Protein AF-A0A562GQD3-F1 (afdb_monomer_lite)

Structure (mmCIF, N/CA/C/O backbone):
data_AF-A0A562GQD3-F1
#
_entry.id   AF-A0A562GQD3-F1
#
loop_
_atom_site.group_PDB
_atom_site.id
_atom_site.type_symbol
_atom_site.label_atom_id
_atom_site.label_alt_id
_atom_site.label_comp_id
_atom_site.label_asym_id
_atom_site.label_entity_id
_atom_site.label_seq_id
_atom_site.pdbx_PDB_ins_code
_atom_site.Cartn_x
_atom_site.Cartn_y
_atom_site.Cartn_z
_atom_site.occupancy
_atom_site.B_iso_or_equiv
_atom_site.auth_seq_id
_atom_site.auth_comp_id
_atom_site.auth_asym_id
_atom_site.auth_atom_id
_atom_site.pdbx_PDB_model_num
ATOM 1 N N . MET A 1 1 ? -21.417 -1.463 17.962 1.00 57.06 1 MET A N 1
ATOM 2 C CA . MET A 1 1 ? -21.378 -1.878 16.542 1.00 57.06 1 MET A CA 1
ATOM 3 C C . MET A 1 1 ? -20.801 -3.279 16.456 1.00 57.06 1 MET A C 1
ATOM 5 O O . MET A 1 1 ? -19.855 -3.533 17.198 1.00 57.06 1 MET A O 1
ATOM 9 N N . PRO A 1 2 ? -21.352 -4.179 15.627 1.00 81.06 2 PRO A N 1
ATOM 10 C CA . PRO A 1 2 ? -20.741 -5.482 15.417 1.00 81.06 2 PRO A CA 1
ATOM 11 C C . PRO A 1 2 ? -19.411 -5.300 14.679 1.00 81.06 2 PRO A C 1
ATOM 13 O O . PRO A 1 2 ? -19.316 -4.509 13.743 1.00 81.06 2 PRO A O 1
ATOM 16 N N . TYR A 1 3 ? -18.388 -6.016 15.125 1.00 93.56 3 TYR A N 1
ATOM 17 C CA . TYR A 1 3 ? -17.228 -6.338 14.306 1.00 93.56 3 TYR A CA 1
ATOM 18 C C . TYR A 1 3 ? -17.426 -7.763 13.777 1.00 93.56 3 TYR A C 1
ATOM 20 O O . TYR A 1 3 ? -18.099 -8.567 14.428 1.00 93.56 3 TYR A O 1
ATOM 28 N N . LEU A 1 4 ? -16.862 -8.088 12.616 1.00 95.75 4 LEU A N 1
ATOM 29 C CA . LEU A 1 4 ? -16.821 -9.464 12.122 1.00 95.75 4 LEU A CA 1
ATOM 30 C C . LEU A 1 4 ? -15.465 -10.075 12.456 1.00 95.75 4 LEU A C 1
ATOM 32 O O . LEU A 1 4 ? -14.435 -9.449 12.226 1.00 95.75 4 LEU A O 1
ATOM 36 N N . LYS A 1 5 ? -15.472 -11.306 12.962 1.00 96.69 5 LYS A N 1
ATOM 37 C CA . LYS A 1 5 ? -14.298 -12.175 13.015 1.00 96.69 5 LYS A CA 1
ATOM 38 C C . LYS A 1 5 ? -14.575 -13.407 12.169 1.00 96.69 5 LYS A C 1
ATOM 40 O O . LYS A 1 5 ? -15.636 -14.011 12.322 1.00 96.69 5 LYS A O 1
ATOM 45 N N . GLY A 1 6 ? -13.617 -13.801 11.343 1.00 97.06 6 GLY A N 1
ATOM 46 C CA . GLY A 1 6 ? -13.734 -14.989 10.509 1.00 97.06 6 GLY A CA 1
ATOM 47 C C . GLY A 1 6 ? -12.384 -15.552 10.095 1.00 97.06 6 GLY A C 1
ATOM 48 O O . GLY A 1 6 ? -11.340 -15.149 10.605 1.00 97.06 6 GLY A O 1
ATOM 49 N N . THR A 1 7 ? -12.437 -16.493 9.160 1.00 97.94 7 THR A N 1
ATOM 50 C CA . THR A 1 7 ? -11.274 -17.092 8.501 1.00 97.94 7 THR A CA 1
ATOM 51 C C . THR A 1 7 ? -11.455 -16.984 6.996 1.00 97.94 7 THR A C 1
ATOM 53 O O . THR A 1 7 ? -12.563 -17.218 6.512 1.00 97.94 7 THR A O 1
ATOM 56 N N . ALA A 1 8 ? -10.390 -16.675 6.267 1.00 97.81 8 ALA A N 1
ATOM 57 C CA . ALA A 1 8 ? -10.385 -16.646 4.809 1.00 97.81 8 ALA A CA 1
ATOM 58 C C . ALA A 1 8 ? -9.349 -17.626 4.255 1.00 97.81 8 ALA A C 1
ATOM 60 O O . ALA A 1 8 ? -8.250 -17.707 4.799 1.00 97.81 8 ALA A O 1
ATOM 61 N N . THR A 1 9 ? -9.677 -18.362 3.193 1.00 96.56 9 THR A N 1
ATOM 62 C CA . THR A 1 9 ? -8.744 -19.338 2.586 1.00 96.56 9 THR A CA 1
ATOM 63 C C . THR A 1 9 ? -7.714 -18.698 1.659 1.00 96.56 9 THR A C 1
ATOM 65 O O . THR A 1 9 ? -6.607 -19.206 1.503 1.00 96.56 9 THR A O 1
ATOM 68 N N . ASP A 1 10 ? -8.061 -17.561 1.066 1.00 94.69 10 ASP A N 1
ATOM 69 C CA . ASP A 1 10 ? -7.216 -16.768 0.176 1.00 94.69 10 ASP A CA 1
ATOM 70 C C . ASP A 1 10 ? -7.732 -15.314 0.106 1.00 94.69 10 ASP A C 1
ATOM 72 O O . ASP A 1 10 ? -8.655 -14.918 0.828 1.00 94.69 10 ASP A O 1
ATOM 76 N N . HIS A 1 11 ? -7.112 -14.493 -0.744 1.00 94.50 11 HIS A N 1
ATOM 77 C CA . HIS A 1 11 ? -7.518 -13.102 -0.943 1.00 94.50 11 HIS A CA 1
ATOM 78 C C . HIS A 1 11 ? -8.873 -12.936 -1.644 1.00 94.50 11 HIS A C 1
ATOM 80 O O . HIS A 1 11 ? -9.548 -11.947 -1.360 1.00 94.50 11 HIS A O 1
ATOM 86 N N . ASP A 1 12 ? -9.291 -13.875 -2.496 1.00 95.06 12 ASP A N 1
ATOM 87 C CA . ASP A 1 12 ? -10.611 -13.835 -3.135 1.00 95.06 12 ASP A CA 1
ATOM 88 C C . ASP A 1 12 ? -11.713 -14.078 -2.094 1.00 95.06 12 ASP A C 1
ATOM 90 O O . ASP A 1 12 ? -12.691 -13.332 -2.023 1.00 95.06 12 ASP A O 1
ATOM 94 N N . ASP A 1 13 ? -11.533 -15.082 -1.234 1.00 97.31 13 ASP A N 1
ATOM 95 C CA . ASP A 1 13 ? -12.454 -15.393 -0.144 1.00 97.31 13 ASP A CA 1
ATOM 96 C C . ASP A 1 13 ? -12.491 -14.273 0.904 1.00 97.31 13 ASP A C 1
ATOM 98 O O . ASP A 1 13 ? -13.573 -13.866 1.332 1.00 97.31 13 ASP A O 1
ATOM 102 N N . LEU A 1 14 ? -11.335 -13.699 1.263 1.00 97.56 14 LEU A N 1
ATOM 103 C CA . LEU A 1 14 ? -11.278 -12.531 2.147 1.00 97.56 14 LEU A CA 1
ATOM 104 C C . LEU A 1 14 ? -12.050 -11.348 1.550 1.00 97.56 14 LEU A C 1
ATOM 106 O O . LEU A 1 14 ? -12.860 -10.726 2.237 1.00 97.56 14 LEU A O 1
ATOM 110 N N . LEU A 1 15 ? -11.827 -11.045 0.268 1.00 97.75 15 LEU A N 1
ATOM 111 C CA . LEU A 1 15 ? -12.498 -9.945 -0.418 1.00 97.75 15 LEU A CA 1
ATOM 112 C C . LEU A 1 15 ? -14.008 -10.172 -0.515 1.00 97.75 15 LEU A C 1
ATOM 114 O O . LEU A 1 15 ? -14.783 -9.253 -0.253 1.00 97.75 15 LEU A O 1
ATOM 118 N N . ARG A 1 16 ? -14.440 -11.395 -0.828 1.00 98.00 16 ARG A N 1
ATOM 119 C CA . ARG A 1 16 ? -15.857 -11.762 -0.823 1.00 98.00 16 ARG A CA 1
ATOM 120 C C . ARG A 1 16 ? -16.478 -11.532 0.554 1.00 98.00 16 ARG A C 1
ATOM 122 O O . ARG A 1 16 ? -17.512 -10.882 0.638 1.00 98.00 16 ARG A O 1
ATOM 129 N N . GLN A 1 17 ? -15.828 -11.979 1.629 1.00 98.31 17 GLN A N 1
ATOM 130 C CA . GLN A 1 17 ? -16.320 -11.772 2.997 1.00 98.31 17 GLN A CA 1
ATOM 131 C C . GLN A 1 17 ? -16.360 -10.286 3.397 1.00 98.31 17 GLN A C 1
ATOM 133 O O . GLN A 1 17 ? -17.289 -9.865 4.086 1.00 98.31 17 GLN A O 1
ATOM 138 N N . ILE A 1 18 ? -15.404 -9.473 2.929 1.00 98.06 18 ILE A N 1
ATOM 139 C CA . ILE A 1 18 ? -15.437 -8.010 3.089 1.00 98.06 18 ILE A CA 1
ATOM 140 C C . ILE A 1 18 ? -16.667 -7.422 2.394 1.00 98.06 18 ILE A C 1
ATOM 142 O O . ILE A 1 18 ? -17.402 -6.651 3.010 1.00 98.06 18 ILE A O 1
ATOM 146 N N . ILE A 1 19 ? -16.903 -7.768 1.127 1.00 98.38 19 ILE A N 1
ATOM 147 C CA . ILE A 1 19 ? -18.043 -7.260 0.352 1.00 98.38 19 ILE A CA 1
ATOM 148 C C . ILE A 1 19 ? -19.357 -7.683 1.015 1.00 98.38 19 ILE A C 1
ATOM 150 O O . ILE A 1 19 ? -20.178 -6.820 1.327 1.00 98.38 19 ILE A O 1
ATOM 154 N N . ASP A 1 20 ? -19.524 -8.981 1.278 1.00 98.00 20 ASP A N 1
ATOM 155 C CA . ASP A 1 20 ? -20.745 -9.556 1.847 1.00 98.00 20 ASP A CA 1
ATOM 156 C C . ASP A 1 20 ? -21.106 -8.859 3.165 1.00 98.00 20 ASP A C 1
ATOM 158 O O . ASP A 1 20 ? -22.240 -8.434 3.352 1.00 98.00 20 ASP A O 1
ATOM 162 N N . TRP A 1 21 ? -20.130 -8.664 4.057 1.00 97.69 21 TRP A N 1
ATOM 163 C CA . TRP A 1 21 ? -20.378 -8.030 5.348 1.00 97.69 21 TRP A CA 1
ATOM 164 C C . TRP A 1 21 ? -20.604 -6.518 5.241 1.00 97.69 21 TRP 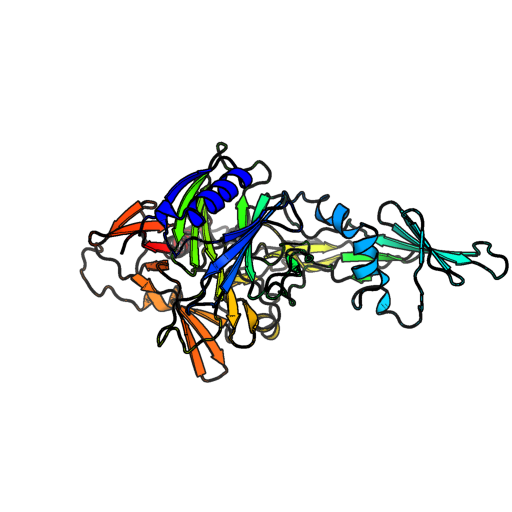A C 1
ATOM 166 O O . TRP A 1 21 ? -21.562 -5.997 5.801 1.00 97.69 21 TRP A O 1
ATOM 176 N N . THR A 1 22 ? -19.751 -5.791 4.509 1.00 97.19 22 THR A N 1
ATOM 177 C CA . THR A 1 22 ? -19.814 -4.315 4.457 1.00 97.19 22 THR A CA 1
ATOM 178 C C . THR A 1 22 ? -21.062 -3.777 3.755 1.00 97.19 22 THR A C 1
ATOM 180 O O . THR A 1 22 ? -21.457 -2.635 4.017 1.00 97.19 22 THR A O 1
ATOM 183 N N . THR A 1 23 ? -21.673 -4.586 2.887 1.00 97.62 23 THR A N 1
ATOM 184 C CA . THR A 1 23 ? -22.878 -4.247 2.117 1.00 97.62 23 THR A CA 1
ATOM 185 C C . THR A 1 23 ? -24.171 -4.787 2.742 1.00 97.62 23 THR A C 1
ATOM 187 O O . THR A 1 23 ? -25.255 -4.493 2.246 1.00 97.62 23 THR A O 1
ATOM 190 N N . ASP A 1 24 ? -24.090 -5.529 3.854 1.00 97.25 24 ASP A N 1
ATOM 191 C CA . ASP A 1 24 ? -25.260 -6.117 4.509 1.00 97.25 24 ASP A CA 1
ATOM 192 C C . ASP A 1 24 ? -26.105 -5.054 5.240 1.00 97.25 24 ASP A C 1
ATOM 194 O O . ASP A 1 24 ? -25.791 -4.607 6.351 1.00 97.25 24 ASP A O 1
ATOM 198 N N . GLU A 1 25 ? -27.224 -4.669 4.625 1.00 96.62 25 GLU A N 1
ATOM 199 C CA . GLU A 1 25 ? -28.207 -3.736 5.189 1.00 96.62 25 GLU A CA 1
ATOM 200 C C . GLU A 1 25 ? -28.884 -4.265 6.465 1.00 96.62 25 GLU A C 1
ATOM 202 O O . GLU A 1 25 ? -29.353 -3.474 7.283 1.00 96.62 25 GLU A O 1
ATOM 207 N N . THR A 1 26 ? -28.919 -5.580 6.695 1.00 95.88 26 THR A N 1
ATOM 208 C CA . THR A 1 26 ? -29.484 -6.155 7.928 1.00 95.88 26 THR A CA 1
ATOM 209 C C . THR A 1 26 ? -28.566 -5.943 9.132 1.00 95.88 26 THR A C 1
ATOM 211 O O . THR A 1 26 ? -29.045 -5.828 10.262 1.00 95.88 26 THR A O 1
ATOM 214 N N . ILE A 1 27 ? -27.254 -5.838 8.891 1.00 93.94 27 ILE A N 1
ATOM 215 C CA . ILE A 1 27 ? -26.234 -5.579 9.914 1.00 93.94 27 ILE A CA 1
ATOM 216 C C . ILE A 1 27 ? -26.014 -4.074 10.087 1.00 93.94 27 ILE A C 1
ATOM 218 O O . ILE A 1 27 ? -25.903 -3.586 11.215 1.00 93.94 27 ILE A O 1
ATOM 222 N N . HIS A 1 28 ? -25.921 -3.339 8.977 1.00 94.25 28 HIS A N 1
ATOM 223 C CA . HIS A 1 28 ? -25.474 -1.945 8.970 1.00 94.25 28 HIS A CA 1
ATOM 224 C C . HIS A 1 28 ? -26.589 -0.922 8.735 1.00 94.25 28 HIS A C 1
ATOM 226 O O . HIS A 1 28 ? -26.355 0.274 8.918 1.00 94.25 28 HIS A O 1
ATOM 232 N N . GLY A 1 29 ? -27.797 -1.350 8.362 1.00 94.19 29 GLY A N 1
ATOM 233 C CA . GLY A 1 29 ? -28.896 -0.445 8.038 1.00 94.19 29 GLY A CA 1
ATOM 234 C C . GLY A 1 29 ? -28.483 0.573 6.976 1.00 94.19 29 GLY A C 1
ATOM 235 O O . GLY A 1 29 ? -27.892 0.227 5.957 1.00 94.19 29 GLY A O 1
ATOM 236 N N . THR A 1 30 ? -28.729 1.854 7.251 1.00 92.75 30 THR A N 1
ATOM 237 C CA . THR A 1 30 ? -28.373 2.966 6.354 1.00 92.75 30 THR A CA 1
ATOM 238 C C . THR A 1 30 ? -26.868 3.185 6.192 1.00 92.75 30 THR A C 1
ATOM 240 O O . THR A 1 30 ? -26.459 3.885 5.270 1.00 92.75 30 THR A O 1
ATOM 243 N N . ASP A 1 31 ? -26.043 2.603 7.065 1.00 93.06 31 ASP A N 1
ATOM 244 C CA . ASP A 1 31 ? -24.584 2.715 7.006 1.00 93.06 31 ASP A CA 1
ATOM 245 C C . ASP A 1 31 ? -23.945 1.607 6.147 1.00 93.06 31 ASP A C 1
ATOM 247 O O . ASP A 1 31 ? -22.712 1.537 6.051 1.00 93.06 31 ASP A O 1
ATOM 251 N N . ALA A 1 32 ? -24.744 0.722 5.537 1.00 96.31 32 ALA A N 1
ATOM 252 C CA . ALA A 1 32 ? -24.261 -0.250 4.559 1.00 96.31 32 ALA A CA 1
ATOM 253 C C . ALA A 1 32 ? -23.598 0.465 3.371 1.00 96.31 32 ALA A C 1
ATOM 255 O O . ALA A 1 32 ? -24.004 1.560 2.967 1.00 96.31 32 ALA A O 1
ATOM 256 N N . TRP A 1 33 ? -22.526 -0.128 2.852 1.00 97.12 33 TRP A N 1
ATOM 257 C CA . TRP A 1 33 ? -21.837 0.370 1.662 1.00 97.12 33 TRP A CA 1
ATOM 258 C C . TRP A 1 33 ? -22.451 -0.222 0.393 1.00 97.12 33 TRP A C 1
ATOM 260 O O . TRP A 1 33 ? -23.154 -1.225 0.439 1.00 97.12 33 TRP A O 1
ATOM 270 N N . GLU A 1 34 ? -22.165 0.392 -0.753 1.00 97.81 34 GLU A N 1
ATOM 271 C CA . GLU A 1 34 ? -22.678 -0.040 -2.058 1.00 97.81 34 GLU A CA 1
ATOM 272 C C . GLU A 1 34 ? -21.545 -0.653 -2.896 1.00 97.81 34 GLU A C 1
ATOM 274 O O . GLU A 1 34 ? -20.492 -0.036 -3.073 1.00 97.81 34 GLU A O 1
ATOM 279 N N . LEU A 1 35 ? -21.738 -1.857 -3.443 1.00 97.88 35 LEU A N 1
ATOM 280 C CA . LEU A 1 35 ? -20.790 -2.444 -4.394 1.00 97.88 35 LEU A CA 1
ATOM 281 C C . LEU A 1 35 ? -20.942 -1.802 -5.774 1.00 97.88 35 LEU A C 1
ATOM 283 O O . LEU A 1 35 ? -21.923 -2.037 -6.473 1.00 97.88 35 LEU A O 1
ATOM 287 N N . MET A 1 36 ? -19.932 -1.039 -6.194 1.00 97.00 36 MET A N 1
ATOM 288 C CA . MET A 1 36 ? -19.923 -0.362 -7.497 1.00 97.00 36 MET A CA 1
ATOM 289 C C . MET A 1 36 ? -19.340 -1.243 -8.602 1.00 97.00 36 MET A C 1
ATOM 291 O O . MET A 1 36 ? -19.772 -1.184 -9.752 1.00 97.00 36 MET A O 1
ATOM 295 N N . ARG A 1 37 ? -18.299 -2.017 -8.273 1.00 95.31 37 ARG A N 1
ATOM 296 C CA . ARG A 1 37 ? -17.570 -2.879 -9.213 1.00 95.31 37 ARG A CA 1
ATOM 297 C C . ARG A 1 37 ? -16.871 -3.999 -8.456 1.00 95.31 37 ARG A C 1
ATOM 299 O O . ARG A 1 37 ? -16.281 -3.735 -7.417 1.00 95.31 37 ARG A O 1
ATOM 306 N N . ASN A 1 38 ? -16.863 -5.200 -9.022 1.00 96.25 38 ASN A N 1
ATOM 307 C CA . ASN A 1 38 ? -15.975 -6.292 -8.630 1.00 96.25 38 ASN A CA 1
ATOM 308 C C . ASN A 1 38 ? -15.454 -6.951 -9.908 1.00 96.25 38 ASN A C 1
ATOM 310 O O . ASN A 1 38 ? -16.199 -7.626 -10.616 1.00 96.25 38 ASN A O 1
ATOM 314 N N . GLU A 1 39 ? -14.205 -6.667 -10.253 1.00 95.38 39 GLU A N 1
ATOM 315 C CA . GLU A 1 39 ? -13.578 -7.122 -11.488 1.00 95.38 39 GLU A CA 1
ATOM 316 C C . GLU A 1 39 ? -12.112 -7.488 -11.238 1.00 95.38 39 GLU A C 1
ATOM 318 O O . GLU A 1 39 ? -11.495 -6.936 -10.321 1.00 95.38 39 GLU A O 1
ATOM 323 N N . PRO A 1 40 ? -11.519 -8.367 -12.066 1.00 93.56 40 PRO A N 1
ATOM 324 C CA . PRO A 1 40 ? -10.115 -8.720 -11.930 1.00 93.56 40 PRO A CA 1
ATOM 325 C C . PRO A 1 40 ? -9.188 -7.521 -12.181 1.00 93.56 40 PRO A C 1
ATOM 327 O O . PRO A 1 40 ? -9.584 -6.440 -12.641 1.00 93.56 40 PRO A O 1
ATOM 330 N N . TRP A 1 41 ? -7.906 -7.727 -11.893 1.00 93.25 41 TRP A N 1
ATOM 331 C CA . TRP A 1 41 ? -6.847 -6.801 -12.278 1.00 93.25 41 TRP A CA 1
ATOM 332 C C . TRP A 1 41 ? -6.933 -6.447 -13.782 1.00 93.25 41 TRP A C 1
ATOM 334 O O . TRP A 1 41 ? -7.213 -7.331 -14.596 1.00 93.25 41 TRP A O 1
ATOM 344 N N . PRO A 1 42 ? -6.700 -5.179 -14.183 1.00 92.12 42 PRO A N 1
ATOM 345 C CA . PRO A 1 42 ? -6.243 -4.036 -13.380 1.00 92.12 42 PRO A CA 1
ATOM 346 C C . PRO A 1 42 ? -7.376 -3.158 -12.820 1.00 92.12 42 PRO A C 1
ATOM 348 O O . PRO A 1 42 ? -7.111 -2.042 -12.366 1.00 92.12 42 PRO A O 1
ATOM 351 N N . ARG A 1 43 ? -8.639 -3.599 -12.887 1.00 92.81 43 ARG A N 1
ATOM 352 C CA . ARG A 1 43 ? -9.799 -2.770 -12.515 1.00 92.81 43 ARG A CA 1
ATOM 353 C C . ARG A 1 43 ? -10.160 -2.924 -11.037 1.00 92.81 43 ARG A C 1
ATOM 355 O O . ARG A 1 43 ? -10.400 -1.909 -10.383 1.00 92.81 43 ARG A O 1
ATOM 362 N N . GLY A 1 44 ? -10.109 -4.137 -10.491 1.00 94.94 44 GLY A N 1
ATOM 363 C CA . GLY A 1 44 ? -10.303 -4.386 -9.059 1.00 94.94 44 GLY A CA 1
ATOM 364 C C . GLY A 1 44 ? -11.721 -4.092 -8.553 1.00 94.94 44 GLY A C 1
ATOM 365 O O . GLY A 1 44 ? -12.612 -3.656 -9.294 1.00 94.94 44 GLY A O 1
ATOM 366 N N . THR A 1 45 ? -11.911 -4.299 -7.252 1.00 96.81 45 THR A N 1
ATOM 367 C CA . THR A 1 45 ? -13.172 -4.053 -6.545 1.00 96.81 45 THR A CA 1
ATOM 368 C C . THR A 1 45 ? -13.265 -2.623 -6.047 1.00 96.81 45 THR A C 1
ATOM 370 O O . THR A 1 45 ? -12.310 -2.111 -5.473 1.00 96.81 45 THR A O 1
ATOM 373 N N . ILE A 1 46 ? -14.429 -1.995 -6.219 1.00 97.44 46 ILE A N 1
ATOM 374 C CA . ILE A 1 46 ? -14.744 -0.660 -5.714 1.00 97.44 46 ILE A CA 1
ATOM 375 C C . ILE A 1 46 ? -16.071 -0.704 -4.951 1.00 97.44 46 ILE A C 1
ATOM 377 O O . ILE A 1 46 ? -17.111 -1.055 -5.513 1.00 97.44 46 ILE A O 1
ATOM 381 N N . LEU A 1 47 ? -16.029 -0.291 -3.689 1.00 97.62 47 LEU A N 1
ATOM 382 C CA . LEU A 1 47 ? -17.178 -0.045 -2.824 1.00 97.62 47 LEU A CA 1
ATOM 383 C C . LEU A 1 47 ? -17.375 1.466 -2.692 1.00 97.62 47 LEU A C 1
ATOM 385 O O . LEU A 1 47 ? -16.406 2.212 -2.574 1.00 97.62 47 LEU A O 1
ATOM 389 N N . LYS A 1 48 ? -18.614 1.937 -2.675 1.00 96.94 48 LYS A N 1
ATOM 390 C CA . LYS A 1 48 ? -18.965 3.318 -2.355 1.00 96.94 48 LYS A CA 1
ATOM 391 C C . LYS A 1 48 ? -19.376 3.388 -0.890 1.00 96.94 48 LYS A C 1
ATOM 393 O O . LYS A 1 48 ? -20.355 2.773 -0.473 1.00 96.94 48 LYS A O 1
ATOM 398 N N . ALA A 1 49 ? -18.595 4.137 -0.125 1.00 95.00 49 ALA A N 1
ATOM 399 C CA . ALA A 1 49 ? -18.809 4.393 1.289 1.00 95.00 49 ALA A CA 1
ATOM 400 C C . ALA A 1 49 ? -19.384 5.798 1.498 1.00 95.00 49 ALA A C 1
ATOM 402 O O . ALA A 1 49 ? -19.242 6.690 0.650 1.00 95.00 49 ALA A O 1
ATOM 403 N N . HIS A 1 50 ? -20.012 6.012 2.650 1.00 92.38 50 HIS A N 1
ATOM 404 C CA . HIS A 1 50 ? -20.539 7.321 3.021 1.00 92.38 50 HIS A CA 1
ATOM 405 C C . HIS A 1 50 ? -19.408 8.269 3.428 1.00 92.38 50 HIS A C 1
ATOM 407 O O . HIS A 1 50 ? -18.345 7.853 3.892 1.00 92.38 50 HIS A O 1
ATOM 413 N N . GLY A 1 51 ? -19.630 9.563 3.222 1.00 88.19 51 GLY A N 1
ATOM 414 C CA . GLY A 1 51 ? -18.806 10.635 3.763 1.00 88.19 51 GLY A CA 1
ATOM 415 C C . GLY A 1 51 ? -19.257 11.059 5.155 1.00 88.19 51 GLY A C 1
ATOM 416 O O . GLY A 1 51 ? -20.117 10.423 5.775 1.00 88.19 51 GLY A O 1
ATOM 417 N N . TRP A 1 52 ? -18.674 12.143 5.665 1.00 83.69 52 TRP A N 1
ATOM 418 C CA . TRP A 1 52 ? -19.064 12.699 6.961 1.00 83.69 52 TRP A CA 1
ATOM 419 C C . TRP A 1 52 ? -20.465 13.294 6.925 1.00 83.69 52 TRP A C 1
ATOM 421 O O . TRP A 1 52 ? -21.235 13.101 7.866 1.00 83.69 52 TRP A O 1
ATOM 431 N N . ARG A 1 53 ? -20.808 13.979 5.832 1.00 82.69 53 ARG A N 1
ATOM 432 C CA . ARG A 1 53 ? -22.132 14.572 5.641 1.00 82.69 53 ARG A CA 1
ATOM 433 C C . ARG A 1 53 ? -23.018 13.683 4.780 1.00 82.69 53 ARG A C 1
ATOM 435 O O . ARG A 1 53 ? -22.554 12.833 4.023 1.00 82.69 53 ARG A O 1
ATOM 442 N N . GLU A 1 54 ? -24.323 13.867 4.919 1.00 82.56 54 GLU A N 1
ATOM 443 C CA . GLU A 1 54 ? -25.297 13.238 4.031 1.00 82.56 54 GLU A CA 1
ATOM 444 C C . GLU A 1 54 ? -25.052 13.674 2.576 1.00 82.56 54 GLU A C 1
ATOM 446 O O . GLU A 1 54 ? -24.792 14.847 2.307 1.00 82.56 54 GLU A O 1
ATOM 451 N N . GLY A 1 55 ? -25.080 12.718 1.645 1.00 84.75 55 GLY A N 1
ATOM 452 C CA . GLY A 1 55 ? -24.777 12.941 0.227 1.00 84.75 55 GLY A CA 1
ATOM 453 C C . GLY A 1 55 ? -23.285 13.029 -0.122 1.00 84.75 55 GLY A C 1
ATOM 454 O O . GLY A 1 55 ? -22.942 13.016 -1.305 1.00 84.75 55 GLY A O 1
ATOM 455 N N . GLU A 1 56 ? -22.384 13.084 0.864 1.00 87.12 56 GLU A N 1
ATOM 456 C CA . GLU A 1 56 ? -20.954 12.905 0.615 1.00 87.12 56 GLU A CA 1
ATOM 457 C C . GLU A 1 56 ? -20.627 11.422 0.475 1.00 87.12 56 GLU A C 1
ATOM 459 O O . GLU A 1 56 ? -21.170 10.574 1.186 1.00 87.12 56 GLU A O 1
ATOM 464 N N . HIS A 1 57 ? -19.693 11.116 -0.421 1.00 90.50 57 HIS A N 1
ATOM 465 C CA . HIS A 1 57 ? -19.239 9.757 -0.664 1.00 90.50 57 HIS A CA 1
ATOM 466 C C . HIS A 1 57 ? -17.735 9.721 -0.895 1.00 90.50 57 HIS A C 1
ATOM 468 O O . HIS A 1 57 ? -17.114 10.698 -1.318 1.00 90.50 57 HIS A O 1
ATOM 474 N N . GLN A 1 58 ? -17.179 8.546 -0.662 1.00 92.06 58 GLN A N 1
ATOM 475 C CA . GLN A 1 58 ? -15.844 8.158 -1.087 1.00 92.06 58 GLN A CA 1
ATOM 476 C C . GLN A 1 58 ? -15.913 6.737 -1.631 1.00 92.06 58 GLN A C 1
ATOM 478 O O . GLN A 1 58 ? -16.902 6.027 -1.435 1.00 92.06 58 GLN A O 1
ATOM 483 N N . TYR A 1 59 ? -14.838 6.302 -2.264 1.00 94.56 59 TYR A N 1
ATOM 484 C CA . TYR A 1 59 ? -14.763 4.972 -2.835 1.00 94.56 59 TYR A CA 1
ATOM 485 C C . TYR A 1 59 ? -13.610 4.213 -2.203 1.00 94.56 59 TYR A C 1
ATOM 487 O O . TYR A 1 59 ? -12.489 4.710 -2.164 1.00 94.56 59 TYR A O 1
ATOM 495 N N . ILE A 1 60 ? -13.894 3.022 -1.697 1.00 96.00 60 ILE A N 1
ATOM 496 C CA . ILE A 1 60 ? -12.923 2.119 -1.094 1.00 96.00 60 ILE A CA 1
ATOM 497 C C . ILE A 1 60 ? -12.593 1.045 -2.118 1.00 96.00 60 ILE A C 1
ATOM 499 O O . ILE A 1 60 ? -13.492 0.432 -2.691 1.00 96.00 60 ILE A O 1
ATOM 503 N N . GLY A 1 61 ? -11.309 0.836 -2.373 1.00 95.44 61 GLY A N 1
ATOM 504 C CA . GLY A 1 61 ? -10.843 -0.144 -3.335 1.00 95.44 61 GLY A CA 1
ATOM 505 C C . GLY A 1 61 ? -10.168 -1.340 -2.685 1.00 95.44 61 GLY A C 1
ATOM 506 O O . GLY A 1 61 ? -9.334 -1.150 -1.795 1.00 95.44 61 GLY A O 1
ATOM 507 N N . PHE A 1 62 ? -10.372 -2.526 -3.284 1.00 96.56 62 PHE A N 1
ATOM 508 C CA . PHE A 1 62 ? -9.479 -3.697 -3.146 1.00 96.56 62 PHE A CA 1
ATOM 509 C C . PHE A 1 62 ? -8.986 -4.236 -4.502 1.00 96.56 62 PHE A C 1
ATOM 511 O O . PHE A 1 62 ? -9.788 -4.519 -5.394 1.00 96.56 62 PHE A O 1
ATOM 518 N N . LEU A 1 63 ? -7.670 -4.387 -4.672 1.00 95.44 63 LEU A N 1
ATOM 519 C CA . LEU A 1 63 ? -7.061 -4.990 -5.862 1.00 95.44 63 LEU A CA 1
ATOM 520 C C . LEU A 1 63 ? -6.019 -6.000 -5.406 1.00 95.44 63 LEU A C 1
ATOM 522 O O . LEU A 1 63 ? -4.968 -5.607 -4.917 1.00 95.44 63 LEU A O 1
ATOM 526 N N . HIS A 1 64 ? -6.279 -7.286 -5.592 1.00 94.00 64 HIS A N 1
ATOM 527 C CA . HIS A 1 64 ? -5.268 -8.314 -5.373 1.00 94.00 64 HIS A CA 1
ATOM 528 C C . HIS A 1 64 ? -4.838 -8.923 -6.703 1.00 94.00 64 HIS A C 1
ATOM 530 O O . HIS A 1 64 ? -5.590 -8.953 -7.679 1.00 94.00 64 HIS A O 1
ATOM 536 N N . THR A 1 65 ? -3.580 -9.342 -6.766 1.00 93.81 65 THR A N 1
ATOM 537 C CA . THR A 1 65 ? -3.014 -9.980 -7.954 1.00 93.81 65 THR A CA 1
ATOM 538 C C . THR A 1 65 ? -1.771 -10.768 -7.561 1.00 93.81 65 THR A C 1
ATOM 540 O O . THR A 1 65 ? -0.964 -10.266 -6.778 1.00 93.81 65 THR A O 1
ATOM 543 N N . PRO A 1 66 ? -1.549 -11.965 -8.125 1.00 95.25 66 PRO A N 1
ATOM 544 C CA . PRO A 1 66 ? -0.270 -12.639 -7.986 1.00 95.25 66 PRO A CA 1
ATOM 545 C C . PRO A 1 66 ? 0.816 -11.848 -8.728 1.00 95.25 66 PRO A C 1
ATOM 547 O O . PRO A 1 66 ? 0.668 -11.485 -9.900 1.00 95.25 66 PRO A O 1
ATOM 550 N N . LEU A 1 67 ? 1.923 -11.591 -8.041 1.00 95.69 67 LEU A N 1
ATOM 551 C CA . LEU A 1 67 ? 3.117 -10.950 -8.575 1.00 95.69 67 LEU A CA 1
ATOM 552 C C . LEU A 1 67 ? 4.231 -11.991 -8.636 1.00 95.69 67 LEU A C 1
ATOM 554 O O . LEU A 1 67 ? 4.701 -12.478 -7.613 1.00 95.69 67 LEU A O 1
ATOM 558 N N . VAL A 1 68 ? 4.658 -12.343 -9.845 1.00 96.38 68 VAL A N 1
ATOM 559 C CA . VAL A 1 68 ? 5.711 -13.331 -10.086 1.00 96.38 68 VAL A CA 1
ATOM 560 C C . VAL A 1 68 ? 6.956 -12.609 -10.589 1.00 96.38 68 VAL A C 1
ATOM 562 O O . VAL A 1 68 ? 6.952 -12.062 -11.699 1.00 96.38 68 VAL A O 1
ATOM 565 N N . LYS A 1 69 ? 8.030 -12.633 -9.789 1.00 94.50 69 LYS A N 1
ATOM 566 C CA . LYS A 1 69 ? 9.343 -12.096 -10.174 1.00 94.50 69 LYS A CA 1
ATOM 567 C C . LYS A 1 69 ? 9.832 -12.762 -11.464 1.00 94.50 69 LYS A C 1
ATOM 569 O O . LYS A 1 69 ? 9.711 -13.969 -11.658 1.00 94.50 69 LYS A O 1
ATOM 574 N N . GLY A 1 70 ? 10.389 -11.961 -12.355 1.00 90.69 70 GLY A N 1
ATOM 575 C CA . GLY A 1 70 ? 10.868 -12.289 -13.692 1.00 90.69 70 GLY A CA 1
ATOM 576 C C . GLY A 1 70 ? 9.771 -12.363 -14.753 1.00 90.69 70 GLY A C 1
ATOM 577 O O . GLY A 1 70 ? 10.090 -12.574 -15.927 1.00 90.69 70 GLY A O 1
ATOM 578 N N . LYS A 1 71 ? 8.495 -12.216 -14.367 1.00 93.75 71 LYS A N 1
ATOM 579 C CA . LYS A 1 71 ? 7.354 -12.507 -15.239 1.00 93.75 71 LYS A CA 1
ATOM 580 C C . LYS A 1 71 ? 6.307 -11.396 -15.262 1.00 93.75 71 LYS A C 1
ATOM 582 O O . LYS A 1 71 ? 6.166 -10.754 -16.297 1.00 93.75 71 LYS A O 1
ATOM 587 N N . THR A 1 72 ? 5.603 -11.147 -14.155 1.00 95.19 72 THR A N 1
ATOM 588 C CA . THR A 1 72 ? 4.394 -10.299 -14.142 1.00 95.19 72 THR A CA 1
ATOM 589 C C . THR A 1 72 ? 4.659 -8.895 -14.683 1.00 95.19 72 THR A C 1
ATOM 591 O O . THR A 1 72 ? 3.960 -8.435 -15.585 1.00 95.19 72 THR A O 1
ATOM 594 N N . TYR A 1 73 ? 5.702 -8.225 -14.181 1.00 94.94 73 TYR A N 1
ATOM 595 C CA . TYR A 1 73 ? 6.032 -6.874 -14.632 1.00 94.94 73 TYR A CA 1
ATOM 596 C C . TYR A 1 73 ? 6.474 -6.853 -16.096 1.00 94.94 73 TYR A C 1
ATOM 598 O O . TYR A 1 73 ? 5.974 -6.062 -16.892 1.00 94.94 73 TYR A O 1
ATOM 606 N N . LYS A 1 74 ? 7.389 -7.758 -16.453 1.00 90.06 74 LYS A N 1
ATOM 607 C CA . LYS A 1 74 ? 7.923 -7.903 -17.806 1.00 90.06 74 LYS A CA 1
ATOM 608 C C . LYS A 1 74 ? 6.810 -8.106 -18.836 1.00 90.06 74 LYS A C 1
ATOM 610 O O . LYS A 1 74 ? 6.799 -7.422 -19.854 1.00 90.06 74 LYS A O 1
ATOM 615 N N . GLU A 1 75 ? 5.905 -9.051 -18.594 1.00 90.56 75 GLU A N 1
ATOM 616 C CA . GLU A 1 75 ? 4.823 -9.388 -19.524 1.00 90.56 75 GLU A CA 1
ATOM 617 C C . GLU A 1 75 ? 3.849 -8.221 -19.706 1.00 90.56 75 GLU A C 1
ATOM 619 O O . GLU A 1 75 ? 3.426 -7.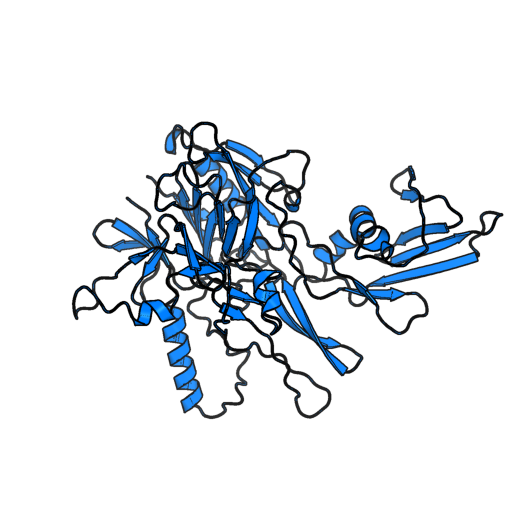967 -20.829 1.00 90.56 75 GLU A O 1
ATOM 624 N N . TRP A 1 76 ? 3.555 -7.468 -18.641 1.00 92.38 76 TRP A N 1
ATOM 625 C CA . TRP A 1 76 ? 2.723 -6.267 -18.715 1.00 92.38 76 TRP A CA 1
ATOM 626 C C . TRP A 1 76 ? 3.413 -5.102 -19.432 1.00 92.38 76 TRP A C 1
ATOM 628 O O . TRP A 1 76 ? 2.853 -4.528 -20.369 1.00 92.38 76 TRP A O 1
ATOM 638 N N . PHE A 1 77 ? 4.633 -4.760 -19.014 1.00 89.69 77 PHE A N 1
ATOM 639 C CA . PHE A 1 77 ? 5.366 -3.610 -19.537 1.00 89.69 77 PHE A CA 1
ATOM 640 C C . PHE A 1 77 ? 5.677 -3.768 -21.028 1.00 89.69 77 PHE A C 1
ATOM 642 O O . PHE A 1 77 ? 5.577 -2.808 -21.785 1.00 89.69 77 PHE A O 1
ATOM 649 N N . LEU A 1 78 ? 6.003 -4.988 -21.466 1.00 85.56 78 LEU A N 1
ATOM 650 C CA . LEU A 1 78 ? 6.332 -5.283 -22.861 1.00 85.56 78 LEU A CA 1
ATOM 651 C C . LEU A 1 78 ? 5.102 -5.489 -23.760 1.00 85.56 78 LEU A C 1
ATOM 653 O O . LEU A 1 78 ? 5.268 -5.813 -24.937 1.00 85.56 78 LEU A O 1
ATOM 657 N N . THR A 1 79 ? 3.880 -5.298 -23.250 1.00 83.81 79 THR A N 1
ATOM 658 C CA . THR A 1 79 ? 2.700 -5.220 -24.120 1.00 83.81 79 THR A CA 1
ATOM 659 C C . THR A 1 79 ? 2.793 -4.005 -25.037 1.00 83.81 79 THR A C 1
ATOM 661 O O . THR A 1 79 ? 3.275 -2.946 -24.642 1.00 83.81 79 THR A O 1
ATOM 664 N N . GLU A 1 80 ? 2.277 -4.131 -26.261 1.00 74.38 80 GLU A N 1
ATOM 665 C CA . GLU A 1 80 ? 2.313 -3.056 -27.260 1.00 74.38 80 GLU A CA 1
ATOM 666 C C . GLU A 1 80 ? 1.727 -1.743 -26.725 1.00 74.38 80 GLU A C 1
ATOM 668 O O . GLU A 1 80 ? 2.323 -0.685 -26.917 1.00 74.38 80 GLU A O 1
ATOM 673 N N . LYS A 1 81 ? 0.598 -1.814 -26.005 1.00 81.56 81 LYS A N 1
ATOM 674 C CA . LYS A 1 81 ? -0.075 -0.646 -25.424 1.00 81.56 81 LYS A CA 1
ATOM 675 C C . LYS A 1 81 ? 0.839 0.114 -24.457 1.00 81.56 81 LYS A C 1
ATOM 677 O O . LYS A 1 81 ? 1.015 1.317 -24.631 1.00 81.56 81 LYS A O 1
ATOM 682 N N . ILE A 1 82 ? 1.408 -0.581 -23.468 1.00 85.44 82 ILE A N 1
ATOM 683 C CA . ILE A 1 82 ? 2.200 0.033 -22.390 1.00 85.44 82 ILE A CA 1
ATOM 684 C C . ILE A 1 82 ? 3.577 0.450 -22.895 1.00 85.44 82 ILE A C 1
ATOM 686 O O . ILE A 1 82 ? 3.999 1.584 -22.685 1.00 85.44 82 ILE A O 1
ATOM 690 N N . LEU A 1 83 ? 4.260 -0.430 -23.627 1.00 81.38 83 LEU A N 1
ATOM 691 C CA . LEU A 1 83 ? 5.573 -0.131 -24.184 1.00 81.38 83 LEU A CA 1
ATOM 692 C C . LEU A 1 83 ? 5.516 1.082 -25.117 1.00 81.38 83 LEU A C 1
ATOM 694 O O . LEU A 1 83 ? 6.405 1.933 -25.104 1.00 81.38 83 LEU A O 1
ATOM 698 N N . SER A 1 84 ? 4.437 1.201 -25.892 1.00 76.94 84 SER A N 1
ATOM 699 C CA . SER A 1 84 ? 4.199 2.393 -26.690 1.00 76.94 84 SER A CA 1
ATOM 700 C C . SER A 1 84 ? 4.000 3.615 -25.795 1.00 76.94 84 SER A C 1
ATOM 702 O O . SER A 1 84 ? 4.786 4.557 -25.893 1.00 76.94 84 SER A O 1
ATOM 704 N N . SER A 1 85 ? 2.967 3.633 -24.944 1.00 81.44 85 SER A N 1
ATOM 705 C CA . SER A 1 85 ? 2.582 4.846 -24.205 1.00 81.44 85 SER A CA 1
ATOM 706 C C . SER A 1 85 ? 3.666 5.350 -23.254 1.00 81.44 85 SER A C 1
ATOM 708 O O . SER A 1 85 ? 3.857 6.558 -23.153 1.00 81.44 85 SER A O 1
ATOM 710 N N . GLU A 1 86 ? 4.404 4.444 -22.613 1.00 85.44 86 GLU A N 1
ATOM 711 C CA . GLU A 1 86 ? 5.354 4.782 -21.550 1.00 85.44 86 GLU A CA 1
ATOM 712 C C . GLU A 1 86 ? 6.790 4.936 -22.063 1.00 85.44 86 GLU A C 1
ATOM 714 O O . GLU A 1 86 ? 7.498 5.857 -21.658 1.00 85.44 86 GLU A O 1
ATOM 719 N N . PHE A 1 87 ? 7.238 4.067 -22.978 1.00 83.38 87 PHE A N 1
ATOM 720 C CA . PHE A 1 87 ? 8.634 4.051 -23.432 1.00 83.38 87 PHE A CA 1
ATOM 721 C C . PHE A 1 87 ? 8.840 4.709 -24.798 1.00 83.38 87 PHE A C 1
ATOM 723 O O . PHE A 1 87 ? 9.789 5.473 -24.961 1.00 83.38 87 PHE A O 1
ATOM 730 N N . LEU A 1 88 ? 7.987 4.455 -25.792 1.00 77.06 88 LEU A N 1
ATOM 731 C CA . LEU A 1 88 ? 8.160 5.080 -27.111 1.00 77.06 88 LEU A CA 1
ATOM 732 C C . LEU A 1 88 ? 7.703 6.540 -27.112 1.00 77.06 88 LEU A C 1
ATOM 734 O O . LEU A 1 88 ? 8.455 7.417 -27.535 1.00 77.06 88 LEU A O 1
ATOM 738 N N . TRP A 1 89 ? 6.485 6.782 -26.622 1.00 77.00 89 TRP A N 1
ATOM 739 C CA . TRP A 1 89 ? 5.795 8.079 -26.649 1.00 77.00 89 TRP A CA 1
ATOM 740 C C . TRP A 1 89 ? 5.854 8.822 -25.319 1.00 77.00 89 TRP A C 1
ATOM 742 O O . TRP A 1 89 ? 5.560 10.016 -25.269 1.00 77.00 89 TRP A O 1
ATOM 752 N N . GLY A 1 90 ? 6.210 8.136 -24.236 1.00 75.75 90 GLY A N 1
ATOM 753 C CA . GLY A 1 90 ? 6.213 8.730 -22.908 1.00 75.75 90 GLY A CA 1
ATOM 754 C C . GLY A 1 90 ? 7.271 9.820 -22.789 1.00 75.75 90 GLY A C 1
ATOM 755 O O . GLY A 1 90 ? 8.373 9.695 -23.323 1.00 75.75 90 GLY A O 1
ATOM 756 N N . GLN A 1 91 ? 6.958 10.888 -22.052 1.00 74.19 91 GLN A N 1
ATOM 757 C CA . GLN A 1 91 ? 7.892 11.999 -21.819 1.00 74.19 91 GLN A CA 1
ATOM 758 C C . GLN A 1 91 ? 9.211 11.551 -21.180 1.00 74.19 91 GLN A C 1
ATOM 760 O O . GLN A 1 91 ? 10.228 12.198 -21.388 1.00 74.19 91 GLN A O 1
ATOM 765 N N . GLN A 1 92 ? 9.199 10.457 -20.415 1.00 72.06 92 GLN A N 1
ATOM 766 C CA . GLN A 1 92 ? 10.393 9.881 -19.787 1.00 72.06 92 GLN A CA 1
ATOM 767 C C . GLN A 1 92 ? 11.044 8.770 -20.634 1.00 72.06 92 GLN A C 1
ATOM 769 O O . GLN A 1 92 ? 12.077 8.225 -20.255 1.00 72.06 92 GLN A O 1
ATOM 774 N N . GLY A 1 93 ? 10.448 8.436 -21.782 1.00 75.12 93 GLY A N 1
ATOM 775 C CA . GLY A 1 93 ? 10.921 7.441 -22.737 1.00 75.12 93 GLY A CA 1
ATOM 776 C C . GLY A 1 93 ? 11.765 8.039 -23.867 1.00 75.12 93 GLY A C 1
ATOM 777 O O . GLY A 1 93 ? 12.382 9.094 -23.723 1.00 75.12 93 GLY A O 1
ATOM 778 N N . ILE A 1 94 ? 11.789 7.383 -25.031 1.00 76.31 94 ILE A N 1
ATOM 779 C CA . ILE A 1 94 ? 12.527 7.828 -26.227 1.00 76.31 94 ILE A CA 1
ATOM 780 C C . ILE A 1 94 ? 12.020 9.189 -26.728 1.00 76.31 94 ILE A C 1
ATOM 782 O O . ILE A 1 94 ? 12.820 9.959 -27.257 1.00 76.31 94 ILE A O 1
ATOM 786 N N . ASN A 1 95 ? 10.741 9.523 -26.508 1.00 66.88 95 ASN A N 1
ATOM 787 C CA . ASN A 1 95 ? 10.129 10.813 -26.867 1.00 66.88 95 ASN A CA 1
ATOM 788 C C . ASN A 1 95 ? 10.810 12.037 -26.212 1.00 66.88 95 ASN A C 1
ATOM 790 O O . ASN A 1 95 ? 10.581 13.172 -26.618 1.00 66.88 95 ASN A O 1
ATOM 794 N N . SER A 1 96 ? 11.678 11.825 -25.217 1.00 52.81 96 SER A N 1
ATOM 795 C CA . SER A 1 96 ? 12.549 12.868 -24.658 1.00 52.81 96 SER A CA 1
ATOM 796 C C . SER A 1 96 ? 13.772 13.205 -25.527 1.00 52.81 96 SER A C 1
ATOM 798 O O . SER A 1 96 ? 14.436 14.213 -25.280 1.00 52.81 96 SER A O 1
ATOM 800 N N . LYS A 1 97 ? 14.100 12.401 -26.551 1.00 52.44 97 LYS A N 1
ATOM 801 C CA . LYS A 1 97 ? 15.221 12.668 -27.466 1.00 52.44 97 LYS A CA 1
ATOM 802 C C . LYS A 1 97 ? 14.742 13.555 -28.632 1.00 52.44 97 LYS A C 1
ATOM 804 O O . LYS A 1 97 ? 13.867 13.132 -29.388 1.00 52.44 97 LYS A O 1
ATOM 809 N N . PRO A 1 98 ? 15.303 14.768 -28.818 1.00 37.22 98 PRO A N 1
ATOM 810 C CA . PRO A 1 98 ? 14.872 15.676 -29.877 1.00 37.22 98 PRO A CA 1
ATOM 811 C C . PRO A 1 98 ? 15.008 15.033 -31.267 1.00 37.22 98 PRO A C 1
ATOM 813 O O . PRO A 1 98 ? 16.084 14.550 -31.617 1.00 37.22 98 PRO A O 1
ATOM 816 N N . GLY A 1 99 ? 13.940 15.074 -32.076 1.00 44.81 99 GLY A N 1
ATOM 817 C CA . GLY A 1 99 ? 14.016 14.829 -33.524 1.00 44.81 99 GLY A CA 1
ATOM 818 C C . GLY A 1 99 ? 13.190 13.678 -34.106 1.00 44.81 99 GLY A C 1
ATOM 819 O O . GLY A 1 99 ? 13.412 13.346 -35.271 1.00 44.81 99 GLY A O 1
ATOM 820 N N . ILE A 1 100 ? 12.248 13.070 -33.372 1.00 50.09 100 ILE A N 1
ATOM 821 C CA . ILE A 1 100 ? 11.409 11.997 -33.932 1.00 50.09 100 ILE A CA 1
ATOM 822 C C . ILE A 1 100 ? 9.911 12.327 -33.838 1.00 50.09 100 ILE A C 1
ATOM 824 O O . ILE A 1 100 ? 9.279 12.128 -32.809 1.00 50.09 100 ILE A O 1
ATOM 828 N N . ASN A 1 101 ? 9.347 12.843 -34.938 1.00 43.12 101 ASN A N 1
ATOM 829 C CA . ASN A 1 101 ? 7.906 13.064 -35.111 1.00 43.12 101 ASN A CA 1
ATOM 830 C C . ASN A 1 101 ? 7.250 11.807 -35.701 1.00 43.12 101 ASN A C 1
ATOM 832 O O . ASN A 1 101 ? 7.797 11.222 -36.637 1.00 43.12 101 ASN A O 1
ATOM 836 N N . TYR A 1 102 ? 6.053 11.437 -35.241 1.00 51.12 102 TYR A N 1
ATOM 837 C CA . TYR A 1 102 ? 5.300 10.306 -35.794 1.00 51.12 102 TYR A CA 1
ATOM 838 C C . TYR A 1 102 ? 3.773 10.550 -35.783 1.00 51.12 102 TYR A C 1
ATOM 840 O O . TYR A 1 102 ? 3.299 11.403 -35.035 1.00 51.12 102 TYR A O 1
ATOM 848 N N . TYR A 1 103 ? 3.003 9.775 -36.567 1.00 42.97 103 TYR A N 1
ATOM 849 C CA . TYR A 1 103 ? 1.528 9.732 -36.519 1.00 42.97 103 TYR A CA 1
ATOM 850 C C . TYR A 1 103 ? 0.970 8.298 -36.635 1.00 42.97 103 TYR A C 1
ATOM 852 O O . TYR A 1 103 ? 1.556 7.441 -37.292 1.00 42.97 103 TYR A O 1
ATOM 860 N N . GLN A 1 104 ? -0.168 8.032 -35.985 1.00 45.69 104 GLN A N 1
ATOM 861 C CA . GLN A 1 104 ? -0.700 6.683 -35.740 1.00 45.69 104 GLN A CA 1
ATOM 862 C C . GLN A 1 104 ? -1.794 6.256 -36.736 1.00 45.69 104 GLN A C 1
ATOM 864 O O . GLN A 1 104 ? -2.707 7.030 -37.022 1.00 45.69 104 GLN A O 1
ATOM 869 N N . GLN A 1 105 ? -1.774 4.983 -37.158 1.00 35.69 105 GLN A N 1
ATOM 870 C CA . GLN A 1 105 ? -2.956 4.257 -37.635 1.00 35.69 105 GLN A CA 1
ATOM 871 C C . GLN A 1 105 ? -2.945 2.817 -37.079 1.00 35.69 105 GLN A C 1
ATOM 873 O O . GLN A 1 105 ? -1.906 2.162 -37.047 1.00 35.69 105 GLN A O 1
ATOM 878 N N . VAL A 1 106 ? -4.090 2.324 -36.594 1.00 34.75 106 VAL A N 1
ATOM 879 C CA . VAL A 1 106 ? -4.236 0.953 -36.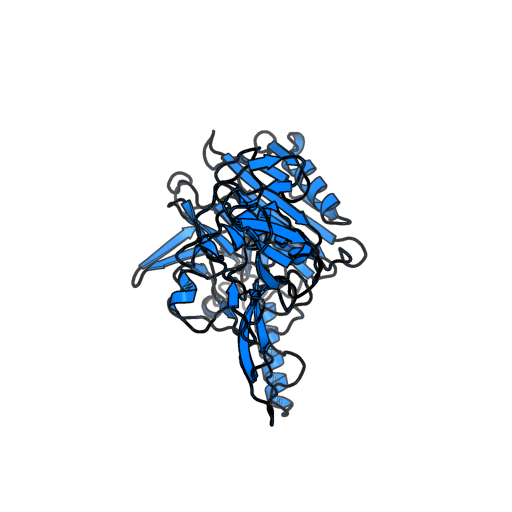063 1.00 34.75 106 VAL A CA 1
ATOM 880 C C . VAL A 1 106 ? -4.999 0.114 -37.082 1.00 34.75 106 VAL A C 1
ATOM 882 O O . VAL A 1 106 ? -6.097 0.508 -37.481 1.00 34.75 106 VAL A O 1
ATOM 885 N N . LYS A 1 107 ? -4.444 -1.030 -37.503 1.00 30.92 107 LYS A N 1
ATOM 886 C CA . LYS A 1 107 ? -5.127 -1.977 -38.395 1.00 30.92 107 LYS A CA 1
ATOM 887 C C . LYS A 1 107 ? -4.784 -3.421 -38.013 1.00 30.92 107 LYS A C 1
ATOM 889 O O . LYS A 1 107 ? -3.618 -3.753 -37.860 1.00 30.92 107 LYS A O 1
ATOM 894 N N . ASP A 1 108 ? -5.803 -4.265 -37.853 1.00 31.83 108 ASP A N 1
ATOM 895 C CA . ASP A 1 108 ? -5.680 -5.722 -37.654 1.00 31.83 108 ASP A CA 1
ATOM 896 C C . ASP A 1 108 ? -4.741 -6.159 -36.508 1.00 31.83 108 ASP A C 1
ATOM 898 O O . ASP A 1 108 ? -3.996 -7.126 -36.630 1.00 31.83 108 ASP A O 1
ATOM 902 N N . GLY A 1 109 ? -4.770 -5.442 -35.378 1.00 31.53 109 GLY A N 1
ATOM 903 C CA . GLY A 1 109 ? -3.952 -5.782 -34.205 1.00 31.53 109 GLY A CA 1
ATOM 904 C C . GLY A 1 109 ? -2.459 -5.470 -34.351 1.00 31.53 109 GLY A C 1
ATOM 905 O O . GLY A 1 109 ? -1.684 -5.882 -33.498 1.00 31.53 109 GLY A O 1
ATOM 906 N N . ALA A 1 110 ? -2.066 -4.738 -35.398 1.00 28.88 110 ALA A N 1
ATOM 907 C CA . ALA A 1 110 ? -0.743 -4.149 -35.555 1.00 28.88 110 ALA A CA 1
ATOM 908 C C . ALA A 1 110 ? -0.860 -2.616 -35.627 1.00 28.88 110 ALA A C 1
ATOM 910 O O . ALA A 1 110 ? -1.663 -2.066 -36.394 1.00 28.88 110 ALA A O 1
ATOM 911 N N . ILE A 1 111 ? -0.062 -1.894 -34.837 1.00 37.66 111 ILE A N 1
ATOM 912 C CA . ILE A 1 111 ? 0.087 -0.444 -34.995 1.00 37.66 111 ILE A CA 1
ATOM 913 C C . ILE A 1 111 ? 1.082 -0.180 -36.135 1.00 37.66 111 ILE A C 1
ATOM 915 O O . ILE A 1 111 ? 2.289 -0.346 -35.982 1.00 37.66 111 ILE A O 1
ATOM 919 N N . ILE A 1 112 ? 0.576 0.262 -37.290 1.00 39.84 112 ILE A N 1
ATOM 920 C CA . ILE A 1 112 ? 1.402 0.665 -38.435 1.00 39.84 112 ILE A CA 1
ATOM 921 C C . ILE A 1 112 ? 1.502 2.190 -38.423 1.00 39.84 112 ILE A C 1
ATOM 923 O O . ILE A 1 112 ? 0.544 2.909 -38.706 1.00 39.84 112 ILE A O 1
ATOM 927 N N . ILE A 1 113 ? 2.681 2.701 -38.082 1.00 43.91 113 ILE A N 1
ATOM 928 C CA . ILE A 1 113 ? 2.972 4.137 -38.093 1.00 43.91 113 ILE A CA 1
ATOM 929 C C . ILE A 1 113 ? 3.600 4.470 -39.436 1.00 43.91 113 ILE A C 1
ATOM 931 O O . ILE A 1 113 ? 4.679 3.983 -39.767 1.00 43.91 113 ILE A O 1
ATOM 935 N N . HIS A 1 114 ? 2.911 5.289 -40.224 1.00 42.03 114 HIS A N 1
ATOM 936 C CA . HIS A 1 114 ? 3.391 5.713 -41.528 1.00 42.03 114 HIS A CA 1
ATOM 937 C C . HIS A 1 114 ? 4.237 6.980 -41.384 1.00 42.03 114 HIS A C 1
ATOM 939 O O . HIS A 1 114 ? 3.745 8.077 -41.223 1.00 42.03 114 HIS A O 1
ATOM 945 N N . ALA A 1 115 ? 5.544 6.856 -41.504 1.00 42.94 115 ALA A N 1
ATOM 946 C CA . ALA A 1 115 ? 6.382 7.863 -42.155 1.00 42.94 115 ALA A CA 1
ATOM 947 C C . ALA A 1 115 ? 7.470 7.071 -42.891 1.00 42.94 115 ALA A C 1
ATOM 949 O O . ALA A 1 115 ? 7.305 5.871 -43.088 1.00 42.94 115 ALA A O 1
ATOM 950 N N . ALA A 1 116 ? 8.607 7.654 -43.262 1.00 52.12 116 ALA A N 1
ATOM 951 C CA . ALA A 1 116 ? 9.753 6.897 -43.786 1.00 52.12 116 ALA A CA 1
ATOM 952 C C . ALA A 1 116 ? 10.315 5.834 -42.802 1.00 52.12 116 ALA A C 1
ATOM 954 O O . ALA A 1 116 ? 11.438 5.378 -42.980 1.00 52.12 116 ALA A O 1
ATOM 955 N N . ARG A 1 117 ? 9.586 5.459 -41.740 1.00 57.22 117 ARG A N 1
ATOM 956 C CA . ARG A 1 117 ? 9.956 4.475 -40.731 1.00 57.22 117 ARG A CA 1
ATOM 957 C C . ARG A 1 117 ? 8.776 3.580 -40.349 1.00 57.22 117 ARG A C 1
ATOM 959 O O . ARG A 1 117 ? 7.657 4.069 -40.274 1.00 57.22 117 ARG A O 1
ATOM 966 N N . GLU A 1 118 ? 9.041 2.300 -40.106 1.00 63.25 118 GLU A N 1
ATOM 967 C CA . GLU A 1 118 ? 8.084 1.293 -39.621 1.00 63.25 118 GLU A CA 1
ATOM 968 C C . GLU A 1 118 ? 8.551 0.771 -38.261 1.00 63.25 118 GLU A C 1
ATOM 970 O O . GLU A 1 118 ? 9.745 0.547 -38.075 1.00 63.25 118 GLU A O 1
ATOM 975 N N . ILE A 1 119 ? 7.632 0.585 -37.314 1.00 67.12 119 ILE A N 1
ATOM 976 C CA . ILE A 1 119 ? 7.949 0.109 -35.963 1.00 67.12 119 ILE A CA 1
ATOM 977 C C . ILE A 1 119 ? 7.422 -1.312 -35.813 1.00 67.12 119 ILE A C 1
ATOM 979 O O . ILE A 1 119 ? 6.248 -1.564 -36.063 1.00 67.12 119 ILE A O 1
ATOM 983 N N . VAL A 1 120 ? 8.286 -2.226 -35.383 1.00 66.62 120 VAL A N 1
ATOM 984 C CA . VAL A 1 120 ? 7.934 -3.613 -35.082 1.00 66.62 120 VAL A CA 1
ATOM 985 C C . VAL A 1 120 ? 8.328 -3.907 -33.643 1.00 66.62 120 VAL A C 1
ATOM 987 O O . VAL A 1 120 ? 9.456 -3.639 -33.230 1.00 66.62 120 VAL A O 1
ATOM 990 N N . ILE A 1 121 ? 7.395 -4.466 -32.877 1.00 65.38 121 ILE A N 1
ATOM 991 C CA . ILE A 1 121 ? 7.633 -4.924 -31.509 1.00 65.38 121 ILE A CA 1
ATOM 992 C C . ILE A 1 121 ? 7.588 -6.450 -31.530 1.00 65.38 121 ILE A C 1
ATOM 994 O O . ILE A 1 121 ? 6.587 -7.049 -31.918 1.00 65.38 121 ILE A O 1
ATOM 998 N N . THR A 1 122 ? 8.681 -7.110 -31.154 1.00 64.56 122 THR A N 1
ATOM 999 C CA . THR A 1 122 ? 8.756 -8.580 -31.138 1.00 64.56 122 THR A CA 1
ATOM 1000 C C . THR A 1 122 ? 9.554 -9.042 -29.931 1.00 64.56 122 THR A C 1
ATOM 1002 O O . THR A 1 122 ? 10.695 -8.631 -29.741 1.00 64.56 122 THR A O 1
ATOM 1005 N N . ASN A 1 123 ? 8.961 -9.904 -29.098 1.00 63.22 123 ASN A N 1
ATOM 1006 C CA . ASN A 1 123 ? 9.600 -10.475 -27.903 1.00 63.22 123 ASN A CA 1
ATOM 1007 C C . ASN A 1 123 ? 10.233 -9.430 -26.957 1.00 63.22 123 ASN A C 1
ATOM 1009 O O . ASN A 1 123 ? 11.279 -9.681 -26.361 1.00 63.22 123 ASN A O 1
ATOM 1013 N N . GLY A 1 124 ? 9.622 -8.247 -26.821 1.00 58.03 124 GLY A N 1
ATOM 1014 C CA . GLY A 1 124 ? 10.145 -7.170 -25.971 1.00 58.03 124 GLY A CA 1
ATOM 1015 C C . GLY A 1 124 ? 11.305 -6.367 -26.561 1.00 58.03 124 GLY A C 1
ATOM 1016 O O . GLY A 1 124 ? 11.900 -5.551 -25.859 1.00 58.03 124 GLY A O 1
ATOM 1017 N N . MET A 1 125 ? 11.630 -6.597 -27.833 1.00 67.56 125 MET A N 1
ATOM 1018 C CA . MET A 1 125 ? 12.512 -5.749 -28.621 1.00 67.56 125 MET A CA 1
ATOM 1019 C C . MET A 1 125 ? 11.665 -4.776 -29.434 1.00 67.56 125 MET A C 1
ATOM 1021 O O . MET A 1 125 ? 10.688 -5.183 -30.065 1.00 67.56 125 MET A O 1
ATOM 1025 N N . VAL A 1 126 ? 12.048 -3.502 -29.427 1.00 72.56 126 VAL A N 1
ATOM 1026 C CA . VAL A 1 126 ? 11.448 -2.488 -30.296 1.00 72.56 126 VAL A CA 1
ATOM 1027 C C . VAL A 1 126 ? 12.406 -2.224 -31.441 1.00 72.56 126 VAL A C 1
ATOM 1029 O O . VAL A 1 126 ? 13.513 -1.755 -31.200 1.00 72.56 126 VAL A O 1
ATOM 1032 N N . THR A 1 127 ? 11.997 -2.497 -32.674 1.00 74.50 127 THR A N 1
ATOM 1033 C CA . THR A 1 127 ? 12.800 -2.219 -33.866 1.00 74.50 127 THR A CA 1
ATOM 1034 C C . THR A 1 127 ? 12.126 -1.151 -34.706 1.00 74.50 127 THR A C 1
ATOM 1036 O O . THR A 1 127 ? 10.983 -1.298 -35.131 1.00 74.50 127 THR A O 1
ATOM 1039 N N . ILE A 1 128 ? 12.849 -0.063 -34.951 1.00 74.06 128 ILE A N 1
ATOM 1040 C CA . ILE A 1 128 ? 12.430 1.035 -35.813 1.00 74.06 128 ILE A CA 1
ATOM 1041 C C . ILE A 1 128 ? 13.189 0.896 -37.127 1.00 74.06 128 ILE A C 1
ATOM 1043 O O . ILE A 1 128 ? 14.379 1.201 -37.205 1.00 74.06 128 ILE A O 1
ATOM 1047 N N . TYR A 1 129 ? 12.500 0.441 -38.164 1.00 72.56 129 TYR A N 1
ATOM 1048 C CA . TYR A 1 129 ? 13.032 0.373 -39.514 1.00 72.56 129 TYR A CA 1
ATOM 1049 C C . TYR A 1 129 ? 12.918 1.722 -40.206 1.00 72.56 129 TYR A C 1
ATOM 1051 O O . TYR A 1 129 ? 11.917 2.403 -40.038 1.00 72.56 129 TYR A O 1
ATOM 1059 N N . THR A 1 130 ? 13.884 2.081 -41.047 1.00 68.38 130 THR A N 1
ATOM 1060 C CA . THR A 1 130 ? 13.786 3.207 -41.986 1.00 68.38 130 THR A CA 1
ATOM 1061 C C . THR A 1 130 ? 13.602 2.669 -43.400 1.00 68.38 130 THR A C 1
ATOM 1063 O O . THR A 1 130 ? 14.347 1.791 -43.828 1.00 68.38 130 THR A O 1
ATOM 1066 N N . LYS A 1 131 ? 12.613 3.188 -44.130 1.00 64.75 131 LYS A N 1
ATOM 1067 C CA . LYS A 1 131 ? 12.341 2.887 -45.537 1.00 64.75 131 LYS A CA 1
ATOM 1068 C C . LYS A 1 131 ? 12.869 4.003 -46.434 1.00 64.75 131 LYS A C 1
ATOM 1070 O O . LYS A 1 131 ? 12.739 5.182 -46.116 1.00 64.75 131 LYS A O 1
ATOM 1075 N N . ASN A 1 132 ? 13.434 3.633 -47.578 1.00 69.62 132 ASN A N 1
ATOM 1076 C CA . ASN A 1 132 ? 13.734 4.585 -48.646 1.00 69.62 132 ASN A CA 1
ATOM 1077 C C . ASN A 1 132 ? 12.449 5.039 -49.370 1.00 69.62 132 ASN A C 1
ATOM 1079 O O . ASN A 1 132 ? 11.363 4.501 -49.146 1.00 69.62 132 ASN A O 1
ATOM 1083 N N . ASN A 1 133 ? 12.581 5.991 -50.298 1.00 65.62 133 ASN A N 1
ATOM 1084 C CA . ASN A 1 133 ? 11.467 6.544 -51.088 1.00 65.62 133 ASN A CA 1
ATOM 1085 C C . ASN A 1 133 ? 10.727 5.507 -51.960 1.00 65.62 133 ASN A C 1
ATOM 1087 O O . ASN A 1 133 ? 9.694 5.826 -52.540 1.00 65.62 133 ASN A O 1
ATOM 1091 N N . VAL A 1 134 ? 11.253 4.284 -52.063 1.00 70.44 134 VAL A N 1
ATOM 1092 C CA . VAL A 1 134 ? 10.691 3.163 -52.830 1.00 70.44 134 VAL A CA 1
ATOM 1093 C C . VAL A 1 134 ? 10.094 2.083 -51.913 1.00 70.44 134 VAL A C 1
ATOM 1095 O O . VAL A 1 134 ? 9.732 1.006 -52.375 1.00 70.44 134 VAL A O 1
ATOM 1098 N N . GLY A 1 135 ? 9.997 2.346 -50.603 1.00 65.25 135 GLY A N 1
ATOM 1099 C CA . GLY A 1 135 ? 9.386 1.451 -49.616 1.00 65.25 135 GLY A CA 1
ATOM 1100 C C . GLY A 1 135 ? 10.277 0.302 -49.128 1.00 65.25 135 GLY A C 1
ATOM 1101 O O . GLY A 1 135 ? 9.800 -0.546 -48.378 1.00 65.25 135 GLY A O 1
ATOM 1102 N N . THR A 1 136 ? 11.556 0.263 -49.515 1.00 71.94 136 THR A N 1
ATOM 1103 C CA . THR A 1 136 ? 12.513 -0.772 -49.082 1.00 71.94 136 THR A CA 1
ATOM 1104 C C . THR A 1 136 ? 13.179 -0.375 -47.769 1.00 71.94 136 THR A C 1
ATOM 1106 O O . THR A 1 136 ? 13.610 0.770 -47.633 1.00 71.94 136 THR A O 1
ATOM 1109 N N . TYR A 1 137 ? 13.307 -1.309 -46.824 1.00 72.25 137 TYR A N 1
ATOM 1110 C CA . TYR A 1 137 ? 14.051 -1.085 -45.583 1.00 72.25 137 TYR A CA 1
ATOM 1111 C C . TYR A 1 137 ? 15.541 -0.868 -45.868 1.00 72.25 137 TYR A C 1
ATOM 1113 O O . TYR A 1 137 ? 16.168 -1.675 -46.550 1.00 72.25 137 TYR A O 1
ATOM 1121 N N . VAL A 1 138 ? 16.100 0.223 -45.352 1.00 72.38 138 VAL A N 1
ATOM 1122 C CA . VAL A 1 138 ? 17.508 0.611 -45.534 1.00 72.38 138 VAL A CA 1
ATOM 1123 C C . VAL A 1 138 ? 18.284 0.708 -44.226 1.00 72.38 138 VAL A C 1
ATOM 1125 O O . VAL A 1 138 ? 19.508 0.680 -44.258 1.00 72.38 138 VAL A O 1
ATOM 1128 N N . ASP A 1 139 ? 17.593 0.807 -43.091 1.00 69.00 139 ASP A N 1
ATOM 1129 C CA . ASP A 1 139 ? 18.214 0.859 -41.768 1.00 69.00 139 ASP A CA 1
ATOM 1130 C C . ASP A 1 139 ? 17.248 0.319 -40.705 1.00 69.00 139 ASP A C 1
ATOM 1132 O O . ASP A 1 139 ? 16.033 0.310 -40.924 1.00 69.00 139 ASP A O 1
ATOM 1136 N N . ALA A 1 140 ? 17.774 -0.120 -39.565 1.00 73.50 140 ALA A N 1
ATOM 1137 C CA . ALA A 1 140 ? 16.998 -0.578 -38.422 1.00 73.50 140 ALA A CA 1
ATOM 1138 C C . ALA A 1 140 ? 17.713 -0.233 -37.111 1.00 73.50 140 ALA A C 1
ATOM 1140 O O . ALA A 1 140 ? 18.854 -0.632 -36.890 1.00 73.50 140 ALA A O 1
ATOM 1141 N N . ILE A 1 141 ? 17.010 0.460 -36.215 1.00 74.19 141 ILE A N 1
ATOM 1142 C CA . ILE A 1 141 ? 17.471 0.708 -34.847 1.00 74.19 141 ILE A CA 1
ATOM 1143 C C . ILE A 1 141 ? 16.664 -0.182 -33.913 1.00 74.19 141 ILE A C 1
ATOM 1145 O O . ILE A 1 141 ? 15.440 -0.065 -33.863 1.00 74.19 141 ILE A O 1
ATOM 1149 N N . SER A 1 142 ? 17.343 -1.044 -33.160 1.00 78.69 142 SER A N 1
ATOM 1150 C CA . SER A 1 142 ? 16.695 -1.914 -32.174 1.00 78.69 142 SER A CA 1
ATOM 1151 C C . SER A 1 142 ? 16.980 -1.453 -30.751 1.00 78.69 142 SER A C 1
ATOM 1153 O O . SER A 1 142 ? 18.117 -1.127 -30.415 1.00 78.69 142 SER A O 1
ATOM 1155 N N . TYR A 1 143 ? 15.950 -1.486 -29.913 1.00 82.69 143 TYR A N 1
ATOM 1156 C CA . TYR A 1 143 ? 16.007 -1.243 -28.479 1.00 82.69 143 TYR A CA 1
ATOM 1157 C C . TYR A 1 143 ? 15.688 -2.541 -27.746 1.00 82.69 143 TYR A C 1
ATOM 1159 O O . TYR A 1 143 ? 14.662 -3.172 -28.013 1.00 82.69 143 TYR A O 1
ATOM 1167 N N . SER A 1 144 ? 16.554 -2.940 -26.819 1.00 82.94 144 SER A N 1
ATOM 1168 C CA . SER A 1 144 ? 16.384 -4.165 -26.032 1.00 82.94 144 SER A CA 1
ATOM 1169 C C . SER A 1 144 ? 16.642 -3.911 -24.555 1.00 82.94 144 SER A C 1
ATOM 1171 O O . SER A 1 144 ? 17.665 -3.325 -24.202 1.00 82.94 144 SER A O 1
ATOM 1173 N N . PHE A 1 145 ? 15.758 -4.403 -23.692 1.00 84.75 145 PHE A N 1
ATOM 1174 C CA . PHE A 1 145 ? 15.935 -4.333 -22.244 1.00 84.75 145 PHE A CA 1
ATOM 1175 C C . PHE A 1 145 ? 16.830 -5.470 -21.756 1.00 84.75 145 PHE A C 1
ATOM 1177 O O . PHE A 1 145 ? 16.524 -6.646 -21.971 1.00 84.75 145 PHE A O 1
ATOM 1184 N N . PHE A 1 146 ? 17.941 -5.113 -21.115 1.00 77.94 146 PHE A N 1
ATOM 1185 C CA . PHE A 1 146 ? 18.844 -6.072 -20.491 1.00 77.94 146 PHE A CA 1
ATOM 1186 C C . PHE A 1 146 ? 19.449 -5.463 -19.211 1.00 77.94 146 PHE A C 1
ATOM 1188 O O . PHE A 1 146 ? 20.045 -4.390 -19.285 1.00 77.94 146 PHE A O 1
ATOM 1195 N N . PRO A 1 147 ? 19.321 -6.105 -18.034 1.00 80.81 147 PRO A N 1
ATOM 1196 C CA . PRO A 1 147 ? 18.517 -7.301 -17.762 1.00 80.81 147 PRO A CA 1
ATOM 1197 C C . PRO A 1 147 ? 17.022 -7.092 -18.068 1.00 80.81 147 PRO A C 1
ATOM 1199 O O . PRO A 1 147 ? 16.588 -5.988 -18.394 1.00 80.81 147 PRO A O 1
ATOM 1202 N N . ALA A 1 148 ? 16.241 -8.176 -18.020 1.00 84.69 148 ALA A N 1
ATOM 1203 C CA . ALA A 1 148 ? 14.804 -8.102 -18.271 1.00 84.69 148 ALA A CA 1
ATOM 1204 C C . ALA A 1 148 ? 14.125 -7.085 -17.325 1.00 84.69 148 ALA A C 1
ATOM 1206 O O . ALA A 1 148 ? 14.531 -7.002 -16.164 1.00 84.69 148 ALA A O 1
ATOM 1207 N N . PRO A 1 149 ? 13.102 -6.341 -17.793 1.00 89.44 149 PRO A N 1
ATOM 1208 C CA . PRO A 1 149 ? 12.385 -5.382 -16.961 1.00 89.44 149 PRO A CA 1
ATOM 1209 C C . PRO A 1 149 ? 11.827 -6.035 -15.698 1.00 89.44 149 PRO A C 1
ATOM 1211 O O . PRO A 1 149 ? 11.085 -7.012 -15.794 1.00 89.44 149 PRO A O 1
ATOM 1214 N N . GLU A 1 150 ? 12.160 -5.479 -14.535 1.00 91.62 150 GLU A N 1
ATOM 1215 C CA . GLU A 1 150 ? 11.683 -5.976 -13.250 1.00 91.62 150 GLU A CA 1
ATOM 1216 C C . GLU A 1 150 ? 11.560 -4.847 -12.226 1.00 91.62 150 GLU A C 1
ATOM 1218 O O . GLU A 1 150 ? 12.486 -4.054 -12.048 1.00 91.62 150 GLU A O 1
ATOM 1223 N N . LEU A 1 151 ? 10.428 -4.830 -11.525 1.00 92.00 151 LEU A N 1
ATOM 1224 C CA . LEU A 1 151 ? 10.166 -3.960 -10.382 1.00 92.00 151 LEU A CA 1
ATOM 1225 C C . LEU A 1 151 ? 10.126 -4.716 -9.055 1.00 92.00 151 LEU A C 1
ATOM 1227 O O . LEU A 1 151 ? 10.348 -4.105 -8.012 1.00 92.00 151 LEU A O 1
ATOM 1231 N N . PHE A 1 152 ? 9.838 -6.013 -9.080 1.00 94.00 152 PHE A N 1
ATOM 1232 C CA . PHE A 1 152 ? 9.626 -6.838 -7.904 1.00 94.00 152 PHE A CA 1
ATOM 1233 C C . PHE A 1 152 ? 10.917 -7.524 -7.454 1.00 94.00 152 PHE A C 1
ATOM 1235 O O . PHE A 1 152 ? 11.610 -8.179 -8.236 1.00 94.00 152 PHE A O 1
ATOM 1242 N N . GLU A 1 153 ? 11.238 -7.410 -6.169 1.00 91.06 153 GLU A N 1
ATOM 1243 C CA . GLU A 1 153 ? 12.364 -8.130 -5.578 1.00 91.06 153 GLU A CA 1
ATOM 1244 C C . GLU A 1 153 ? 12.015 -9.589 -5.280 1.00 91.06 153 GLU A C 1
ATOM 1246 O O . GLU A 1 153 ? 12.884 -10.458 -5.307 1.00 91.06 153 GLU A O 1
ATOM 1251 N N . THR A 1 154 ? 10.745 -9.895 -5.053 1.00 91.50 154 THR A N 1
ATOM 1252 C CA . THR A 1 154 ? 10.275 -11.228 -4.671 1.00 91.50 154 THR A CA 1
ATOM 1253 C C . THR A 1 154 ? 8.871 -11.471 -5.217 1.00 91.50 154 THR A C 1
ATOM 1255 O O . THR A 1 154 ? 8.091 -10.541 -5.441 1.00 91.50 154 THR A O 1
ATOM 1258 N N . SER A 1 155 ? 8.548 -12.742 -5.463 1.00 95.19 155 SER A N 1
ATOM 1259 C CA . SER A 1 155 ? 7.183 -13.125 -5.818 1.00 95.19 155 SER A CA 1
ATOM 1260 C C . SER A 1 155 ? 6.282 -13.065 -4.588 1.00 95.19 155 SER A C 1
ATOM 1262 O O . SER A 1 155 ? 6.679 -13.495 -3.510 1.00 95.19 155 SER A O 1
ATOM 1264 N N . SER A 1 156 ? 5.069 -12.555 -4.751 1.00 93.88 156 SER A N 1
ATOM 1265 C CA . SER A 1 156 ? 4.126 -12.312 -3.657 1.00 93.88 156 SER A CA 1
ATOM 1266 C C . SER A 1 156 ? 2.692 -12.299 -4.171 1.00 93.88 156 SER A C 1
ATOM 1268 O O . SER A 1 156 ? 2.449 -12.272 -5.378 1.00 93.88 156 SER A O 1
ATOM 1270 N N . HIS A 1 157 ? 1.731 -12.296 -3.255 1.00 94.06 157 HIS A N 1
ATOM 1271 C CA . HIS A 1 157 ? 0.333 -12.068 -3.583 1.00 94.06 157 HIS A CA 1
ATOM 1272 C C . HIS A 1 157 ? -0.202 -10.947 -2.686 1.00 94.06 157 HIS A C 1
ATOM 1274 O O . HIS A 1 157 ? -0.734 -11.230 -1.620 1.00 94.06 157 HIS A O 1
ATOM 1280 N N . PRO A 1 158 ? -0.032 -9.664 -3.052 1.00 94.06 158 PRO A N 1
ATOM 1281 C CA . PRO A 1 158 ? -0.609 -8.552 -2.303 1.00 94.06 158 PRO A CA 1
ATOM 1282 C C . PRO A 1 158 ? -2.096 -8.347 -2.607 1.00 94.06 158 PRO A C 1
ATOM 1284 O O . PRO A 1 158 ? -2.563 -8.607 -3.716 1.00 94.06 158 PRO A O 1
ATOM 1287 N N . MET A 1 159 ? -2.802 -7.788 -1.629 1.00 95.69 159 MET A N 1
ATOM 1288 C CA . MET A 1 159 ? -4.075 -7.090 -1.752 1.00 95.69 159 MET A CA 1
ATOM 1289 C C . MET A 1 159 ? -3.832 -5.599 -1.498 1.00 95.69 159 MET A C 1
ATOM 1291 O O . MET A 1 159 ? -3.667 -5.159 -0.360 1.00 95.69 159 MET A O 1
ATOM 1295 N N . PHE A 1 160 ? -3.790 -4.819 -2.574 1.00 95.19 160 PHE A N 1
ATOM 1296 C CA . PHE A 1 160 ? -3.662 -3.369 -2.544 1.00 95.19 160 PHE A CA 1
ATOM 1297 C C . PHE A 1 160 ? -4.940 -2.717 -2.033 1.00 95.19 160 PHE A C 1
ATOM 1299 O O . PHE A 1 160 ? -6.051 -3.070 -2.442 1.00 95.19 160 PHE A O 1
ATOM 1306 N N . LEU A 1 161 ? -4.753 -1.716 -1.182 1.00 95.00 161 LEU A N 1
ATOM 1307 C CA . LEU A 1 161 ? -5.815 -0.996 -0.507 1.00 95.00 161 LEU A CA 1
ATOM 1308 C C . LEU A 1 161 ? -5.847 0.446 -1.007 1.00 95.00 161 LEU A C 1
ATOM 1310 O O . LEU A 1 161 ? -4.828 1.142 -0.999 1.00 95.00 161 LEU A O 1
ATOM 1314 N N . GLY A 1 162 ? -7.013 0.888 -1.475 1.00 93.31 162 GLY A N 1
ATOM 1315 C CA . GLY A 1 162 ? -7.195 2.214 -2.057 1.00 93.31 162 GLY A CA 1
ATOM 1316 C C . GLY A 1 162 ? -8.361 2.976 -1.446 1.00 93.31 162 GLY A C 1
ATOM 1317 O O . GLY A 1 162 ? -9.365 2.390 -1.046 1.00 93.31 162 GLY A O 1
ATOM 1318 N N . VAL A 1 163 ? -8.244 4.302 -1.437 1.00 93.31 163 VAL A N 1
ATOM 1319 C CA . VAL A 1 163 ? -9.372 5.210 -1.226 1.00 93.31 163 VAL A CA 1
ATOM 1320 C C . VAL A 1 163 ? -9.354 6.245 -2.338 1.00 93.31 163 VAL A C 1
ATOM 1322 O O . VAL A 1 163 ? -8.298 6.776 -2.675 1.00 93.31 163 VAL A O 1
ATOM 1325 N N . PHE A 1 164 ? -10.517 6.532 -2.908 1.00 90.25 164 PHE A N 1
ATOM 1326 C CA . PHE A 1 164 ? -10.671 7.455 -4.021 1.00 90.25 164 PHE A CA 1
ATOM 1327 C C . PHE A 1 164 ? -11.758 8.469 -3.705 1.00 90.25 164 PHE A C 1
ATOM 1329 O O . PHE A 1 164 ? -12.812 8.146 -3.151 1.00 90.25 164 PHE A O 1
ATOM 1336 N N . LYS A 1 165 ? -11.509 9.716 -4.097 1.00 85.69 165 LYS A N 1
ATOM 1337 C CA . LYS A 1 165 ? -12.490 10.794 -3.962 1.00 85.69 165 LYS A CA 1
ATOM 1338 C C . LYS A 1 165 ? -13.594 10.668 -5.009 1.00 85.69 165 LYS A C 1
ATOM 1340 O O . LYS A 1 165 ? -14.739 11.034 -4.767 1.00 85.69 165 LYS A O 1
ATOM 1345 N N . GLN A 1 166 ? -13.239 10.179 -6.192 1.00 86.88 166 GLN A N 1
ATOM 1346 C CA . GLN A 1 166 ? -14.137 10.050 -7.328 1.00 86.88 166 GLN A CA 1
ATOM 1347 C C . GLN A 1 166 ? -13.920 8.703 -8.005 1.00 86.88 166 GLN A C 1
ATOM 1349 O O . GLN A 1 166 ? -12.831 8.133 -7.955 1.00 86.88 166 GLN A O 1
ATOM 1354 N N . TYR A 1 167 ? -14.968 8.229 -8.667 1.00 90.50 167 TYR A N 1
ATOM 1355 C CA . TYR A 1 167 ? -14.976 6.959 -9.368 1.00 90.50 167 TYR A CA 1
ATOM 1356 C C . TYR A 1 167 ? -15.444 7.155 -10.805 1.00 90.50 167 TYR A C 1
ATOM 1358 O O . TYR A 1 167 ? -16.423 7.857 -11.064 1.00 90.50 167 TYR A O 1
ATOM 1366 N N . SER A 1 168 ? -14.753 6.498 -11.732 1.00 91.06 168 SER A N 1
ATOM 1367 C CA . SER A 1 168 ? -15.208 6.322 -13.106 1.00 91.06 168 SER A CA 1
ATOM 1368 C C . SER A 1 168 ? -15.105 4.856 -13.486 1.00 91.06 168 SER A C 1
ATOM 1370 O O . SER A 1 168 ? -14.036 4.242 -13.386 1.00 91.06 168 SER A O 1
ATOM 1372 N N . GLN A 1 169 ? -16.217 4.303 -13.974 1.00 90.00 169 GLN A N 1
ATOM 1373 C CA . GLN A 1 169 ? -16.288 2.901 -14.363 1.00 90.00 169 GLN A CA 1
ATOM 1374 C C . GLN A 1 169 ? -15.248 2.574 -15.437 1.00 90.00 169 GLN A C 1
ATOM 1376 O O . GLN A 1 169 ? -14.604 1.538 -15.340 1.00 90.00 169 GLN A O 1
ATOM 1381 N N . ALA A 1 170 ? -15.007 3.460 -16.405 1.00 89.25 170 ALA A N 1
ATOM 1382 C CA . ALA A 1 170 ? -14.098 3.204 -17.524 1.00 89.25 170 ALA A CA 1
ATOM 1383 C C . ALA A 1 170 ? -12.602 3.169 -17.153 1.00 89.25 170 ALA A C 1
ATOM 1385 O O . ALA A 1 170 ? -11.797 2.726 -17.967 1.00 89.25 170 ALA A O 1
ATOM 1386 N N . LEU A 1 171 ? -12.224 3.647 -15.965 1.00 87.00 171 LEU A N 1
ATOM 1387 C CA . LEU A 1 171 ? -10.822 3.792 -15.575 1.00 87.00 171 LEU A CA 1
ATOM 1388 C C . LEU A 1 171 ? -10.292 2.537 -14.867 1.00 87.00 171 LEU A C 1
ATOM 1390 O O . LEU A 1 171 ? -11.000 1.895 -14.074 1.00 87.00 171 LEU A O 1
ATOM 1394 N N . ASP A 1 172 ? -9.019 2.227 -15.117 1.00 87.94 172 ASP A N 1
ATOM 1395 C CA . ASP A 1 172 ? -8.266 1.241 -14.340 1.00 87.94 172 ASP A CA 1
ATOM 1396 C C . ASP A 1 172 ? -8.083 1.732 -12.900 1.00 87.94 172 ASP A C 1
ATOM 1398 O O . ASP A 1 172 ? -8.265 2.912 -12.592 1.00 87.94 172 ASP A O 1
ATOM 1402 N N . TRP A 1 173 ? -7.701 0.831 -11.999 1.00 87.12 173 TRP A N 1
ATOM 1403 C CA . TRP A 1 173 ? -7.508 1.142 -10.586 1.00 87.12 173 TRP A CA 1
ATOM 1404 C C . TRP A 1 173 ? -6.587 2.345 -10.336 1.00 87.12 173 TRP A C 1
ATOM 1406 O O . TRP A 1 173 ? -6.936 3.277 -9.619 1.00 87.12 173 TRP A O 1
ATOM 1416 N N . HIS A 1 174 ? -5.411 2.341 -10.965 1.00 83.06 174 HIS A N 1
ATOM 1417 C CA . HIS A 1 174 ? -4.391 3.381 -10.802 1.00 83.06 174 HIS A CA 1
ATOM 1418 C C . HIS A 1 174 ? -4.770 4.711 -11.474 1.00 83.06 174 HIS A C 1
ATOM 1420 O O . HIS A 1 174 ? -4.133 5.728 -11.220 1.00 83.06 174 HIS A O 1
ATOM 1426 N N . GLN A 1 175 ? -5.800 4.699 -12.325 1.00 85.00 175 GLN A N 1
ATOM 1427 C CA . GLN A 1 175 ? -6.298 5.864 -13.055 1.00 85.00 175 GLN A CA 1
ATOM 1428 C C . GLN A 1 175 ? -7.497 6.517 -12.361 1.00 85.00 175 GLN A C 1
ATOM 1430 O O . GLN A 1 175 ? -7.949 7.571 -12.800 1.00 85.00 175 GLN A O 1
ATOM 1435 N N . GLN A 1 176 ? -8.042 5.905 -11.304 1.00 84.00 176 GLN A N 1
ATOM 1436 C CA . GLN A 1 176 ? -9.134 6.505 -10.539 1.00 84.00 176 GLN A CA 1
ATOM 1437 C C . GLN A 1 176 ? -8.690 7.848 -9.950 1.00 84.00 176 GLN A C 1
ATOM 1439 O O . GLN A 1 176 ? -7.540 8.025 -9.546 1.00 84.00 176 GLN A O 1
ATOM 1444 N N . ALA A 1 177 ? -9.603 8.812 -9.879 1.00 71.38 177 ALA A N 1
ATOM 1445 C CA . ALA A 1 177 ? -9.295 10.133 -9.347 1.00 71.38 177 ALA A CA 1
ATOM 1446 C C . ALA A 1 177 ? -9.053 10.065 -7.824 1.00 71.38 177 ALA A C 1
ATOM 1448 O O . ALA A 1 177 ? -9.897 9.613 -7.048 1.00 71.38 177 ALA A O 1
ATOM 1449 N N . GLY A 1 178 ? -7.868 10.513 -7.400 1.00 68.25 178 GLY A N 1
ATOM 1450 C CA . GLY A 1 178 ? -7.314 10.224 -6.072 1.00 68.25 178 GLY A CA 1
ATOM 1451 C C . GLY A 1 178 ? -6.415 8.981 -6.043 1.00 68.25 178 GLY A C 1
ATOM 1452 O O . GLY A 1 178 ? -5.925 8.607 -4.993 1.00 68.25 178 GLY A O 1
ATOM 1453 N N . GLY A 1 179 ? -6.167 8.338 -7.179 1.00 64.56 179 GLY A N 1
ATOM 1454 C CA . GLY A 1 179 ? -5.207 7.247 -7.301 1.00 64.56 179 GLY A CA 1
ATOM 1455 C C . GLY A 1 179 ? -3.806 7.670 -7.756 1.00 64.56 179 GLY A C 1
ATOM 1456 O O . GLY A 1 179 ? -2.893 6.843 -7.805 1.00 64.56 179 GLY A O 1
ATOM 1457 N N . GLU A 1 180 ? -3.632 8.950 -8.086 1.00 65.19 180 GLU A N 1
ATOM 1458 C CA . GLU A 1 180 ? -2.409 9.522 -8.645 1.00 65.19 180 GLU A CA 1
ATOM 1459 C C . GLU A 1 180 ? -1.328 9.711 -7.570 1.00 65.19 180 GLU A C 1
ATOM 1461 O O . GLU A 1 180 ? -1.134 10.792 -7.019 1.00 65.19 180 GLU A O 1
ATOM 1466 N N . ARG A 1 181 ? -0.603 8.639 -7.261 1.00 66.06 181 ARG A N 1
ATOM 1467 C CA . ARG A 1 181 ? 0.536 8.652 -6.333 1.00 66.06 181 ARG A CA 1
ATOM 1468 C C . ARG A 1 181 ? 1.810 8.880 -7.143 1.00 66.06 181 ARG A C 1
ATOM 1470 O O . ARG A 1 181 ? 2.494 7.935 -7.521 1.00 66.06 181 ARG A O 1
ATOM 1477 N N . ARG A 1 182 ? 2.036 10.132 -7.553 1.00 53.88 182 ARG A N 1
ATOM 1478 C CA . ARG A 1 182 ? 2.897 10.469 -8.706 1.00 53.88 182 ARG A CA 1
ATOM 1479 C C . ARG A 1 182 ? 4.414 10.418 -8.470 1.00 53.88 182 ARG A C 1
ATOM 1481 O O . ARG A 1 182 ? 5.145 10.610 -9.434 1.00 53.88 182 ARG A O 1
ATOM 1488 N N . THR A 1 183 ? 4.902 10.160 -7.261 1.00 66.12 183 THR A N 1
ATOM 1489 C CA . THR A 1 183 ? 6.317 10.418 -6.918 1.00 66.12 183 THR A CA 1
ATOM 1490 C C . THR A 1 183 ? 7.131 9.173 -6.572 1.00 66.12 183 THR A C 1
ATOM 1492 O O . THR A 1 183 ? 8.176 9.242 -5.934 1.00 66.12 183 THR A O 1
ATOM 1495 N N . ILE A 1 184 ? 6.682 7.996 -7.017 1.00 76.88 184 ILE A N 1
ATOM 1496 C CA . ILE A 1 184 ? 7.458 6.772 -6.810 1.00 76.88 184 ILE A CA 1
ATOM 1497 C C . ILE A 1 184 ? 8.427 6.558 -7.961 1.00 76.88 184 ILE A C 1
ATOM 1499 O O . ILE A 1 184 ? 8.024 6.234 -9.078 1.00 76.88 184 ILE A O 1
ATOM 1503 N N . HIS A 1 185 ? 9.714 6.667 -7.646 1.00 79.62 185 HIS A N 1
ATOM 1504 C CA . HIS A 1 185 ? 10.808 6.418 -8.575 1.00 79.62 185 HIS A CA 1
ATOM 1505 C C . HIS A 1 185 ? 11.535 5.123 -8.197 1.00 79.62 185 HIS A C 1
ATOM 1507 O O . HIS A 1 185 ? 12.498 5.150 -7.425 1.00 79.62 185 HIS A O 1
ATOM 1513 N N . PRO A 1 186 ? 11.074 3.958 -8.689 1.00 84.75 186 PRO A N 1
ATOM 1514 C CA . PRO A 1 186 ? 11.821 2.718 -8.523 1.00 84.75 186 PRO A CA 1
ATOM 1515 C C . PRO A 1 186 ? 13.142 2.781 -9.298 1.00 84.75 186 PRO A C 1
ATOM 1517 O O . PRO A 1 186 ? 13.383 3.683 -10.103 1.00 84.75 186 PRO A O 1
ATOM 1520 N N . LYS A 1 187 ? 14.004 1.790 -9.068 1.00 86.25 187 LYS A N 1
ATOM 1521 C CA . LYS A 1 187 ? 15.281 1.666 -9.768 1.00 86.25 187 LYS A CA 1
ATOM 1522 C C . LYS A 1 187 ? 15.059 1.728 -11.295 1.00 86.25 187 LYS A C 1
ATOM 1524 O O . LYS A 1 187 ? 14.233 0.960 -11.797 1.00 86.25 187 LYS A O 1
ATOM 1529 N N . PRO A 1 188 ? 15.786 2.592 -12.032 1.00 87.88 188 PRO A N 1
ATOM 1530 C CA . PRO A 1 188 ? 15.631 2.700 -13.477 1.00 87.88 188 PRO A CA 1
ATOM 1531 C C . PRO A 1 188 ? 15.866 1.371 -14.201 1.00 87.88 188 PRO A C 1
ATOM 1533 O O . PRO A 1 188 ? 16.752 0.587 -13.843 1.00 87.88 188 PRO A O 1
ATOM 1536 N N . LEU A 1 189 ? 15.094 1.134 -15.260 1.00 87.44 189 LEU A N 1
ATOM 1537 C CA . LEU A 1 189 ? 15.330 0.035 -16.188 1.00 87.44 189 LEU A CA 1
ATOM 1538 C C . LEU A 1 189 ? 16.484 0.372 -17.120 1.00 87.44 189 LEU A C 1
ATOM 1540 O O . LEU A 1 189 ? 16.678 1.525 -17.504 1.00 87.44 189 LEU A O 1
ATOM 1544 N N . LYS A 1 190 ? 17.199 -0.667 -17.551 1.00 85.69 190 LYS A N 1
ATOM 1545 C CA . LYS A 1 190 ? 18.297 -0.544 -18.507 1.00 85.69 190 LYS A CA 1
ATOM 1546 C C . LYS A 1 190 ? 17.886 -1.058 -19.873 1.00 85.69 190 LYS A C 1
ATOM 1548 O O . LYS A 1 190 ? 17.368 -2.169 -20.003 1.00 85.69 190 LYS A O 1
ATOM 1553 N N . TYR A 1 191 ? 18.157 -0.256 -20.896 1.00 85.00 191 TYR A N 1
ATOM 1554 C CA . TYR A 1 191 ? 17.972 -0.646 -22.287 1.00 85.00 191 TYR A CA 1
ATOM 1555 C C . TYR A 1 191 ? 19.207 -0.328 -23.128 1.00 85.00 191 TYR A C 1
ATOM 1557 O O . TYR A 1 191 ? 19.958 0.607 -22.859 1.00 85.00 191 TYR A O 1
ATOM 1565 N N . TYR A 1 192 ? 19.408 -1.120 -24.172 1.00 81.56 192 TYR A N 1
ATOM 1566 C CA . TYR A 1 192 ? 20.502 -0.990 -25.124 1.00 81.56 192 TYR A CA 1
ATOM 1567 C C . TYR A 1 192 ? 19.950 -0.630 -26.492 1.00 81.56 192 TYR A C 1
ATOM 1569 O O . TYR A 1 192 ? 18.875 -1.086 -26.874 1.00 81.56 192 TYR A O 1
ATOM 1577 N N . ILE A 1 193 ? 20.714 0.176 -27.222 1.00 83.56 193 ILE A N 1
ATOM 1578 C CA . ILE A 1 193 ? 20.468 0.501 -28.626 1.00 83.56 193 ILE A CA 1
ATOM 1579 C C . ILE A 1 193 ? 21.402 -0.371 -29.467 1.00 83.56 193 ILE A C 1
ATOM 1581 O O . ILE A 1 193 ? 22.558 -0.560 -29.088 1.00 83.56 193 ILE A O 1
ATOM 1585 N N . SER A 1 194 ? 20.931 -0.889 -30.600 1.00 75.62 194 SER A N 1
ATOM 1586 C CA . SER A 1 194 ? 21.736 -1.666 -31.550 1.00 75.62 194 SER A CA 1
ATOM 1587 C C . SER A 1 194 ? 23.080 -0.987 -31.845 1.00 75.62 194 SER A C 1
ATOM 1589 O O . SER A 1 194 ? 23.116 0.150 -32.313 1.00 75.62 194 SER A O 1
ATOM 1591 N N . GLY A 1 195 ? 24.183 -1.686 -31.560 1.00 74.69 195 GLY A N 1
ATOM 1592 C CA . GLY A 1 195 ? 25.548 -1.176 -31.738 1.00 74.69 195 GLY A CA 1
ATOM 1593 C C . GLY A 1 195 ? 26.123 -0.382 -30.554 1.00 74.69 195 GLY A C 1
ATOM 1594 O O . GLY A 1 195 ? 27.305 -0.050 -30.585 1.00 74.69 195 GLY A O 1
ATOM 1595 N N . SER A 1 196 ? 25.347 -0.108 -29.498 1.00 79.56 196 SER A N 1
ATOM 1596 C CA . SER A 1 196 ? 25.841 0.510 -28.258 1.00 79.56 196 SER A CA 1
ATOM 1597 C C . SER A 1 196 ? 26.320 -0.540 -27.256 1.00 79.56 196 SER A C 1
ATOM 1599 O O . SER A 1 196 ? 25.599 -1.486 -26.943 1.00 79.56 196 SER A O 1
ATOM 1601 N N . SER A 1 197 ? 27.505 -0.329 -26.678 1.00 78.00 197 SER A N 1
ATOM 1602 C CA . SER A 1 197 ? 27.999 -1.094 -25.524 1.00 78.00 197 SER A CA 1
ATOM 1603 C C . SER A 1 197 ? 27.545 -0.520 -24.175 1.00 78.00 197 SER A C 1
ATOM 1605 O O . SER A 1 197 ? 27.730 -1.166 -23.146 1.00 78.00 197 SER A O 1
ATOM 1607 N N . HIS A 1 198 ? 26.973 0.689 -24.166 1.00 82.31 198 HIS A N 1
ATOM 1608 C CA . HIS A 1 198 ? 26.548 1.388 -22.954 1.00 82.31 198 HIS A CA 1
ATOM 1609 C C . HIS A 1 198 ? 25.019 1.335 -22.806 1.00 82.31 198 HIS A C 1
ATOM 1611 O O . HIS A 1 198 ? 24.316 1.618 -23.788 1.00 82.31 198 HIS A O 1
ATOM 1617 N N . PRO A 1 199 ? 24.501 0.981 -21.613 1.00 82.94 199 PRO A N 1
ATOM 1618 C CA . PRO A 1 199 ? 23.073 1.023 -21.340 1.00 82.94 199 PRO A CA 1
ATOM 1619 C C . PRO A 1 199 ? 22.590 2.467 -21.192 1.00 82.94 199 PRO A C 1
ATOM 1621 O O . PRO A 1 199 ? 23.315 3.343 -20.723 1.00 82.94 199 PRO A O 1
ATOM 1624 N N . PHE A 1 200 ? 21.333 2.685 -21.548 1.00 84.25 200 PHE A N 1
ATOM 1625 C CA . PHE A 1 200 ? 20.565 3.874 -21.214 1.00 84.25 200 PHE A CA 1
ATOM 1626 C C . PHE A 1 200 ? 19.576 3.539 -20.100 1.00 84.25 200 PHE A C 1
ATOM 1628 O O . PHE A 1 200 ? 19.112 2.400 -19.998 1.00 84.25 200 PHE A O 1
ATOM 1635 N N . GLU A 1 201 ? 19.237 4.541 -19.297 1.00 85.81 201 GLU A N 1
ATOM 1636 C CA . GLU A 1 201 ? 18.264 4.413 -18.217 1.00 85.81 201 GLU A CA 1
ATOM 1637 C C . GLU A 1 201 ? 16.881 4.887 -18.662 1.00 85.81 201 GLU A C 1
ATOM 1639 O O . GLU A 1 201 ? 16.740 5.813 -19.465 1.00 85.81 201 GLU A O 1
ATOM 1644 N N . PHE A 1 202 ? 15.859 4.219 -18.143 1.00 84.69 202 PHE A N 1
ATOM 1645 C CA . PHE A 1 202 ? 14.459 4.550 -18.340 1.00 84.69 202 PHE A CA 1
ATOM 1646 C C . PHE A 1 202 ? 13.738 4.431 -17.003 1.00 84.69 202 PHE A C 1
ATOM 1648 O O . PHE A 1 202 ? 13.827 3.392 -16.350 1.00 84.69 202 PHE A O 1
ATOM 1655 N N . ASN A 1 203 ? 13.016 5.476 -16.607 1.00 86.19 203 ASN A N 1
ATOM 1656 C CA . ASN A 1 203 ? 12.176 5.431 -15.418 1.00 86.19 203 ASN A CA 1
ATOM 1657 C C . ASN A 1 203 ? 10.950 4.562 -15.715 1.00 86.19 203 ASN A C 1
ATOM 1659 O O . ASN A 1 203 ? 10.135 4.935 -16.562 1.00 86.19 203 ASN A O 1
ATOM 1663 N N . PRO A 1 204 ? 10.818 3.395 -15.069 1.00 86.94 204 PRO A N 1
ATOM 1664 C CA . PRO A 1 204 ? 9.733 2.489 -15.392 1.00 86.94 204 PRO A CA 1
ATOM 1665 C C . PRO A 1 204 ? 8.378 3.044 -14.945 1.00 86.94 204 PRO A C 1
ATOM 1667 O O . PRO A 1 204 ? 8.276 3.603 -13.849 1.00 86.94 204 PRO A O 1
ATOM 1670 N N . PRO A 1 205 ? 7.311 2.800 -15.723 1.00 88.06 205 PRO A N 1
ATOM 1671 C CA . PRO A 1 205 ? 5.954 3.001 -15.245 1.00 88.06 205 PRO A CA 1
ATOM 1672 C C . PRO A 1 205 ? 5.640 1.997 -14.129 1.00 88.06 205 PRO A C 1
ATOM 1674 O O . PRO A 1 205 ? 6.102 0.847 -14.150 1.00 88.06 205 PRO A O 1
ATOM 1677 N N . LEU A 1 206 ? 4.826 2.417 -13.162 1.00 88.56 206 LEU A N 1
ATOM 1678 C CA . LEU A 1 206 ? 4.388 1.555 -12.067 1.00 88.56 206 LEU A CA 1
ATOM 1679 C C . LEU A 1 206 ? 3.324 0.569 -12.549 1.00 88.56 206 LEU A C 1
ATOM 1681 O O . LEU A 1 206 ? 2.386 0.938 -13.256 1.00 88.56 206 LEU A O 1
ATOM 1685 N N . TYR A 1 207 ? 3.443 -0.682 -12.112 1.00 91.25 207 TYR A N 1
ATOM 1686 C CA . TYR A 1 207 ? 2.407 -1.685 -12.335 1.00 91.25 207 TYR A CA 1
ATOM 1687 C C . TYR A 1 207 ? 1.122 -1.302 -11.569 1.00 91.25 207 TYR A C 1
ATOM 1689 O O . TYR A 1 207 ? 1.218 -0.855 -10.427 1.00 91.25 207 TYR A O 1
ATOM 1697 N N . PRO A 1 208 ? -0.088 -1.470 -12.133 1.00 90.31 208 PRO A N 1
ATOM 1698 C CA . PRO A 1 208 ? -1.332 -1.114 -11.454 1.00 90.31 208 PRO A CA 1
ATOM 1699 C C . PRO A 1 208 ? -1.441 -1.721 -10.046 1.00 90.31 208 PRO A C 1
ATOM 1701 O O . PRO A 1 208 ? -1.333 -2.936 -9.881 1.00 90.31 208 PRO A O 1
ATOM 1704 N N . GLY A 1 209 ? -1.663 -0.858 -9.049 1.00 88.00 209 GLY A N 1
ATOM 1705 C CA . GLY A 1 209 ? -1.711 -1.204 -7.621 1.00 88.00 209 GLY A CA 1
ATOM 1706 C C . GLY A 1 209 ? -0.401 -0.937 -6.873 1.00 88.00 209 GLY A C 1
ATOM 1707 O O . GLY A 1 209 ? -0.425 -0.607 -5.692 1.00 88.00 209 GLY A O 1
ATOM 1708 N N . VAL A 1 210 ? 0.741 -0.968 -7.560 1.00 88.44 210 VAL A N 1
ATOM 1709 C CA . VAL A 1 210 ? 2.043 -0.672 -6.954 1.00 88.44 210 VAL A CA 1
ATOM 1710 C C . VAL A 1 210 ? 2.089 0.770 -6.438 1.00 88.44 210 VAL A C 1
ATOM 1712 O O . VAL A 1 210 ? 1.588 1.694 -7.079 1.00 88.44 210 VAL A O 1
ATOM 1715 N N . GLY A 1 211 ? 2.667 0.954 -5.248 1.00 80.88 211 GLY A N 1
ATOM 1716 C CA . GLY A 1 211 ? 2.656 2.227 -4.517 1.00 80.88 211 GLY A CA 1
ATOM 1717 C C . GLY A 1 211 ? 1.456 2.428 -3.590 1.00 80.88 211 GLY A C 1
ATOM 1718 O O . GLY A 1 211 ? 1.402 3.404 -2.837 1.00 80.88 211 GLY A O 1
ATOM 1719 N N . TYR A 1 212 ? 0.490 1.511 -3.623 1.00 89.75 212 TYR A N 1
ATOM 1720 C CA . TYR A 1 212 ? -0.577 1.460 -2.637 1.00 89.75 212 TYR A CA 1
ATOM 1721 C C . TYR A 1 212 ? -0.126 0.641 -1.428 1.00 89.75 212 TYR A C 1
ATOM 1723 O O . TYR A 1 212 ? 0.534 -0.386 -1.611 1.00 89.75 212 TYR A O 1
ATOM 1731 N N . PRO A 1 213 ? -0.486 1.055 -0.199 1.00 92.12 213 PRO A N 1
ATOM 1732 C CA . PRO A 1 213 ? -0.425 0.173 0.940 1.00 92.12 213 PRO A CA 1
ATOM 1733 C C . PRO A 1 213 ? -1.196 -1.108 0.651 1.00 92.12 213 PRO A C 1
ATOM 1735 O O . PRO A 1 213 ? -2.237 -1.090 -0.010 1.00 92.12 213 PRO A O 1
ATOM 1738 N N . ALA A 1 214 ? -0.671 -2.213 1.146 1.00 92.94 214 ALA A N 1
ATOM 1739 C CA . ALA A 1 214 ? -1.203 -3.535 0.912 1.00 92.94 214 ALA A CA 1
ATOM 1740 C C . ALA A 1 214 ? -1.191 -4.361 2.195 1.00 92.94 214 ALA A C 1
ATOM 1742 O O . ALA A 1 214 ? -0.453 -4.074 3.138 1.00 92.94 214 ALA A O 1
ATOM 1743 N N . ILE A 1 215 ? -2.020 -5.394 2.185 1.00 92.38 215 ILE A N 1
ATOM 1744 C CA . ILE A 1 215 ? -1.909 -6.583 3.032 1.00 92.38 215 ILE A CA 1
ATOM 1745 C C . ILE A 1 215 ? -1.424 -7.692 2.106 1.00 92.38 215 ILE A C 1
ATOM 1747 O O . ILE A 1 215 ? -1.797 -7.717 0.932 1.00 92.38 215 ILE A O 1
ATOM 1751 N N . SER A 1 216 ? -0.529 -8.550 2.560 1.00 89.00 216 SER A N 1
ATOM 1752 C CA . SER A 1 216 ? 0.253 -9.375 1.662 1.00 89.00 216 SER A CA 1
ATOM 1753 C C . SER A 1 216 ? 0.619 -10.739 2.226 1.00 89.00 216 SER A C 1
ATOM 1755 O O . SER A 1 216 ? 0.864 -10.938 3.413 1.00 89.00 216 SER A O 1
ATOM 1757 N N . CYS A 1 217 ? 0.688 -11.713 1.328 1.00 89.94 217 CYS A N 1
ATOM 1758 C CA . CYS A 1 217 ? 1.168 -13.045 1.642 1.00 89.94 217 CYS A CA 1
ATOM 1759 C C . CYS A 1 217 ? 2.185 -13.516 0.599 1.00 89.94 217 CYS A C 1
ATOM 1761 O O . CYS A 1 217 ? 2.459 -12.849 -0.410 1.00 89.94 217 CYS A O 1
ATOM 1763 N N . ALA A 1 218 ? 2.791 -14.667 0.880 1.00 89.75 218 ALA A N 1
ATOM 1764 C CA . ALA A 1 218 ? 3.656 -15.337 -0.076 1.00 89.75 218 ALA A CA 1
ATOM 1765 C C . ALA A 1 218 ? 2.858 -15.720 -1.338 1.00 89.75 218 ALA A C 1
ATOM 1767 O O . ALA A 1 218 ? 1.627 -15.759 -1.323 1.00 89.75 218 ALA A O 1
ATOM 1768 N N . LEU A 1 219 ? 3.546 -15.995 -2.449 1.00 92.50 219 LEU A N 1
ATOM 1769 C CA . LEU A 1 219 ? 2.873 -16.345 -3.706 1.00 92.50 219 LEU A CA 1
ATOM 1770 C C . LEU A 1 219 ? 2.006 -17.610 -3.558 1.00 92.50 219 LEU A C 1
ATOM 1772 O O . LEU A 1 219 ? 0.979 -17.735 -4.221 1.00 92.50 219 LEU A O 1
ATOM 1776 N N . GLU A 1 220 ? 2.414 -18.522 -2.678 1.00 91.19 220 GLU A N 1
ATOM 1777 C CA . GLU A 1 220 ? 1.718 -19.765 -2.347 1.00 91.19 220 GLU A CA 1
ATOM 1778 C C . GLU A 1 220 ? 0.387 -19.539 -1.604 1.00 91.19 220 GLU A C 1
ATOM 1780 O O . GLU A 1 220 ? -0.411 -20.469 -1.505 1.00 91.19 220 GLU A O 1
ATOM 1785 N N . GLY A 1 221 ? 0.130 -18.318 -1.119 1.00 90.62 221 GLY A N 1
ATOM 1786 C CA . GLY A 1 221 ? -1.076 -17.937 -0.389 1.00 90.62 221 GLY A CA 1
ATOM 1787 C C . GLY A 1 221 ? -0.860 -17.826 1.121 1.00 90.62 221 GLY A C 1
ATOM 1788 O O . GLY A 1 221 ? 0.247 -17.556 1.602 1.00 90.62 221 GLY A O 1
ATOM 1789 N N . PHE A 1 222 ? -1.945 -17.998 1.878 1.00 92.31 222 PHE A N 1
ATOM 1790 C CA . PHE A 1 222 ? -1.902 -17.971 3.336 1.00 92.31 222 PHE A CA 1
ATOM 1791 C C . PHE A 1 222 ? -1.212 -19.211 3.915 1.00 92.31 222 PHE A C 1
ATOM 1793 O O . PHE A 1 222 ? -1.342 -20.332 3.416 1.00 92.31 222 PHE A O 1
ATOM 1800 N N . GLU A 1 223 ? -0.489 -19.009 5.008 1.00 87.44 223 GLU A N 1
ATOM 1801 C CA . GLU A 1 223 ? 0.140 -20.056 5.792 1.00 87.44 223 GLU A CA 1
ATOM 1802 C C . GLU A 1 223 ? -0.932 -21.018 6.317 1.00 87.44 223 GLU A C 1
ATOM 1804 O O . GLU A 1 223 ? -1.957 -20.605 6.848 1.00 87.44 223 GLU A O 1
ATOM 1809 N N . ASN A 1 224 ? -0.714 -22.323 6.151 1.00 89.75 224 ASN A N 1
ATOM 1810 C CA . ASN A 1 224 ? -1.700 -23.370 6.458 1.00 89.75 224 ASN A CA 1
ATOM 1811 C C . ASN A 1 224 ? -2.997 -23.316 5.620 1.00 89.75 224 ASN A C 1
ATOM 1813 O O . ASN A 1 224 ? -3.946 -24.037 5.929 1.00 89.75 224 ASN A O 1
ATOM 1817 N N . GLY A 1 225 ? -3.040 -22.516 4.548 1.00 93.81 225 GLY A N 1
ATOM 1818 C CA . GLY A 1 225 ? -4.189 -22.413 3.644 1.00 93.81 225 GLY A CA 1
ATOM 1819 C C . GLY A 1 225 ? -5.349 -21.568 4.176 1.00 93.81 225 GLY A C 1
ATOM 1820 O O . GLY A 1 225 ? -6.438 -21.634 3.611 1.00 93.81 225 GLY A O 1
ATOM 1821 N N . TYR A 1 226 ? -5.147 -20.808 5.258 1.00 95.94 226 TYR A N 1
ATOM 1822 C CA . TYR A 1 226 ? -6.124 -19.841 5.754 1.00 95.94 226 TYR A CA 1
ATOM 1823 C C . TYR A 1 226 ? -5.468 -18.715 6.566 1.00 95.94 226 TYR A C 1
ATOM 1825 O O . TYR A 1 226 ? -4.376 -18.875 7.103 1.00 95.94 226 TYR A O 1
ATOM 1833 N N . ALA A 1 227 ? -6.167 -17.593 6.715 1.00 96.00 227 ALA A N 1
ATOM 1834 C CA . ALA A 1 227 ? -5.827 -16.528 7.652 1.00 96.00 227 ALA A CA 1
ATOM 1835 C C . ALA A 1 227 ? -7.043 -16.161 8.511 1.00 96.00 227 ALA A C 1
ATOM 1837 O O . ALA A 1 227 ? -8.171 -16.115 8.013 1.00 96.00 227 ALA A O 1
ATOM 1838 N N . ASP A 1 228 ? -6.819 -15.883 9.796 1.00 97.19 228 ASP A N 1
ATOM 1839 C CA . ASP A 1 228 ? -7.847 -15.267 10.638 1.00 97.19 228 ASP A CA 1
ATOM 1840 C C . ASP A 1 228 ? -7.981 -13.793 10.249 1.00 97.19 228 ASP A C 1
ATOM 1842 O O . ASP A 1 228 ? -6.980 -13.128 9.973 1.00 97.19 228 ASP A O 1
ATOM 1846 N N . PHE A 1 229 ? -9.195 -13.248 10.278 1.00 97.38 229 PHE A N 1
ATOM 1847 C CA . PHE A 1 229 ? -9.400 -11.827 10.029 1.00 97.38 229 PHE A CA 1
ATOM 1848 C C . PHE A 1 229 ? -10.417 -11.191 10.975 1.00 97.38 229 PHE A C 1
ATOM 1850 O O . PHE A 1 229 ? -11.300 -11.853 11.531 1.00 97.38 229 PHE A O 1
ATOM 1857 N N . TRP A 1 230 ? -10.302 -9.870 11.107 1.00 97.56 230 TRP A N 1
ATOM 1858 C CA . TRP A 1 230 ? -11.246 -9.007 11.804 1.00 97.56 230 TRP A CA 1
ATOM 1859 C C . TRP A 1 230 ? -11.617 -7.817 10.923 1.00 97.56 230 TRP A C 1
ATOM 1861 O O . TRP A 1 230 ? -10.735 -7.139 10.396 1.00 97.56 230 TRP A O 1
ATOM 1871 N N . LEU A 1 231 ? -12.914 -7.536 10.809 1.00 97.25 231 LEU A N 1
ATOM 1872 C CA . LEU A 1 231 ? -13.446 -6.343 10.156 1.00 97.25 231 LEU A CA 1
ATOM 1873 C C . LEU A 1 231 ? -14.166 -5.477 11.176 1.00 97.25 231 LEU A C 1
ATOM 1875 O O . LEU A 1 231 ? -15.081 -5.929 11.868 1.00 97.25 231 LEU A O 1
ATOM 1879 N N . ILE A 1 232 ? -13.775 -4.212 11.240 1.00 95.88 232 ILE A N 1
ATOM 1880 C CA . ILE A 1 232 ? -14.463 -3.185 12.017 1.00 95.88 232 ILE A CA 1
ATOM 1881 C C . ILE A 1 232 ? -14.790 -2.051 11.060 1.00 95.88 232 ILE A C 1
ATOM 1883 O O . ILE A 1 232 ? -13.891 -1.538 10.404 1.00 95.88 232 ILE A O 1
ATOM 1887 N N . LYS A 1 233 ? -16.049 -1.624 10.979 1.00 94.31 233 LYS A N 1
ATOM 1888 C CA . LYS A 1 233 ? -16.429 -0.481 10.145 1.00 94.31 233 LYS A CA 1
ATOM 1889 C C . LYS A 1 233 ? -17.443 0.412 10.837 1.00 94.31 233 LYS A C 1
ATOM 1891 O O . LYS A 1 233 ? -18.189 -0.044 11.702 1.00 94.31 233 LYS A O 1
ATOM 1896 N N . ASP A 1 234 ? -17.491 1.658 10.392 1.00 91.75 234 ASP A N 1
ATOM 1897 C CA . ASP A 1 234 ? -18.648 2.532 10.554 1.00 91.75 234 ASP A CA 1
ATOM 1898 C C . ASP A 1 234 ? -19.195 2.924 9.162 1.00 91.75 234 ASP A C 1
ATOM 1900 O O . ASP A 1 234 ? -18.996 2.208 8.170 1.00 91.75 234 ASP A O 1
ATOM 1904 N N . ARG A 1 235 ? -19.925 4.040 9.076 1.00 91.62 235 ARG A N 1
ATOM 1905 C CA . ARG A 1 235 ? -20.433 4.589 7.810 1.00 91.62 235 ARG A CA 1
ATOM 1906 C C . ARG A 1 235 ? -19.337 5.013 6.824 1.00 91.62 235 ARG A C 1
ATOM 1908 O O . ARG A 1 235 ? -19.536 4.875 5.619 1.00 91.62 235 ARG A O 1
ATOM 1915 N N . SER A 1 236 ? -18.187 5.477 7.310 1.00 91.75 236 SER A N 1
ATOM 1916 C CA . SER A 1 236 ? -17.198 6.255 6.548 1.00 91.75 236 SER A CA 1
ATOM 1917 C C . SER A 1 236 ? -15.791 5.660 6.552 1.00 91.75 236 SER A C 1
ATOM 1919 O O . SER A 1 236 ? -14.857 6.277 6.037 1.00 91.75 236 SER A O 1
ATOM 1921 N N . ARG A 1 237 ? -15.578 4.505 7.177 1.00 93.12 237 ARG A N 1
ATOM 1922 C CA . ARG A 1 237 ? -14.247 3.896 7.280 1.00 93.12 237 ARG A CA 1
ATOM 1923 C C . ARG A 1 237 ? -14.315 2.454 7.739 1.00 93.12 237 ARG A C 1
ATOM 1925 O O . ARG A 1 237 ? -15.293 2.025 8.348 1.00 93.12 237 ARG A O 1
ATOM 1932 N N . MET A 1 238 ? -13.235 1.734 7.473 1.00 95.88 238 MET A N 1
ATOM 1933 C CA . MET A 1 238 ? -13.041 0.352 7.875 1.00 95.88 238 MET A CA 1
ATOM 1934 C C . MET A 1 238 ? -11.607 0.109 8.347 1.00 95.88 238 MET A C 1
ATOM 1936 O O . MET A 1 238 ? -10.656 0.694 7.830 1.00 95.88 238 MET A O 1
ATOM 1940 N N . ILE A 1 239 ? -11.482 -0.799 9.308 1.00 96.44 239 ILE A N 1
ATOM 1941 C CA . ILE A 1 239 ? -10.252 -1.438 9.751 1.00 96.44 239 ILE A CA 1
ATOM 1942 C C . ILE A 1 239 ? -10.357 -2.913 9.371 1.00 96.44 239 ILE A C 1
ATOM 1944 O O . ILE A 1 239 ? -11.329 -3.580 9.732 1.00 96.44 239 ILE A O 1
ATOM 1948 N N . LEU A 1 240 ? -9.353 -3.406 8.659 1.00 96.25 240 LEU A N 1
ATOM 1949 C CA . LEU A 1 240 ? -9.160 -4.815 8.343 1.00 96.25 240 LEU A CA 1
ATOM 1950 C C . LEU A 1 240 ? -7.909 -5.280 9.078 1.00 96.25 240 LEU A C 1
ATOM 1952 O O . LEU A 1 240 ? -6.854 -4.672 8.939 1.00 96.25 240 LEU A O 1
ATOM 1956 N N . VAL A 1 241 ? -8.014 -6.352 9.849 1.00 95.50 241 VAL A N 1
ATOM 1957 C CA . VAL A 1 241 ? -6.854 -7.010 10.451 1.00 95.50 241 VAL A CA 1
ATOM 1958 C C . VAL A 1 241 ? -6.794 -8.429 9.931 1.00 95.50 241 VAL A C 1
ATOM 1960 O O . VAL A 1 241 ? -7.811 -9.116 9.954 1.00 95.50 241 VAL A O 1
ATOM 1963 N N . VAL A 1 242 ? -5.620 -8.865 9.488 1.00 94.38 242 VAL A N 1
ATOM 1964 C CA . VAL A 1 242 ? -5.363 -10.235 9.033 1.00 94.38 242 VAL A CA 1
ATOM 1965 C C . VAL A 1 242 ? -4.250 -10.826 9.886 1.00 94.38 242 VAL A C 1
ATOM 1967 O O . VAL A 1 242 ? -3.249 -10.165 10.138 1.00 94.38 242 VAL A O 1
ATOM 1970 N N . ASN A 1 243 ? -4.426 -12.062 10.342 1.00 92.81 243 ASN A N 1
ATOM 1971 C CA . ASN A 1 243 ? -3.390 -12.863 10.978 1.00 92.81 243 ASN A CA 1
ATOM 1972 C C . ASN A 1 243 ? -3.136 -14.110 10.128 1.00 92.81 243 ASN A C 1
ATOM 1974 O O . ASN A 1 243 ? -3.925 -15.056 10.124 1.00 92.81 243 ASN A O 1
ATOM 1978 N N . ASN A 1 244 ? -2.014 -14.091 9.422 1.00 90.44 244 ASN A N 1
ATOM 1979 C CA . ASN A 1 244 ? -1.554 -15.149 8.543 1.00 90.44 244 ASN A CA 1
ATOM 1980 C C . ASN A 1 244 ? -0.382 -15.889 9.208 1.00 90.44 244 ASN A C 1
ATOM 1982 O O . ASN A 1 244 ? 0.752 -15.415 9.159 1.00 90.44 244 ASN A O 1
ATOM 1986 N N . GLY A 1 245 ? -0.656 -16.999 9.901 1.00 85.19 245 GLY A N 1
ATOM 1987 C CA . GLY A 1 245 ? 0.394 -17.803 10.546 1.00 85.19 245 GLY A CA 1
ATOM 1988 C C . GLY A 1 245 ? 1.214 -17.067 11.619 1.00 85.19 245 GLY A C 1
ATOM 1989 O O . GLY A 1 245 ? 2.363 -17.406 11.880 1.00 85.19 245 GLY A O 1
ATOM 1990 N N . GLY A 1 246 ? 0.644 -16.038 12.255 1.00 82.25 246 GLY A N 1
ATOM 1991 C CA . GLY A 1 246 ? 1.352 -15.179 13.209 1.00 82.25 246 GLY A CA 1
ATOM 1992 C C . GLY A 1 246 ? 1.969 -13.924 12.585 1.00 82.25 246 GLY A C 1
ATOM 1993 O O . GLY A 1 246 ? 2.476 -13.082 13.327 1.00 82.25 246 GLY A O 1
ATOM 1994 N N . CYS A 1 247 ? 1.897 -13.762 11.260 1.00 83.94 247 CYS A N 1
ATOM 1995 C CA . CYS A 1 247 ? 2.128 -12.482 10.596 1.00 83.94 247 CYS A CA 1
ATOM 1996 C C . CYS A 1 247 ? 0.838 -11.661 10.658 1.00 83.94 247 CYS A C 1
ATOM 1998 O O . CYS A 1 247 ? -0.158 -12.012 10.024 1.00 83.94 247 CYS A O 1
ATOM 2000 N N . TRP A 1 248 ? 0.855 -10.582 11.434 1.00 87.81 248 TRP A N 1
ATOM 2001 C CA . TRP A 1 248 ? -0.300 -9.700 11.576 1.00 87.81 248 TRP A CA 1
ATOM 2002 C C . TRP A 1 248 ? -0.197 -8.552 10.586 1.00 87.81 248 TRP A C 1
ATOM 2004 O O . TRP A 1 248 ? 0.869 -7.981 10.441 1.00 87.81 248 TRP A O 1
ATOM 2014 N N . GLU A 1 249 ? -1.280 -8.157 9.937 1.00 89.12 249 GLU A N 1
ATOM 2015 C CA . GLU A 1 249 ? -1.308 -6.969 9.085 1.00 89.12 249 GLU A CA 1
ATOM 2016 C C . GLU A 1 249 ? -2.572 -6.161 9.356 1.00 89.12 249 GLU A C 1
ATOM 2018 O O . GLU A 1 249 ? -3.633 -6.714 9.652 1.00 89.12 249 GLU A O 1
ATOM 2023 N N . VAL A 1 250 ? -2.451 -4.836 9.261 1.00 91.56 250 VAL A N 1
ATOM 2024 C CA . VAL A 1 250 ? -3.545 -3.899 9.522 1.00 91.56 250 VAL A CA 1
ATOM 2025 C C . VAL A 1 250 ? -3.759 -3.014 8.304 1.00 91.56 250 VAL A C 1
ATOM 2027 O O . VAL A 1 250 ? -2.849 -2.321 7.857 1.00 91.56 250 VAL A O 1
ATOM 2030 N N . GLY A 1 251 ? -4.985 -3.010 7.800 1.00 94.06 251 GLY A N 1
ATOM 2031 C CA . GLY A 1 251 ? -5.489 -2.068 6.817 1.00 94.06 251 GLY A CA 1
ATOM 2032 C C . GLY A 1 251 ? -6.435 -1.057 7.459 1.00 94.06 251 GLY A C 1
ATOM 2033 O O . GLY A 1 251 ? -7.303 -1.433 8.245 1.00 94.06 251 GLY A O 1
ATOM 2034 N N . TYR A 1 252 ? -6.303 0.220 7.103 1.00 95.06 252 TYR A N 1
ATOM 2035 C CA . TYR A 1 252 ? -7.283 1.265 7.428 1.00 95.06 252 TYR A CA 1
ATOM 2036 C C . TYR A 1 252 ? -7.691 1.973 6.147 1.00 95.06 252 TYR A C 1
ATOM 2038 O O . TYR A 1 252 ? -6.830 2.404 5.381 1.00 95.06 252 TYR A O 1
ATOM 2046 N N . LEU A 1 253 ? -8.992 2.111 5.917 1.00 95.38 253 LEU A N 1
ATOM 2047 C CA . LEU A 1 253 ? -9.534 2.685 4.691 1.00 95.38 253 LEU A CA 1
ATOM 2048 C C . LEU A 1 253 ? -10.684 3.626 5.016 1.00 95.38 253 LEU A C 1
ATOM 2050 O O . LEU A 1 253 ? -11.660 3.211 5.635 1.00 95.38 253 LEU A O 1
ATOM 2054 N N . GLY A 1 254 ? -10.589 4.876 4.574 1.00 93.25 254 GLY A N 1
ATOM 2055 C CA . GLY A 1 254 ? -11.663 5.864 4.663 1.00 93.25 254 GLY A CA 1
ATOM 2056 C C . GLY A 1 254 ? -11.238 7.128 5.399 1.00 93.25 254 GLY A C 1
ATOM 2057 O O . GLY A 1 254 ? -10.058 7.464 5.444 1.00 93.25 254 GLY A O 1
ATOM 2058 N N . PHE A 1 255 ? -12.182 7.856 5.988 1.00 91.25 255 PHE A N 1
ATOM 2059 C CA . PHE A 1 255 ? -11.883 9.145 6.617 1.00 91.25 255 PHE A CA 1
ATOM 2060 C C . PHE A 1 255 ? -11.120 9.011 7.939 1.00 91.25 255 PHE A C 1
ATOM 2062 O O . PHE A 1 255 ? -11.388 8.110 8.734 1.00 91.25 255 PHE A O 1
ATOM 2069 N N . ILE A 1 256 ? -10.208 9.941 8.230 1.00 89.62 256 ILE A N 1
ATOM 2070 C CA . ILE A 1 256 ? -9.642 10.090 9.585 1.00 89.62 256 ILE A CA 1
ATOM 2071 C C . ILE A 1 256 ? -10.667 10.745 10.518 1.00 89.62 256 ILE A C 1
ATOM 2073 O O . ILE A 1 256 ? -11.545 11.469 10.059 1.00 89.62 256 ILE A O 1
ATOM 2077 N N . GLU A 1 257 ? -10.561 10.521 11.827 1.00 87.25 257 GLU A N 1
ATOM 2078 C CA . GLU A 1 257 ? -11.385 11.215 12.822 1.00 87.25 257 GLU A CA 1
ATOM 2079 C C . GLU A 1 257 ? -10.854 12.644 13.049 1.00 87.25 257 GLU A C 1
ATOM 2081 O O . GLU A 1 257 ? -9.708 12.800 13.486 1.00 87.25 257 GLU A O 1
ATOM 2086 N N . PRO A 1 258 ? -11.639 13.697 12.760 1.00 79.94 258 PRO A N 1
ATOM 2087 C CA . PRO A 1 258 ? -11.217 15.073 13.004 1.00 79.94 258 PRO A CA 1
ATOM 2088 C C . PRO A 1 258 ? -11.278 15.426 14.501 1.00 79.94 258 PRO A C 1
ATOM 2090 O O . PRO A 1 258 ? -12.063 14.855 15.254 1.00 79.94 258 PRO A O 1
ATOM 2093 N N . TYR A 1 259 ? -10.464 16.396 14.931 1.00 72.56 259 TYR A N 1
ATOM 2094 C CA . TYR A 1 259 ? -10.448 16.895 16.320 1.00 72.56 259 TYR A CA 1
ATOM 2095 C C . TYR A 1 259 ? -11.539 17.915 16.636 1.00 72.56 259 TYR A C 1
ATOM 2097 O O . TYR A 1 259 ? -11.964 18.046 17.784 1.00 72.56 259 TYR A O 1
ATOM 2105 N N . HIS A 1 260 ? -11.949 18.665 15.620 1.00 69.06 260 HIS A N 1
ATOM 2106 C CA . HIS A 1 260 ? -12.969 19.695 15.729 1.00 69.06 260 HIS A CA 1
ATOM 2107 C C . HIS A 1 260 ? -14.284 19.172 15.149 1.00 69.06 260 HIS A C 1
ATOM 2109 O O . HIS A 1 260 ? -14.695 18.049 15.441 1.00 69.06 260 HIS A O 1
ATOM 2115 N N . LYS A 1 261 ? -14.986 19.972 14.349 1.00 63.22 261 LYS A N 1
ATOM 2116 C CA . LYS A 1 261 ? -16.243 19.534 13.745 1.00 63.22 261 LYS A CA 1
ATOM 2117 C C . LYS A 1 261 ? -15.960 18.652 12.524 1.00 63.22 261 LYS A C 1
ATOM 2119 O O . LYS A 1 261 ? -15.062 18.993 11.750 1.00 63.22 261 LYS A O 1
ATOM 2124 N N . PRO A 1 262 ? -16.760 17.593 12.277 1.00 56.09 262 PRO A N 1
ATOM 2125 C CA . PRO A 1 262 ? -16.691 16.789 11.046 1.00 56.09 262 PRO A CA 1
ATOM 2126 C C . PRO A 1 262 ? -16.718 17.625 9.759 1.00 56.09 262 PRO A C 1
ATOM 2128 O O . PRO A 1 262 ? -16.261 17.203 8.706 1.00 56.09 262 PRO A O 1
ATOM 2131 N N . GLU A 1 263 ? -17.255 18.835 9.864 1.00 53.50 263 GLU A N 1
ATOM 2132 C CA . GLU A 1 263 ? -17.496 19.783 8.793 1.00 53.50 263 GLU A CA 1
ATOM 2133 C C . GLU A 1 263 ? -16.273 20.606 8.358 1.00 53.50 263 GLU A C 1
ATOM 2135 O O . GLU A 1 263 ? -16.330 21.197 7.281 1.00 53.50 263 GLU A O 1
ATOM 2140 N N . GLU A 1 264 ? -15.205 20.690 9.157 1.00 53.91 264 GLU A N 1
ATOM 2141 C CA . GLU A 1 264 ? -14.099 21.634 8.906 1.00 53.91 264 GLU A CA 1
ATOM 2142 C C . GLU A 1 264 ? -13.068 21.132 7.887 1.00 53.91 264 GLU A C 1
ATOM 2144 O O . GLU A 1 264 ? -12.335 21.935 7.308 1.00 53.91 264 GLU A O 1
ATOM 2149 N N . TYR A 1 265 ? -13.041 19.827 7.601 1.00 56.56 265 TYR A N 1
ATOM 2150 C CA . TYR A 1 265 ? -12.081 19.239 6.671 1.00 56.56 265 TYR A CA 1
ATOM 2151 C C . TYR A 1 265 ? -12.799 18.515 5.538 1.00 56.56 265 TYR A C 1
ATOM 2153 O O . TYR A 1 265 ? -13.401 17.465 5.734 1.00 56.56 265 TYR A O 1
ATOM 2161 N N . ILE A 1 266 ? -12.700 19.081 4.333 1.00 57.41 266 ILE A N 1
ATOM 2162 C CA . ILE A 1 266 ? -13.461 18.630 3.161 1.00 57.41 266 ILE A CA 1
ATOM 2163 C C . ILE A 1 266 ? -13.110 17.182 2.775 1.00 57.41 266 ILE A C 1
ATOM 2165 O O . ILE A 1 266 ? -13.988 16.489 2.270 1.00 57.41 266 ILE A O 1
ATOM 2169 N N . PHE A 1 267 ? -11.869 16.708 3.005 1.00 67.50 267 PHE A N 1
ATOM 2170 C CA . PHE A 1 267 ? -11.500 15.300 2.776 1.00 67.50 267 PHE A CA 1
ATOM 2171 C C . PHE A 1 267 ? -10.079 14.903 3.248 1.00 67.50 267 PHE A C 1
ATOM 2173 O O . PHE A 1 267 ? -9.199 14.764 2.400 1.00 67.50 267 PHE A O 1
ATOM 2180 N N . PRO A 1 268 ? -9.792 14.647 4.538 1.00 74.69 268 PRO A N 1
ATOM 2181 C CA . PRO A 1 268 ? -8.656 13.815 4.876 1.00 74.69 268 PRO A CA 1
ATOM 2182 C C . PRO A 1 268 ? -9.115 12.363 4.973 1.00 74.69 268 PRO A C 1
ATOM 2184 O O . PRO A 1 268 ? -9.552 11.880 6.020 1.00 74.69 268 PRO A O 1
ATOM 2187 N N . ALA A 1 269 ? -9.048 11.675 3.838 1.00 87.25 269 ALA A N 1
ATOM 2188 C CA . ALA A 1 269 ? -9.131 10.225 3.806 1.00 87.25 269 ALA A CA 1
ATOM 2189 C C . ALA A 1 269 ? -7.735 9.629 3.919 1.00 87.25 269 ALA A C 1
ATOM 2191 O O . ALA A 1 269 ? -6.759 10.186 3.419 1.00 87.25 269 ALA A O 1
ATOM 2192 N N . CYS A 1 270 ? -7.654 8.487 4.574 1.00 90.25 270 CYS A N 1
ATOM 2193 C CA . CYS A 1 270 ? -6.437 7.751 4.798 1.00 90.25 270 CYS A CA 1
ATOM 2194 C C . CYS A 1 270 ? -6.573 6.347 4.218 1.00 90.25 270 CYS A C 1
ATOM 2196 O O . CYS A 1 270 ? -7.637 5.724 4.254 1.00 90.25 270 CYS A O 1
ATOM 2198 N N . THR A 1 271 ? -5.465 5.864 3.681 1.00 92.75 271 THR A N 1
ATOM 2199 C CA . THR A 1 271 ? -5.284 4.482 3.271 1.00 92.75 271 THR A CA 1
ATOM 2200 C C . THR A 1 271 ? -4.008 3.982 3.918 1.00 92.75 271 THR A C 1
ATOM 2202 O O . THR A 1 271 ? -2.934 4.564 3.760 1.00 92.75 271 THR A O 1
ATOM 2205 N N . ILE A 1 272 ? -4.151 2.912 4.681 1.00 93.31 272 ILE A N 1
ATOM 2206 C CA . ILE A 1 272 ? -3.086 2.270 5.436 1.00 93.31 272 ILE A CA 1
ATOM 2207 C C . ILE A 1 272 ? -3.106 0.790 5.115 1.00 93.31 272 ILE A C 1
ATOM 2209 O O . ILE A 1 272 ? -4.185 0.223 4.963 1.00 93.31 272 ILE A O 1
ATOM 2213 N N . GLY A 1 273 ? -1.929 0.183 5.049 1.00 90.50 273 GLY A N 1
ATOM 2214 C CA . GLY A 1 273 ? -1.741 -1.258 4.927 1.00 90.50 273 GLY A CA 1
ATOM 2215 C C . GLY A 1 273 ? -0.593 -1.741 5.807 1.00 90.50 273 GLY A C 1
ATOM 2216 O 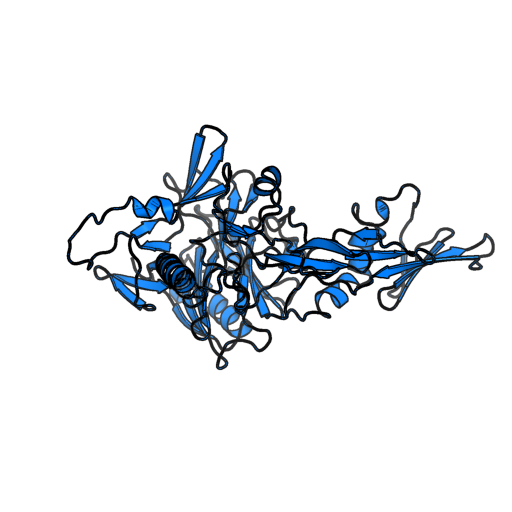O . GLY A 1 273 ? 0.072 -0.940 6.464 1.00 90.50 273 GLY A O 1
ATOM 2217 N N . GLY A 1 274 ? -0.349 -3.050 5.784 1.00 86.50 274 GLY A N 1
ATOM 2218 C CA . GLY A 1 274 ? 0.799 -3.668 6.446 1.00 86.50 274 GLY A CA 1
ATOM 2219 C C . GLY A 1 274 ? 2.119 -3.425 5.711 1.00 86.50 274 GLY A C 1
ATOM 2220 O O . GLY A 1 274 ? 3.181 -3.466 6.318 1.00 86.50 274 GLY A O 1
ATOM 2221 N N . THR A 1 275 ? 2.096 -3.135 4.411 1.00 87.38 275 THR A N 1
ATOM 2222 C CA . THR A 1 275 ? 3.312 -2.843 3.639 1.00 87.38 275 THR A CA 1
ATOM 2223 C C . THR A 1 275 ? 3.051 -1.828 2.531 1.00 87.38 275 THR A C 1
ATOM 2225 O O . THR A 1 275 ? 1.968 -1.797 1.957 1.00 87.38 275 THR A O 1
ATOM 2228 N N . SER A 1 276 ? 4.034 -0.984 2.208 1.00 86.38 276 SER A N 1
ATOM 2229 C CA . SER A 1 276 ? 4.015 -0.129 1.007 1.00 86.38 276 SER A CA 1
ATOM 2230 C C . SER A 1 276 ? 4.630 -0.831 -0.202 1.00 86.38 276 SER A C 1
ATOM 2232 O O . SER A 1 276 ? 4.531 -0.360 -1.338 1.00 86.38 276 SER A O 1
ATOM 2234 N N . GLY A 1 277 ? 5.291 -1.956 0.053 1.00 87.25 277 GLY A N 1
ATOM 2235 C CA . GLY A 1 277 ? 6.087 -2.706 -0.892 1.00 87.25 277 GLY A CA 1
ATOM 2236 C C . GLY A 1 277 ? 7.490 -2.156 -1.096 1.00 87.25 277 GLY A C 1
ATOM 2237 O O . GLY A 1 277 ? 8.345 -2.871 -1.584 1.00 87.25 277 GLY A O 1
ATOM 2238 N N . VAL A 1 278 ? 7.779 -0.894 -0.778 1.00 87.81 278 VAL A N 1
ATOM 2239 C CA . VAL A 1 278 ? 9.021 -0.276 -1.266 1.00 87.81 278 VAL A CA 1
ATOM 2240 C C . VAL A 1 278 ? 10.209 -0.648 -0.396 1.00 87.81 278 VAL A C 1
ATOM 2242 O O . VAL A 1 278 ? 10.238 -0.312 0.785 1.00 87.81 278 VAL A O 1
ATOM 2245 N N . ILE A 1 279 ? 11.230 -1.269 -0.975 1.00 86.38 279 ILE A N 1
ATOM 2246 C CA . ILE A 1 279 ? 12.457 -1.640 -0.268 1.00 86.38 279 ILE A CA 1
ATOM 2247 C C . ILE A 1 279 ? 13.700 -1.046 -0.944 1.00 86.38 279 ILE A C 1
ATOM 2249 O O . ILE A 1 279 ? 13.770 -0.987 -2.178 1.00 86.38 279 ILE A O 1
ATOM 2253 N N . PRO A 1 280 ? 14.705 -0.600 -0.168 1.00 83.12 280 PRO A N 1
ATOM 2254 C CA . PRO A 1 280 ? 15.984 -0.179 -0.720 1.00 83.12 280 PRO A CA 1
ATOM 2255 C C . PRO A 1 280 ? 16.804 -1.402 -1.135 1.00 83.12 280 PRO A C 1
ATOM 2257 O O . PRO A 1 280 ? 17.080 -2.286 -0.329 1.00 83.12 280 PRO A O 1
ATOM 2260 N N . VAL A 1 281 ? 17.244 -1.438 -2.389 1.00 82.19 281 VAL A N 1
ATOM 2261 C CA . VAL A 1 281 ? 18.055 -2.528 -2.944 1.00 82.19 281 VAL A CA 1
ATOM 2262 C C . VAL A 1 281 ? 19.382 -1.996 -3.462 1.00 82.19 281 VAL A C 1
ATOM 2264 O O . VAL A 1 281 ? 19.470 -0.868 -3.949 1.00 82.19 281 VAL A O 1
ATOM 2267 N N . GLY A 1 282 ? 20.420 -2.821 -3.363 1.00 78.44 282 GLY A N 1
ATOM 2268 C CA . GLY A 1 282 ? 21.731 -2.548 -3.930 1.00 78.44 282 GLY A CA 1
ATOM 2269 C C . GLY A 1 282 ? 22.161 -3.681 -4.851 1.00 78.44 282 GLY A C 1
ATOM 2270 O O . GLY A 1 282 ? 21.942 -4.848 -4.538 1.00 78.44 282 GLY A O 1
ATOM 2271 N N . GLU A 1 283 ? 22.751 -3.349 -5.998 1.00 75.25 283 GLU A N 1
ATOM 2272 C CA . GLU A 1 283 ? 23.260 -4.350 -6.940 1.00 75.25 283 GLU A CA 1
ATOM 2273 C C . GLU A 1 283 ? 24.598 -3.920 -7.535 1.00 75.25 283 GLU A C 1
ATOM 2275 O O . GLU A 1 283 ? 24.831 -2.740 -7.816 1.00 75.25 283 GLU A O 1
ATOM 2280 N N . THR A 1 284 ? 25.465 -4.903 -7.774 1.00 68.06 284 THR A N 1
ATOM 2281 C CA . THR A 1 284 ? 26.701 -4.704 -8.530 1.00 68.06 284 THR A CA 1
ATOM 2282 C C . THR A 1 284 ? 26.400 -4.807 -10.016 1.00 68.06 284 THR A C 1
ATOM 2284 O O . THR A 1 284 ? 25.912 -5.836 -10.484 1.00 68.06 284 THR A O 1
ATOM 2287 N N . VAL A 1 285 ? 26.704 -3.754 -10.772 1.00 64.19 285 VAL A N 1
ATOM 2288 C CA . VAL A 1 285 ? 26.567 -3.775 -12.233 1.00 64.19 285 VAL A CA 1
ATOM 2289 C C . VAL A 1 285 ? 27.897 -4.122 -12.908 1.00 64.19 285 VAL A C 1
ATOM 2291 O O . VAL A 1 285 ? 28.949 -3.897 -12.306 1.00 64.19 285 VAL A O 1
ATOM 2294 N N . PRO A 1 286 ? 27.892 -4.640 -14.157 1.00 56.25 286 PRO A N 1
ATOM 2295 C CA . PRO A 1 286 ? 29.095 -5.114 -14.860 1.00 56.25 286 PRO A CA 1
ATOM 2296 C C . PRO A 1 286 ? 30.251 -4.102 -14.990 1.00 56.25 286 PRO A C 1
ATOM 2298 O O . PRO A 1 286 ? 31.353 -4.479 -15.373 1.00 56.25 286 PRO A O 1
ATOM 2301 N N . VAL A 1 287 ? 30.020 -2.827 -14.661 1.00 59.81 287 VAL A N 1
ATOM 2302 C CA . VAL A 1 287 ? 31.005 -1.736 -14.673 1.00 59.81 287 VAL A CA 1
ATOM 2303 C C . VAL A 1 287 ? 31.426 -1.358 -13.241 1.00 59.81 287 VAL A C 1
ATOM 2305 O O . VAL A 1 287 ? 31.499 -0.176 -12.934 1.00 59.81 287 VAL A O 1
ATOM 2308 N N . ASN A 1 288 ? 31.628 -2.331 -12.335 1.00 60.59 288 ASN A N 1
ATOM 2309 C CA . ASN A 1 288 ? 32.131 -2.175 -10.947 1.00 60.59 288 ASN A CA 1
ATOM 2310 C C . ASN A 1 288 ? 31.600 -0.956 -10.159 1.00 60.59 288 ASN A C 1
ATOM 2312 O O . ASN A 1 288 ? 32.262 -0.470 -9.249 1.00 60.59 288 ASN A O 1
ATOM 2316 N N . THR A 1 289 ? 30.425 -0.439 -10.503 1.00 67.31 289 THR A N 1
ATOM 2317 C CA . THR A 1 289 ? 29.853 0.751 -9.882 1.00 67.31 289 THR A CA 1
ATOM 2318 C C . THR A 1 289 ? 28.657 0.266 -9.083 1.00 67.31 289 THR A C 1
ATOM 2320 O O . THR A 1 289 ? 27.769 -0.362 -9.654 1.00 67.31 289 THR A O 1
ATOM 2323 N N . PRO A 1 290 ? 28.638 0.445 -7.761 1.00 72.19 290 PRO A N 1
ATOM 2324 C CA . PRO A 1 290 ? 27.511 0.017 -6.957 1.00 72.19 290 PRO A CA 1
ATOM 2325 C C . PRO A 1 290 ? 26.326 0.950 -7.218 1.00 72.19 290 PRO A C 1
ATOM 2327 O O . PRO A 1 290 ? 26.465 2.169 -7.140 1.00 72.19 290 PRO A O 1
ATOM 2330 N N . GLU A 1 291 ? 25.155 0.383 -7.495 1.00 75.44 291 GLU A N 1
ATOM 2331 C CA . GLU A 1 291 ? 23.919 1.150 -7.667 1.00 75.44 291 GLU A CA 1
ATOM 2332 C C . GLU A 1 291 ? 22.951 0.841 -6.527 1.00 75.44 291 GLU A C 1
ATOM 2334 O O . GLU A 1 291 ? 22.689 -0.331 -6.244 1.00 75.44 291 GLU A O 1
ATOM 2339 N N . ILE A 1 292 ? 22.396 1.888 -5.912 1.00 78.12 292 ILE A N 1
ATOM 2340 C CA . ILE A 1 292 ? 21.283 1.795 -4.962 1.00 78.12 292 ILE A CA 1
ATOM 2341 C C . ILE A 1 292 ? 20.024 2.325 -5.646 1.00 78.12 292 ILE A C 1
ATOM 2343 O O . ILE A 1 292 ? 20.066 3.342 -6.333 1.00 78.12 292 ILE A O 1
ATOM 2347 N N . GLY A 1 293 ? 18.902 1.650 -5.431 1.00 82.31 293 GLY A N 1
ATOM 2348 C CA . GLY A 1 293 ? 17.589 2.122 -5.853 1.00 82.31 293 GLY A CA 1
ATOM 2349 C C . GLY A 1 293 ? 16.484 1.445 -5.059 1.00 82.31 293 GLY A C 1
ATOM 2350 O O . GLY A 1 293 ? 16.737 0.869 -3.999 1.00 82.31 293 GLY A O 1
ATOM 2351 N N . TYR A 1 294 ? 15.267 1.486 -5.595 1.00 85.50 294 TYR A N 1
ATOM 2352 C CA . TYR A 1 294 ? 14.103 0.873 -4.964 1.00 85.50 294 TYR A CA 1
ATOM 2353 C C . TYR A 1 294 ? 13.477 -0.199 -5.833 1.00 85.50 294 TYR A C 1
ATOM 2355 O O . TYR A 1 294 ? 13.393 -0.066 -7.054 1.00 85.50 294 TYR A O 1
ATOM 2363 N N . ARG A 1 295 ? 13.008 -1.249 -5.177 1.00 89.75 295 ARG A N 1
ATOM 2364 C CA . ARG A 1 295 ? 12.138 -2.266 -5.758 1.00 89.75 295 ARG A CA 1
ATOM 2365 C C . ARG A 1 295 ? 10.951 -2.489 -4.846 1.00 89.75 295 ARG A C 1
ATOM 2367 O O . ARG A 1 295 ? 10.899 -1.945 -3.744 1.00 89.75 295 ARG A O 1
ATOM 2374 N N . PHE A 1 296 ? 10.012 -3.284 -5.332 1.00 91.50 296 PHE A N 1
ATOM 2375 C CA . PHE A 1 296 ? 8.832 -3.659 -4.587 1.00 91.50 296 PHE A CA 1
ATOM 2376 C C . PHE A 1 296 ? 8.930 -5.095 -4.086 1.00 91.50 296 PHE A C 1
ATOM 2378 O O . PHE A 1 296 ? 9.202 -6.018 -4.845 1.00 91.50 296 PHE A O 1
ATOM 2385 N N . ASP A 1 297 ? 8.690 -5.288 -2.808 1.00 90.50 297 ASP A N 1
ATOM 2386 C CA . ASP A 1 297 ? 8.626 -6.566 -2.132 1.00 90.50 297 ASP A CA 1
ATOM 2387 C C . ASP A 1 297 ? 7.353 -6.540 -1.295 1.00 90.50 297 ASP A C 1
ATOM 2389 O O . ASP A 1 297 ? 7.194 -5.695 -0.431 1.00 90.50 297 ASP A O 1
ATOM 2393 N N . TYR A 1 298 ? 6.405 -7.420 -1.580 1.00 90.00 298 TYR A N 1
ATOM 2394 C CA . TYR A 1 298 ? 5.195 -7.555 -0.767 1.00 90.00 298 TYR A CA 1
ATOM 2395 C C . TYR A 1 298 ? 5.215 -8.885 -0.025 1.00 90.00 298 TYR A C 1
ATOM 2397 O O . TYR A 1 298 ? 4.181 -9.474 0.242 1.00 90.00 298 TYR A O 1
ATOM 2405 N N . THR A 1 299 ? 6.393 -9.442 0.233 1.00 85.69 299 THR A N 1
ATOM 2406 C CA . THR A 1 299 ? 6.473 -10.690 0.968 1.00 85.69 299 THR A CA 1
ATOM 2407 C C . THR A 1 299 ? 6.476 -10.421 2.457 1.00 85.69 299 THR A C 1
ATOM 2409 O O . THR A 1 299 ? 7.170 -9.519 2.949 1.00 85.69 299 THR A O 1
ATOM 2412 N N . PRO A 1 300 ? 5.808 -11.287 3.225 1.00 74.25 300 PRO A N 1
ATOM 2413 C CA . PRO A 1 300 ? 5.947 -11.263 4.651 1.00 74.25 300 PRO A CA 1
ATOM 2414 C C . PRO A 1 300 ? 7.312 -11.800 5.060 1.00 74.25 300 PRO A C 1
ATOM 2416 O O . PRO A 1 300 ? 7.427 -12.033 6.240 1.00 74.25 300 PRO A O 1
ATOM 2419 N N . GLN A 1 301 ? 8.325 -12.039 4.200 1.00 73.19 301 GLN A N 1
ATOM 2420 C CA . GLN A 1 301 ? 9.678 -12.531 4.548 1.00 73.19 301 GLN A CA 1
ATOM 2421 C C . GLN A 1 301 ? 10.740 -11.429 4.678 1.00 73.19 301 GLN A C 1
ATOM 2423 O O . GLN A 1 301 ? 11.730 -11.631 5.384 1.00 73.19 301 GLN A O 1
ATOM 2428 N N . ASN A 1 302 ? 10.525 -10.263 4.069 1.00 75.19 302 ASN A N 1
ATOM 2429 C CA . ASN A 1 302 ? 11.451 -9.138 4.163 1.00 75.19 302 ASN A CA 1
ATOM 2430 C C . ASN A 1 302 ? 11.359 -8.422 5.523 1.00 75.19 302 ASN A C 1
ATOM 2432 O O . ASN A 1 302 ? 10.287 -8.307 6.115 1.00 75.19 302 ASN A O 1
ATOM 2436 N N . TRP A 1 303 ? 12.495 -7.972 6.054 1.00 69.44 303 TRP A N 1
ATOM 2437 C CA . TRP A 1 303 ? 12.597 -7.353 7.386 1.00 69.44 303 TRP A CA 1
ATOM 2438 C C . TRP A 1 303 ? 12.652 -5.823 7.329 1.00 69.44 303 TRP A C 1
ATOM 2440 O O . TRP A 1 303 ? 12.896 -5.171 8.344 1.00 69.44 303 TRP A O 1
ATOM 2450 N N . SER A 1 304 ? 12.465 -5.248 6.143 1.00 75.81 304 SER A N 1
ATOM 2451 C CA . SER A 1 304 ? 12.362 -3.808 5.951 1.00 75.81 304 SER A CA 1
ATOM 2452 C C . SER A 1 304 ? 11.170 -3.250 6.721 1.00 75.81 304 SER A C 1
ATOM 2454 O O . SER A 1 304 ? 10.064 -3.756 6.581 1.00 75.81 304 SER A O 1
ATOM 2456 N N . LEU A 1 305 ? 11.372 -2.149 7.450 1.00 74.88 305 LEU A N 1
ATOM 2457 C CA . LEU A 1 305 ? 10.302 -1.405 8.127 1.00 74.88 305 LEU A CA 1
ATOM 2458 C C . LEU A 1 305 ? 9.226 -0.849 7.182 1.00 74.88 305 LEU A C 1
ATOM 2460 O O . LEU A 1 305 ? 8.214 -0.362 7.667 1.00 74.88 305 LEU A O 1
ATOM 2464 N N . SER A 1 306 ? 9.436 -0.865 5.860 1.00 77.25 306 SER A N 1
ATOM 2465 C CA . SER A 1 306 ? 8.406 -0.536 4.859 1.00 77.25 306 SER A CA 1
ATOM 2466 C C . SER A 1 306 ? 7.331 -1.615 4.754 1.00 77.25 306 SER A C 1
ATOM 2468 O O . SER A 1 306 ? 6.257 -1.394 4.195 1.00 77.25 306 SER A O 1
ATOM 2470 N N . HIS A 1 307 ? 7.618 -2.770 5.339 1.00 78.25 307 HIS A N 1
ATOM 2471 C CA . HIS A 1 307 ? 6.668 -3.753 5.775 1.00 78.25 307 HIS A CA 1
ATOM 2472 C C . HIS A 1 307 ? 6.587 -3.408 7.261 1.00 78.25 307 HIS A C 1
ATOM 2474 O O . HIS A 1 307 ? 7.566 -3.551 7.989 1.00 78.25 307 HIS A O 1
ATOM 2480 N N . GLY A 1 308 ? 5.475 -2.841 7.716 1.00 72.38 308 GLY A N 1
ATOM 2481 C CA . GLY A 1 308 ? 5.342 -2.271 9.053 1.00 72.38 308 GLY A CA 1
ATOM 2482 C C . GLY A 1 308 ? 3.889 -2.041 9.410 1.00 72.38 308 GLY A C 1
ATOM 2483 O O . GLY A 1 308 ? 3.092 -1.615 8.577 1.00 72.38 308 GLY A O 1
ATOM 2484 N N . ASN A 1 309 ? 3.563 -2.252 10.677 1.00 76.69 309 ASN A N 1
ATOM 2485 C CA . ASN A 1 309 ? 2.343 -1.715 11.246 1.00 76.69 309 ASN A CA 1
ATOM 2486 C C . ASN A 1 309 ? 2.273 -0.188 11.053 1.00 76.69 309 ASN A C 1
ATOM 2488 O O . ASN A 1 309 ? 3.309 0.481 11.123 1.00 76.69 309 ASN A O 1
ATOM 2492 N N . PRO A 1 310 ? 1.070 0.398 10.908 1.00 74.62 310 PRO A N 1
ATOM 2493 C CA . PRO A 1 310 ? 0.905 1.840 10.723 1.00 74.62 310 PRO A CA 1
ATOM 2494 C C . PRO A 1 310 ? 1.599 2.707 11.762 1.00 74.62 310 PRO A C 1
ATOM 2496 O O . PRO A 1 310 ? 1.989 3.826 11.458 1.00 74.62 310 PRO A O 1
ATOM 2499 N N . THR A 1 311 ? 1.745 2.203 12.985 1.00 76.94 311 THR A N 1
ATOM 2500 C CA . THR A 1 311 ? 2.418 2.873 14.099 1.00 76.94 311 THR A CA 1
ATOM 2501 C C . THR A 1 311 ? 3.910 3.106 13.850 1.00 76.94 311 THR A C 1
ATOM 2503 O O . THR A 1 311 ? 4.502 4.019 14.416 1.00 76.94 311 THR A O 1
ATOM 2506 N N . TYR A 1 312 ? 4.528 2.348 12.949 1.00 79.81 312 TYR A N 1
ATOM 2507 C CA . TYR A 1 312 ? 5.930 2.504 12.562 1.00 79.81 312 TYR A CA 1
ATOM 2508 C C . TYR A 1 312 ? 6.044 2.790 11.078 1.00 79.81 312 TYR A C 1
ATOM 2510 O O . TYR A 1 312 ? 6.807 2.154 10.355 1.00 79.81 312 TYR A O 1
ATOM 2518 N N . ALA A 1 313 ? 5.285 3.793 10.644 1.00 86.19 313 ALA A N 1
ATOM 2519 C CA . ALA A 1 313 ? 5.321 4.289 9.287 1.00 86.19 313 ALA A CA 1
ATOM 2520 C C . ALA A 1 313 ? 6.758 4.639 8.882 1.00 86.19 313 ALA A C 1
ATOM 2522 O O . ALA A 1 313 ? 7.415 5.501 9.485 1.00 86.19 313 ALA A O 1
ATOM 2523 N N . ALA A 1 314 ? 7.251 3.947 7.865 1.00 84.94 314 ALA A N 1
ATOM 2524 C CA . ALA A 1 314 ? 8.601 4.124 7.373 1.00 84.94 314 ALA A CA 1
ATOM 2525 C C . ALA A 1 314 ? 8.588 4.415 5.882 1.00 84.94 314 ALA A C 1
ATOM 2527 O O . ALA A 1 314 ? 7.659 4.051 5.162 1.00 84.94 314 ALA A O 1
ATOM 2528 N N . THR A 1 315 ? 9.642 5.076 5.433 1.00 85.88 315 THR A N 1
ATOM 2529 C CA . THR A 1 315 ? 9.922 5.309 4.025 1.00 85.88 315 THR A CA 1
ATOM 2530 C C . THR A 1 315 ? 11.334 4.825 3.733 1.00 85.88 315 THR A C 1
ATOM 2532 O O . THR A 1 315 ? 12.218 4.959 4.586 1.00 85.88 315 THR A O 1
ATOM 2535 N N . PRO A 1 316 ? 11.612 4.274 2.545 1.00 82.00 316 PRO A N 1
ATOM 2536 C CA . PRO A 1 316 ? 12.994 4.161 2.107 1.00 82.00 316 PRO A CA 1
ATOM 2537 C C . PRO A 1 316 ? 13.652 5.551 2.051 1.00 82.00 316 PRO A C 1
ATOM 2539 O O . PRO A 1 316 ? 12.948 6.549 2.068 1.00 82.00 316 PRO A O 1
ATOM 2542 N N . TRP A 1 317 ? 14.982 5.645 2.022 1.00 78.31 317 TRP A N 1
ATOM 2543 C CA . TRP A 1 317 ? 15.692 6.928 1.994 1.00 78.31 317 TRP A CA 1
ATOM 2544 C C . TRP A 1 317 ? 17.004 6.842 1.216 1.00 78.31 317 TRP A C 1
ATOM 2546 O O . TRP A 1 317 ? 17.836 5.966 1.457 1.00 78.31 317 TRP A O 1
ATOM 2556 N N . THR A 1 318 ? 17.198 7.770 0.278 1.00 66.81 318 THR A N 1
ATOM 2557 C CA . THR A 1 318 ? 18.413 7.861 -0.553 1.00 66.81 318 THR A CA 1
ATOM 2558 C C . THR A 1 318 ? 19.565 8.578 0.158 1.00 66.81 318 THR A C 1
ATOM 2560 O O . THR A 1 318 ? 20.706 8.522 -0.298 1.00 66.81 318 THR A O 1
ATOM 2563 N N . GLY A 1 319 ? 19.307 9.231 1.298 1.00 65.94 319 GLY A N 1
ATOM 2564 C CA . GLY A 1 319 ? 20.289 10.045 2.022 1.00 65.94 319 GLY A CA 1
ATOM 2565 C C . GLY A 1 319 ? 20.196 11.553 1.760 1.00 65.94 319 GLY A C 1
ATOM 2566 O O . GLY A 1 319 ? 21.005 12.295 2.308 1.00 65.94 319 GLY A O 1
ATOM 2567 N N . ASN A 1 320 ? 19.238 12.017 0.948 1.00 67.38 320 ASN A N 1
ATOM 2568 C CA . ASN A 1 320 ? 18.954 13.440 0.730 1.00 67.38 320 ASN A CA 1
ATOM 2569 C C . ASN A 1 320 ? 17.665 13.844 1.471 1.00 67.38 320 ASN A C 1
ATOM 2571 O O . ASN A 1 320 ? 16.681 13.112 1.427 1.00 67.38 320 ASN A O 1
ATOM 2575 N N . ASN A 1 321 ? 17.650 14.996 2.146 1.00 64.38 321 ASN A N 1
ATOM 2576 C CA . ASN A 1 321 ? 16.465 15.477 2.865 1.00 64.38 321 ASN A CA 1
ATOM 2577 C C . ASN A 1 321 ? 15.366 15.996 1.927 1.00 64.38 321 ASN A C 1
ATOM 2579 O O . ASN A 1 321 ? 14.198 15.840 2.256 1.00 64.38 321 ASN A O 1
ATOM 2583 N N . ASN A 1 322 ? 15.705 16.530 0.745 1.00 62.12 322 ASN A N 1
ATOM 2584 C CA . ASN A 1 322 ? 14.694 16.955 -0.241 1.00 62.12 322 ASN A CA 1
ATOM 2585 C C . ASN A 1 322 ? 13.814 15.777 -0.693 1.00 62.12 322 ASN A C 1
ATOM 2587 O O . ASN A 1 322 ? 12.636 15.940 -0.986 1.00 62.12 322 ASN A O 1
ATOM 2591 N N . TRP A 1 323 ? 14.394 14.576 -0.684 1.00 60.69 323 TRP A N 1
ATOM 2592 C CA . TRP A 1 323 ? 13.740 13.333 -1.075 1.00 60.69 323 TRP A CA 1
ATOM 2593 C C . TRP A 1 323 ? 12.624 12.920 -0.096 1.00 60.69 323 TRP A C 1
ATOM 2595 O O . TRP A 1 323 ? 11.644 12.311 -0.505 1.00 60.69 323 TRP A O 1
ATOM 2605 N N . LEU A 1 324 ? 12.736 13.284 1.190 1.00 62.59 324 LEU A N 1
ATOM 2606 C CA . LEU A 1 324 ? 11.755 12.915 2.222 1.00 62.59 324 LEU A CA 1
ATOM 2607 C C . LEU A 1 324 ? 10.399 13.612 2.058 1.00 62.59 324 LEU A C 1
ATOM 2609 O O . LEU A 1 324 ? 9.416 13.153 2.633 1.00 62.59 324 LEU A O 1
ATOM 2613 N N . ASP A 1 325 ? 10.351 14.710 1.304 1.00 62.59 325 ASP A N 1
ATOM 2614 C CA . ASP A 1 325 ? 9.127 15.485 1.112 1.00 62.59 325 ASP A CA 1
ATOM 2615 C C . ASP A 1 325 ? 8.457 15.207 -0.241 1.00 62.59 325 ASP A C 1
ATOM 2617 O O . ASP A 1 325 ? 7.234 15.277 -0.328 1.00 62.59 325 ASP A O 1
ATOM 2621 N N . GLU A 1 326 ? 9.231 14.910 -1.289 1.00 67.31 326 GLU A N 1
ATOM 2622 C CA . GLU A 1 326 ? 8.705 14.736 -2.653 1.00 67.31 326 GLU A CA 1
ATOM 2623 C C . GLU A 1 326 ? 8.463 13.258 -2.990 1.00 67.31 326 GLU A C 1
ATOM 2625 O O . GLU A 1 326 ? 7.377 12.910 -3.450 1.00 67.31 326 GLU A O 1
ATOM 2630 N N . ASP A 1 327 ? 9.409 12.377 -2.659 1.00 69.50 327 ASP A N 1
ATOM 2631 C CA . ASP A 1 327 ? 9.446 10.984 -3.133 1.00 69.50 327 ASP A CA 1
ATOM 2632 C C . ASP A 1 327 ? 9.216 9.953 -2.017 1.00 69.50 327 ASP A C 1
ATOM 2634 O O . ASP A 1 327 ? 9.412 8.751 -2.217 1.00 69.50 327 ASP A O 1
ATOM 2638 N N . ALA A 1 328 ? 8.838 10.399 -0.815 1.00 79.06 328 ALA A N 1
ATOM 2639 C CA . ALA A 1 328 ? 8.601 9.498 0.306 1.00 79.06 328 ALA A CA 1
ATOM 2640 C C . ALA A 1 328 ? 7.431 8.556 0.021 1.00 79.06 328 ALA A C 1
ATOM 2642 O O . ALA A 1 328 ? 6.400 8.964 -0.517 1.00 79.06 328 ALA A O 1
ATOM 2643 N N . ILE A 1 329 ? 7.563 7.293 0.435 1.00 85.69 329 ILE A N 1
ATOM 2644 C CA . ILE A 1 329 ? 6.549 6.254 0.227 1.00 85.69 329 ILE A CA 1
ATOM 2645 C C . ILE A 1 329 ? 6.440 5.416 1.478 1.00 85.69 329 ILE A C 1
ATOM 2647 O O . ILE A 1 329 ? 7.359 4.683 1.840 1.00 85.69 329 ILE A O 1
ATOM 2651 N N . SER A 1 330 ? 5.276 5.495 2.105 1.00 89.19 330 SER A N 1
ATOM 2652 C CA . SER A 1 330 ? 4.993 4.772 3.332 1.00 89.19 330 SER A CA 1
ATOM 2653 C C . SER A 1 330 ? 3.723 3.944 3.232 1.00 89.19 330 SER A C 1
ATOM 2655 O O . SER A 1 330 ? 2.890 4.139 2.345 1.00 89.19 330 SER A O 1
ATOM 2657 N N . GLN A 1 331 ? 3.570 3.017 4.171 1.00 88.81 331 GLN A N 1
ATOM 2658 C CA . GLN A 1 331 ? 2.345 2.260 4.382 1.00 88.81 331 GLN A CA 1
ATOM 2659 C C . GLN A 1 331 ? 1.196 3.166 4.813 1.00 88.81 331 GLN A C 1
ATOM 2661 O O . GLN A 1 331 ? 0.049 2.748 4.737 1.00 88.81 331 GLN A O 1
ATOM 2666 N N . VAL A 1 332 ? 1.497 4.386 5.266 1.00 91.88 332 VAL A N 1
ATOM 2667 C CA . VAL A 1 332 ? 0.525 5.373 5.719 1.00 91.88 332 VAL A CA 1
ATOM 2668 C C . VAL A 1 332 ? 0.433 6.505 4.707 1.00 91.88 332 VAL A C 1
ATOM 2670 O O . VAL A 1 332 ? 1.401 7.218 4.446 1.00 91.88 332 VAL A O 1
ATOM 2673 N N . GLN A 1 333 ? -0.755 6.664 4.136 1.00 90.88 333 GLN A N 1
ATOM 2674 C CA . GLN A 1 333 ? -1.028 7.611 3.063 1.00 90.88 333 GLN A CA 1
ATOM 2675 C C . GLN A 1 333 ? -2.295 8.394 3.389 1.00 90.88 333 GLN A C 1
ATOM 2677 O O . GLN A 1 333 ? -3.299 7.803 3.794 1.00 90.88 333 GLN A O 1
ATOM 2682 N N . ILE A 1 334 ? -2.269 9.712 3.205 1.00 89.69 334 ILE A N 1
ATOM 2683 C CA . ILE A 1 334 ? -3.422 10.584 3.464 1.00 89.69 334 ILE A CA 1
ATOM 2684 C C . ILE A 1 334 ? -3.612 11.540 2.304 1.00 89.69 334 ILE A C 1
ATOM 2686 O O . ILE A 1 334 ? -2.653 12.144 1.826 1.00 89.69 334 ILE A O 1
ATOM 2690 N N . MET A 1 335 ? -4.860 11.714 1.887 1.00 87.81 335 MET A N 1
ATOM 2691 C CA . MET A 1 335 ? -5.232 12.798 0.995 1.00 87.81 335 MET A CA 1
ATOM 2692 C C . MET A 1 335 ? -5.360 14.078 1.813 1.00 87.81 335 MET A C 1
ATOM 2694 O O . MET A 1 335 ? -6.173 14.152 2.729 1.00 87.81 335 MET A O 1
ATOM 2698 N N . LEU A 1 336 ? -4.553 15.086 1.520 1.00 82.69 336 LEU A N 1
ATOM 2699 C CA . LEU A 1 336 ? -4.671 16.381 2.173 1.00 82.69 336 LEU A CA 1
ATOM 2700 C C . LEU A 1 336 ? -5.898 17.154 1.649 1.00 82.69 336 LEU A C 1
ATOM 2702 O O . LEU A 1 336 ? -6.447 16.824 0.593 1.00 82.69 336 LEU A O 1
ATOM 2706 N N . PRO A 1 337 ? -6.340 18.219 2.349 1.00 77.19 337 PRO A N 1
ATOM 2707 C CA . PRO A 1 337 ? -7.468 19.043 1.905 1.00 77.19 337 PRO A CA 1
ATOM 2708 C C . PRO A 1 337 ? -7.304 19.675 0.513 1.00 77.19 337 PRO A C 1
ATOM 2710 O O . PRO A 1 337 ? -8.302 20.002 -0.126 1.00 77.19 337 PRO A O 1
ATOM 2713 N N . ASP A 1 338 ? -6.068 19.832 0.030 1.00 77.81 338 ASP A N 1
ATOM 2714 C CA . ASP A 1 338 ? -5.755 20.289 -1.332 1.00 77.81 338 ASP A CA 1
ATOM 2715 C C . ASP A 1 338 ? -5.982 19.208 -2.412 1.00 77.81 338 ASP A C 1
ATOM 2717 O O . ASP A 1 338 ? -5.863 19.482 -3.607 1.00 77.81 338 ASP A O 1
ATOM 2721 N N . GLY A 1 339 ? -6.354 17.991 -2.006 1.00 79.75 339 GLY A N 1
ATOM 2722 C CA . GLY A 1 339 ? -6.608 16.849 -2.876 1.00 79.75 339 GLY A CA 1
ATOM 2723 C C . GLY A 1 339 ? -5.365 16.041 -3.241 1.00 79.75 339 GLY A C 1
ATOM 2724 O O . GLY A 1 339 ? -5.497 15.076 -3.992 1.00 79.75 339 GLY A O 1
ATOM 2725 N N . GLN A 1 340 ? -4.185 16.402 -2.732 1.00 82.62 340 GLN A N 1
ATOM 2726 C CA . GLN A 1 340 ? -2.944 15.679 -2.992 1.00 82.62 340 GLN A CA 1
ATOM 2727 C C . GLN A 1 340 ? -2.729 14.572 -1.962 1.00 82.62 340 GLN A C 1
ATOM 2729 O O . GLN A 1 340 ? -2.916 14.768 -0.762 1.00 82.62 340 GLN A O 1
ATOM 2734 N N . TRP A 1 341 ? -2.297 13.403 -2.429 1.00 86.25 341 TRP A N 1
ATOM 2735 C CA . TRP A 1 341 ? -1.874 12.317 -1.549 1.00 86.25 341 TRP A CA 1
ATOM 2736 C C . TRP A 1 341 ? -0.470 12.568 -1.028 1.00 86.25 341 TRP A C 1
ATOM 2738 O O . TRP A 1 341 ? 0.404 12.995 -1.779 1.00 86.25 341 TRP A O 1
ATOM 2748 N N . GLN A 1 342 ? -0.271 12.311 0.260 1.00 87.88 342 GLN A N 1
ATOM 2749 C CA . GLN A 1 342 ? 1.006 12.460 0.940 1.00 87.88 342 GLN A CA 1
ATOM 2750 C C . GLN A 1 342 ? 1.305 11.221 1.778 1.00 87.88 342 GLN A C 1
ATOM 2752 O O . GLN A 1 342 ? 0.435 10.706 2.489 1.00 87.88 342 GLN A O 1
ATOM 2757 N N . SER A 1 343 ? 2.563 10.795 1.720 1.00 89.44 343 SER A N 1
ATOM 2758 C CA . SER A 1 343 ? 3.120 9.767 2.592 1.00 89.44 343 SER A CA 1
ATOM 2759 C C . SER A 1 343 ? 3.394 10.342 3.972 1.00 89.44 343 SER A C 1
ATOM 2761 O O . SER A 1 343 ? 3.975 11.417 4.095 1.00 89.44 343 SER A O 1
ATOM 2763 N N . PHE A 1 344 ? 3.026 9.600 5.010 1.00 90.06 344 PHE A N 1
ATOM 2764 C CA . PHE A 1 344 ? 3.381 9.915 6.390 1.00 90.06 344 PHE A CA 1
ATOM 2765 C C . PHE A 1 344 ? 4.405 8.896 6.851 1.00 90.06 344 PHE A C 1
ATOM 2767 O O . PHE A 1 344 ? 4.150 7.703 6.754 1.00 90.06 344 PHE A O 1
ATOM 2774 N N . ALA A 1 345 ? 5.551 9.349 7.343 1.00 89.25 345 ALA A N 1
ATOM 2775 C CA . ALA A 1 345 ? 6.596 8.467 7.843 1.00 89.25 345 ALA A CA 1
ATOM 2776 C C . ALA A 1 345 ? 7.301 9.103 9.038 1.00 89.25 345 ALA A C 1
ATOM 2778 O O . ALA A 1 345 ? 7.349 10.321 9.176 1.00 89.25 345 ALA A O 1
ATOM 2779 N N . ASN A 1 346 ? 7.877 8.265 9.888 1.00 86.44 346 ASN A N 1
ATOM 2780 C CA . ASN A 1 346 ? 8.698 8.674 11.027 1.00 86.44 346 ASN A CA 1
ATOM 2781 C C . ASN A 1 346 ? 10.118 8.129 10.927 1.00 86.44 346 ASN A C 1
ATOM 2783 O O . ASN A 1 346 ? 11.025 8.661 11.566 1.00 86.44 346 ASN A O 1
ATOM 2787 N N . TRP A 1 347 ? 10.294 7.074 10.134 1.00 84.62 347 TRP A N 1
ATOM 2788 C CA . TRP A 1 347 ? 11.539 6.337 10.008 1.00 84.62 347 TRP A CA 1
ATOM 2789 C C . TRP A 1 347 ? 11.986 6.277 8.552 1.00 84.62 347 TRP A C 1
ATOM 2791 O O . TRP A 1 347 ? 11.180 6.086 7.643 1.00 84.62 347 TRP A O 1
ATOM 2801 N N . ALA A 1 348 ? 13.287 6.424 8.346 1.00 84.44 348 ALA A N 1
ATOM 2802 C CA . ALA A 1 348 ? 13.958 6.339 7.064 1.00 84.44 348 ALA A CA 1
ATOM 2803 C C . ALA A 1 348 ? 14.795 5.057 6.999 1.00 84.44 348 ALA A C 1
ATOM 2805 O O . ALA A 1 348 ? 15.619 4.804 7.877 1.00 84.44 348 ALA A O 1
ATOM 2806 N N . ILE A 1 349 ? 14.608 4.268 5.942 1.00 81.31 349 ILE A N 1
ATOM 2807 C CA . ILE A 1 349 ? 15.306 2.995 5.728 1.00 81.31 349 ILE A CA 1
ATOM 2808 C C . ILE A 1 349 ? 16.310 3.167 4.599 1.00 81.31 349 ILE A C 1
ATOM 2810 O O . ILE A 1 349 ? 15.943 3.507 3.473 1.00 81.31 349 ILE A O 1
ATOM 2814 N N . LYS A 1 350 ? 17.582 2.890 4.872 1.00 78.38 350 LYS A N 1
ATOM 2815 C CA . LYS A 1 350 ? 18.660 3.056 3.897 1.00 78.38 350 LYS A CA 1
ATOM 2816 C C . LYS A 1 350 ? 19.416 1.751 3.683 1.00 78.38 350 LYS A C 1
ATOM 2818 O O . LYS A 1 350 ? 19.621 0.977 4.615 1.00 78.38 350 LYS A O 1
ATOM 2823 N N . THR A 1 351 ? 19.879 1.546 2.456 1.00 77.88 351 THR A N 1
ATOM 2824 C CA . THR A 1 351 ? 20.874 0.520 2.128 1.00 77.88 351 THR A CA 1
ATOM 2825 C C . THR A 1 351 ? 22.250 1.174 2.034 1.00 77.88 351 THR A C 1
ATOM 2827 O O . THR A 1 351 ? 22.403 2.227 1.413 1.00 77.88 351 THR A O 1
ATOM 2830 N N . GLU A 1 352 ? 23.245 0.578 2.687 1.00 75.06 352 GLU A N 1
ATOM 2831 C CA . GLU A 1 352 ? 24.643 1.009 2.622 1.00 75.06 352 GLU A CA 1
ATOM 2832 C C . GLU A 1 352 ? 25.420 0.216 1.574 1.00 75.06 352 GLU A C 1
ATOM 2834 O O . GLU A 1 352 ? 24.979 -0.828 1.107 1.00 75.06 352 GLU A O 1
ATOM 2839 N N . ILE A 1 353 ? 26.588 0.729 1.193 1.00 77.75 353 ILE A N 1
ATOM 2840 C CA . ILE A 1 353 ? 27.519 0.048 0.296 1.00 77.75 353 ILE A CA 1
ATOM 2841 C C . ILE A 1 353 ? 28.785 -0.218 1.094 1.00 77.75 353 ILE A C 1
ATOM 2843 O O . ILE A 1 353 ? 29.472 0.719 1.501 1.00 77.75 353 ILE A O 1
ATOM 2847 N N . ILE A 1 354 ? 29.113 -1.490 1.288 1.00 74.12 354 ILE A N 1
ATOM 2848 C CA . ILE A 1 354 ? 30.356 -1.922 1.922 1.00 74.12 354 ILE A CA 1
ATOM 2849 C C . ILE A 1 354 ? 31.216 -2.629 0.879 1.00 74.12 354 ILE A C 1
ATOM 2851 O O . ILE A 1 354 ? 30.764 -3.557 0.213 1.00 74.12 354 ILE A O 1
ATOM 2855 N N . VAL A 1 355 ? 32.472 -2.204 0.745 1.00 72.19 355 VAL A N 1
ATOM 2856 C CA . VAL A 1 355 ? 33.463 -2.887 -0.097 1.00 72.19 355 VAL A CA 1
ATOM 2857 C C . VAL A 1 355 ? 34.064 -4.040 0.699 1.00 72.19 355 VAL A C 1
ATOM 2859 O O . VAL A 1 355 ? 34.661 -3.820 1.753 1.00 72.19 355 VAL A O 1
ATOM 2862 N N . ILE A 1 356 ? 33.939 -5.266 0.195 1.00 65.88 356 ILE A N 1
ATOM 2863 C CA . ILE A 1 356 ? 34.691 -6.412 0.716 1.00 65.88 356 ILE A CA 1
ATOM 2864 C C . ILE A 1 356 ? 35.935 -6.569 -0.159 1.00 65.88 356 ILE A C 1
ATOM 2866 O O . ILE A 1 356 ? 35.832 -6.487 -1.378 1.00 65.88 356 ILE A O 1
ATOM 2870 N N . ILE A 1 357 ? 37.098 -6.775 0.474 1.00 57.47 357 ILE A N 1
ATOM 2871 C CA . ILE A 1 357 ? 38.429 -6.988 -0.134 1.00 57.47 357 ILE A CA 1
ATOM 2872 C C . ILE A 1 357 ? 38.328 -7.545 -1.574 1.00 57.47 357 ILE A C 1
ATOM 2874 O O . ILE A 1 357 ? 38.034 -8.724 -1.762 1.00 57.47 357 ILE A O 1
ATOM 2878 N N . GLY A 1 358 ? 38.561 -6.692 -2.582 1.00 64.44 358 GLY A N 1
ATOM 2879 C CA . GLY A 1 358 ? 38.338 -6.992 -4.006 1.00 64.44 358 GLY A CA 1
ATOM 2880 C C . GLY A 1 358 ? 37.251 -6.107 -4.654 1.00 64.44 358 GLY A C 1
ATOM 2881 O O . GLY A 1 358 ? 36.872 -5.093 -4.075 1.00 64.44 358 GLY A O 1
ATOM 2882 N N . PRO A 1 359 ? 36.753 -6.448 -5.863 1.00 63.16 359 PRO A N 1
ATOM 2883 C CA . PRO A 1 359 ? 35.709 -5.693 -6.575 1.00 63.16 359 PRO A CA 1
ATOM 2884 C C . PRO A 1 359 ? 34.274 -6.034 -6.116 1.00 63.16 359 PRO A C 1
ATOM 2886 O O . PRO A 1 359 ? 33.315 -5.746 -6.829 1.00 63.16 359 PRO A O 1
ATOM 2889 N N . ALA A 1 360 ? 34.108 -6.698 -4.968 1.00 67.75 360 ALA A N 1
ATOM 2890 C CA . ALA A 1 360 ? 32.813 -7.179 -4.497 1.00 67.75 360 ALA A CA 1
ATOM 2891 C C . ALA A 1 360 ? 32.170 -6.185 -3.518 1.00 67.75 360 ALA A C 1
ATOM 2893 O O . ALA A 1 360 ? 32.778 -5.793 -2.518 1.00 67.75 360 ALA A O 1
ATOM 2894 N N . TYR A 1 361 ? 30.916 -5.821 -3.786 1.00 71.19 361 TYR A N 1
ATOM 2895 C CA . TYR A 1 361 ? 30.110 -4.973 -2.912 1.00 71.19 361 TYR A CA 1
ATOM 2896 C C . TYR A 1 361 ? 29.135 -5.808 -2.083 1.00 71.19 361 TYR A C 1
ATOM 2898 O O . TYR A 1 361 ? 28.587 -6.807 -2.546 1.00 71.19 361 TYR A O 1
ATOM 2906 N N . PHE A 1 362 ? 28.900 -5.362 -0.856 1.00 73.69 362 PHE A N 1
ATOM 2907 C CA . PHE A 1 362 ? 27.864 -5.856 0.037 1.00 73.69 362 PHE A CA 1
ATOM 2908 C C . PHE A 1 362 ? 26.908 -4.715 0.378 1.00 73.69 362 PHE A C 1
ATOM 2910 O O . PHE A 1 362 ? 27.341 -3.575 0.555 1.00 73.69 362 PHE A O 1
ATOM 2917 N N . TYR A 1 363 ? 25.617 -5.031 0.475 1.00 73.94 363 TYR A N 1
ATOM 2918 C CA . TYR A 1 363 ? 24.556 -4.039 0.626 1.00 73.94 363 TYR A CA 1
ATOM 2919 C C . TYR A 1 363 ? 23.725 -4.302 1.886 1.00 73.94 363 TYR A C 1
ATOM 2921 O O . TYR A 1 363 ? 22.597 -4.788 1.785 1.00 73.94 363 TYR A O 1
ATOM 2929 N N . PRO A 1 364 ? 24.268 -4.053 3.091 1.00 69.81 364 PRO A N 1
ATOM 2930 C CA . PRO A 1 364 ? 23.482 -4.201 4.300 1.00 69.81 364 PRO A CA 1
ATOM 2931 C C . PRO A 1 364 ? 22.454 -3.081 4.397 1.00 69.81 364 PRO A C 1
ATOM 2933 O O . PRO A 1 364 ? 22.720 -1.924 4.061 1.00 69.81 364 PRO A O 1
ATOM 2936 N N . HIS A 1 365 ? 21.293 -3.413 4.943 1.00 67.62 365 HIS A N 1
ATOM 2937 C CA . HIS A 1 365 ? 20.374 -2.391 5.406 1.00 67.62 365 HIS A CA 1
ATOM 2938 C C . HIS A 1 365 ? 20.915 -1.746 6.690 1.00 67.62 365 HIS A C 1
ATOM 2940 O O . HIS A 1 365 ? 21.325 -2.457 7.613 1.00 67.62 365 HIS A O 1
ATOM 2946 N N . LYS A 1 366 ? 20.863 -0.418 6.767 1.00 68.88 366 LYS A N 1
ATOM 2947 C CA . LYS A 1 366 ? 21.224 0.376 7.947 1.00 68.88 366 LYS A CA 1
ATOM 2948 C C . LYS A 1 366 ? 20.063 0.437 8.937 1.00 68.88 366 LYS A C 1
ATOM 2950 O O . LYS A 1 366 ? 18.927 0.517 8.481 1.00 68.88 366 LYS A O 1
ATOM 2955 N N . GLU A 1 367 ? 20.356 0.468 10.245 1.00 71.00 367 GLU A N 1
ATOM 2956 C CA . GLU A 1 367 ? 19.349 0.764 11.278 1.00 71.00 367 GLU A CA 1
ATOM 2957 C C . GLU A 1 367 ? 18.488 1.976 10.862 1.00 71.00 367 GLU A C 1
ATOM 2959 O O . GLU A 1 367 ? 19.036 2.942 10.317 1.00 71.00 367 GLU A O 1
ATOM 2964 N N . PRO A 1 368 ? 17.161 1.936 11.074 1.00 77.25 368 PRO A N 1
ATOM 2965 C CA . PRO A 1 368 ? 16.275 2.996 10.636 1.00 77.25 368 PRO A CA 1
ATOM 2966 C C . PRO A 1 368 ? 16.557 4.275 11.415 1.00 77.25 368 PRO A C 1
ATOM 2968 O O . PRO A 1 368 ? 16.605 4.273 12.646 1.00 77.25 368 PRO A O 1
ATOM 2971 N N . ASP A 1 369 ? 16.694 5.379 10.695 1.00 78.75 369 ASP A N 1
ATOM 2972 C CA . ASP A 1 369 ? 16.936 6.689 11.291 1.00 78.75 369 ASP A CA 1
ATOM 2973 C C . ASP A 1 369 ? 15.616 7.465 11.403 1.00 78.75 369 ASP A C 1
ATOM 2975 O O . ASP A 1 369 ? 14.731 7.303 10.566 1.00 78.75 369 ASP A O 1
ATOM 2979 N N . GLN A 1 370 ? 15.478 8.345 12.400 1.00 81.12 370 GLN A N 1
ATOM 2980 C CA . GLN A 1 370 ? 14.428 9.374 12.398 1.00 81.12 370 GLN A CA 1
ATOM 2981 C C . GLN A 1 370 ? 14.988 10.631 11.728 1.00 81.12 370 GLN A C 1
ATOM 2983 O O . GLN A 1 370 ? 15.768 11.354 12.359 1.00 81.12 370 GLN A O 1
ATOM 2988 N N . PRO A 1 371 ? 14.661 10.904 10.456 1.00 76.75 371 PRO A N 1
ATOM 2989 C CA . PRO A 1 371 ? 15.227 12.056 9.785 1.00 76.75 371 PRO A CA 1
ATOM 2990 C C . PRO A 1 371 ? 14.651 13.361 10.348 1.00 76.75 371 PRO A C 1
ATOM 2992 O O . PRO A 1 371 ? 13.468 13.468 10.675 1.00 76.75 371 PRO A O 1
ATOM 2995 N N . GLN A 1 372 ? 15.501 14.384 10.443 1.00 76.88 372 GLN A N 1
ATOM 2996 C CA . GLN A 1 372 ? 15.067 15.723 10.831 1.00 76.88 372 GLN A CA 1
ATOM 2997 C C . GLN A 1 372 ? 14.351 16.412 9.666 1.00 76.88 372 GLN A C 1
ATOM 2999 O O . GLN A 1 372 ? 14.809 16.348 8.527 1.00 76.88 372 GLN A O 1
ATOM 3004 N N . GLY A 1 373 ? 13.266 17.128 9.968 1.00 74.19 373 GLY A N 1
ATOM 3005 C CA . GLY A 1 373 ? 12.576 17.977 8.994 1.00 74.19 373 GLY A CA 1
ATOM 3006 C C . GLY A 1 373 ? 11.451 17.309 8.201 1.00 74.19 373 GLY A C 1
ATOM 3007 O O . GLY A 1 373 ? 10.957 17.935 7.270 1.00 74.19 373 GLY A O 1
ATOM 3008 N N . LEU A 1 374 ? 11.012 16.099 8.574 1.00 80.44 374 LEU A N 1
ATOM 3009 C CA . LEU A 1 374 ? 9.827 15.465 7.981 1.00 80.44 374 LEU A CA 1
ATOM 3010 C C . LEU A 1 374 ? 8.604 16.385 8.062 1.00 80.44 374 LEU A C 1
ATOM 3012 O O . LEU A 1 374 ? 8.174 16.769 9.155 1.00 80.44 374 LEU A O 1
ATOM 3016 N N . ARG A 1 375 ? 8.013 16.702 6.905 1.00 85.81 375 ARG A N 1
ATOM 3017 C CA . ARG A 1 375 ? 6.775 17.491 6.844 1.00 85.81 375 ARG A CA 1
ATOM 3018 C C . ARG A 1 375 ? 5.541 16.705 7.254 1.00 85.81 375 ARG A C 1
ATOM 3020 O O . ARG A 1 375 ? 4.614 17.312 7.774 1.00 85.81 375 ARG A O 1
ATOM 3027 N N . HIS A 1 376 ? 5.507 15.395 7.031 1.00 88.56 376 HIS A N 1
ATOM 3028 C CA . HIS A 1 376 ? 4.331 14.560 7.278 1.00 88.56 376 HIS A CA 1
ATOM 3029 C C . HIS A 1 376 ? 4.726 13.330 8.095 1.00 88.56 376 HIS A C 1
ATOM 3031 O O . HIS A 1 376 ? 5.482 12.481 7.628 1.00 88.56 376 HIS A O 1
ATOM 3037 N N . TYR A 1 377 ? 4.228 13.241 9.326 1.00 89.75 377 TYR A N 1
ATOM 3038 C CA . TYR A 1 377 ? 4.582 12.170 10.258 1.00 89.75 377 TYR A CA 1
ATOM 3039 C C . TYR A 1 377 ? 3.425 11.837 11.202 1.00 89.75 377 TYR A C 1
ATOM 3041 O O . TYR A 1 377 ? 2.489 12.627 11.353 1.00 89.75 377 TYR A O 1
ATOM 3049 N N . ILE A 1 378 ? 3.479 10.670 11.848 1.00 89.88 378 ILE A N 1
ATOM 3050 C CA . ILE A 1 378 ? 2.491 10.276 12.861 1.00 89.88 378 ILE A CA 1
ATOM 3051 C C . ILE A 1 378 ? 3.012 10.480 14.284 1.00 89.88 378 ILE A C 1
ATOM 3053 O O . ILE A 1 378 ? 4.219 10.431 14.534 1.00 89.88 378 ILE A O 1
ATOM 3057 N N . ARG A 1 379 ? 2.103 10.713 15.232 1.00 86.88 379 ARG A N 1
ATOM 3058 C CA . ARG A 1 379 ? 2.402 10.707 16.669 1.00 86.88 379 ARG A CA 1
ATOM 3059 C C . ARG A 1 379 ? 1.384 9.840 17.436 1.00 86.88 379 ARG A C 1
ATOM 3061 O O . ARG A 1 379 ? 0.270 9.687 16.949 1.00 86.88 379 ARG A O 1
ATOM 3068 N N . PRO A 1 380 ? 1.742 9.303 18.612 1.00 80.19 380 PRO A N 1
ATOM 3069 C CA . PRO A 1 380 ? 3.077 9.358 19.201 1.00 80.19 380 PRO A CA 1
ATOM 3070 C C . PRO A 1 380 ? 4.108 8.545 18.399 1.00 80.19 380 PRO A C 1
ATOM 3072 O O . PRO A 1 380 ? 3.772 7.574 17.733 1.00 80.19 380 PRO A O 1
ATOM 3075 N N . THR A 1 381 ? 5.376 8.960 18.447 1.00 74.88 381 THR A N 1
ATOM 3076 C CA . THR A 1 381 ? 6.509 8.102 18.069 1.00 74.88 381 THR A CA 1
ATOM 3077 C C . THR A 1 381 ? 6.999 7.345 19.292 1.00 74.88 381 THR A C 1
ATOM 3079 O O . THR A 1 381 ? 6.807 7.805 20.417 1.00 74.88 381 THR A O 1
ATOM 3082 N N . TYR A 1 382 ? 7.737 6.249 19.090 1.00 66.88 382 TYR A N 1
ATOM 3083 C CA . TYR A 1 382 ? 8.403 5.532 20.185 1.00 66.88 382 TYR A CA 1
ATOM 3084 C C . TYR A 1 382 ? 9.184 6.465 21.136 1.00 66.88 382 TYR A C 1
ATOM 3086 O O . TYR A 1 382 ? 9.091 6.341 22.355 1.00 66.88 382 TYR A O 1
ATOM 3094 N N . SER A 1 383 ? 9.901 7.453 20.588 1.00 63.84 383 SER A N 1
ATOM 3095 C CA . SER A 1 383 ? 10.643 8.455 21.367 1.00 63.84 383 SER A CA 1
ATOM 3096 C C . SER A 1 383 ? 9.747 9.358 22.226 1.00 63.84 383 SER A C 1
ATOM 3098 O O . SER A 1 383 ? 10.168 9.766 23.306 1.00 63.84 383 SER A O 1
ATOM 3100 N N . ASN A 1 384 ? 8.509 9.627 21.802 1.00 63.75 384 ASN A N 1
ATOM 3101 C CA . ASN A 1 384 ? 7.545 10.421 22.570 1.00 63.75 384 ASN A CA 1
ATOM 3102 C C . ASN A 1 384 ? 6.953 9.629 23.748 1.00 63.75 384 ASN A C 1
ATOM 3104 O O . ASN A 1 384 ? 6.574 10.217 24.757 1.00 63.75 384 ASN A O 1
ATOM 3108 N N . ILE A 1 385 ? 6.905 8.299 23.641 1.00 55.84 385 ILE A N 1
ATOM 3109 C CA . ILE A 1 385 ? 6.300 7.401 24.642 1.00 55.84 385 ILE A CA 1
ATOM 3110 C C . ILE A 1 385 ? 7.266 7.111 25.794 1.00 55.84 385 ILE A C 1
ATOM 3112 O O . ILE A 1 385 ? 6.841 6.861 26.917 1.00 55.84 385 ILE A O 1
ATOM 3116 N N . GLY A 1 386 ? 8.579 7.249 25.582 1.00 56.59 386 GLY A N 1
ATOM 3117 C CA . GLY A 1 386 ? 9.551 7.209 26.683 1.00 56.59 386 GLY A CA 1
ATOM 3118 C C . GLY A 1 386 ? 9.288 8.264 27.772 1.00 56.59 386 GLY A C 1
ATOM 3119 O O . GLY A 1 386 ? 9.744 8.102 28.902 1.00 56.59 386 GLY A O 1
ATOM 3120 N N . LEU A 1 387 ? 8.537 9.323 27.439 1.00 48.50 387 LEU A N 1
ATOM 3121 C CA . LEU A 1 387 ? 8.113 10.389 28.350 1.00 48.50 387 LEU A CA 1
ATOM 3122 C C . LEU A 1 387 ? 6.702 10.188 28.921 1.00 48.50 387 LEU A C 1
ATOM 3124 O O . LEU A 1 387 ? 6.353 10.867 29.886 1.00 48.50 387 LEU A O 1
ATOM 3128 N N . THR A 1 388 ? 5.892 9.274 28.373 1.00 47.03 388 THR A N 1
ATOM 3129 C CA . THR A 1 388 ? 4.616 8.888 28.987 1.00 47.03 388 THR A CA 1
ATOM 3130 C C . THR A 1 388 ? 4.916 7.951 30.152 1.00 47.03 388 THR A C 1
ATOM 3132 O O . THR A 1 388 ? 4.902 6.727 30.031 1.00 47.03 388 THR A O 1
ATOM 3135 N N . THR A 1 389 ? 5.276 8.536 31.292 1.00 48.34 389 THR A N 1
ATOM 3136 C CA . THR A 1 389 ? 5.382 7.819 32.559 1.00 48.34 389 THR A CA 1
ATOM 3137 C C . THR A 1 389 ? 4.003 7.309 32.969 1.00 48.34 389 THR A C 1
ATOM 3139 O O . THR A 1 389 ? 3.012 8.023 32.848 1.00 48.34 389 THR A O 1
ATOM 3142 N N . HIS A 1 390 ? 3.949 6.063 33.448 1.00 46.97 390 HIS A N 1
ATOM 3143 C CA . HIS A 1 390 ? 2.756 5.414 33.994 1.00 46.97 390 HIS A CA 1
ATOM 3144 C C . HIS A 1 390 ? 1.913 6.395 34.822 1.00 46.97 390 HIS A C 1
ATOM 3146 O O . HIS A 1 390 ? 2.359 6.842 35.877 1.00 46.97 390 HIS A O 1
ATOM 3152 N N . VAL A 1 391 ? 0.706 6.734 34.361 1.00 45.47 391 VAL A N 1
ATOM 3153 C CA . VAL A 1 391 ? -0.172 7.624 35.138 1.00 45.47 391 VAL A CA 1
ATOM 3154 C C . VAL A 1 391 ? -0.880 6.851 36.256 1.00 45.47 391 VAL A C 1
ATOM 3156 O O . VAL A 1 391 ? -1.238 7.448 37.267 1.00 45.47 391 VAL A O 1
ATOM 3159 N N . TYR A 1 392 ? -0.981 5.518 36.163 1.00 39.03 392 TYR A N 1
ATOM 3160 C CA . TYR A 1 392 ? -1.557 4.701 37.230 1.00 39.03 392 TYR A CA 1
ATOM 3161 C C . TYR A 1 392 ? -0.792 3.383 37.450 1.00 39.03 392 TYR A C 1
ATOM 3163 O O . TYR A 1 392 ? -0.678 2.545 36.563 1.00 39.03 392 TYR A O 1
ATOM 3171 N N . ASP A 1 393 ? -0.297 3.257 38.685 1.00 41.25 393 ASP A N 1
ATOM 3172 C CA . ASP A 1 393 ? 0.145 2.060 39.410 1.00 41.25 393 ASP A CA 1
ATOM 3173 C C . ASP A 1 393 ? 1.492 1.384 39.034 1.00 41.25 393 ASP A C 1
ATOM 3175 O O . ASP A 1 393 ? 1.760 0.957 37.911 1.00 41.25 393 ASP A O 1
ATOM 3179 N N . ASN A 1 394 ? 2.319 1.183 40.069 1.00 47.50 394 ASN A N 1
ATOM 3180 C CA . ASN A 1 394 ? 3.537 0.365 40.077 1.00 47.50 394 ASN A CA 1
ATOM 3181 C C . ASN A 1 394 ? 3.279 -1.114 39.722 1.00 47.50 394 ASN A C 1
ATOM 3183 O O . ASN A 1 394 ? 4.228 -1.864 39.489 1.00 47.50 394 ASN A O 1
ATOM 3187 N N . SER A 1 395 ? 2.016 -1.548 39.685 1.00 54.28 395 SER A N 1
ATOM 3188 C CA . SER A 1 395 ? 1.616 -2.910 39.323 1.00 54.28 395 SER A CA 1
ATOM 3189 C C . SER A 1 395 ? 1.752 -3.248 37.831 1.00 54.28 395 SER A C 1
ATOM 3191 O O . SER A 1 395 ? 1.656 -4.425 37.485 1.00 54.28 395 SER A O 1
ATOM 3193 N N . LYS A 1 396 ? 1.993 -2.265 36.943 1.00 55.22 396 LYS A N 1
ATOM 3194 C CA . LYS A 1 396 ? 2.066 -2.451 35.473 1.00 55.22 396 LYS A CA 1
ATOM 3195 C C . LYS A 1 396 ? 0.816 -3.114 34.864 1.00 55.22 396 LYS A C 1
ATOM 3197 O O . LYS A 1 396 ? 0.913 -3.766 33.826 1.00 55.22 396 LYS A O 1
ATOM 3202 N N . THR A 1 397 ? -0.344 -2.985 35.509 1.00 53.59 397 THR A N 1
ATOM 3203 C CA . THR A 1 397 ? -1.580 -3.670 35.081 1.00 53.59 397 THR A CA 1
ATOM 3204 C C . THR A 1 397 ? -2.510 -2.814 34.218 1.00 53.59 397 THR A C 1
ATOM 3206 O O . THR A 1 397 ? -3.432 -3.355 33.611 1.00 53.59 397 THR A O 1
ATOM 3209 N N . THR A 1 398 ? -2.256 -1.506 34.108 1.00 60.31 398 THR A N 1
ATOM 3210 C CA . THR A 1 398 ? -3.057 -0.559 33.317 1.00 60.31 398 THR A CA 1
ATOM 3211 C C . THR A 1 398 ? -2.219 0.101 32.221 1.00 60.31 398 THR A C 1
ATOM 3213 O O . THR A 1 398 ? -1.123 0.600 32.483 1.00 60.31 398 THR A O 1
ATOM 3216 N N . TYR A 1 399 ? -2.742 0.114 30.992 1.00 65.81 399 TYR A N 1
ATOM 3217 C CA . TYR A 1 399 ? -2.106 0.716 29.816 1.00 65.81 399 TYR A CA 1
ATOM 3218 C C . TYR A 1 399 ? -2.781 2.047 29.483 1.00 65.81 399 TYR A C 1
ATOM 3220 O O . TYR A 1 399 ? -4.006 2.108 29.429 1.00 65.81 399 TYR A O 1
ATOM 3228 N N . GLN A 1 400 ? -2.002 3.093 29.207 1.00 75.12 400 GLN A N 1
ATOM 3229 C CA . GLN A 1 400 ? -2.540 4.301 28.587 1.00 75.12 400 GLN A CA 1
ATOM 3230 C C . GLN A 1 400 ? -2.580 4.080 27.074 1.00 75.12 400 GLN A C 1
ATOM 3232 O O . GLN A 1 400 ? -1.594 3.641 26.481 1.00 75.12 400 GLN A O 1
ATOM 3237 N N . LEU A 1 401 ? -3.738 4.324 26.466 1.00 80.94 401 LEU A N 1
ATOM 3238 C CA . LEU A 1 401 ? -3.936 4.191 25.027 1.00 80.94 401 LEU A CA 1
ATOM 3239 C C . LEU A 1 401 ? -3.880 5.578 24.389 1.00 80.94 401 LEU A C 1
ATOM 3241 O O . LEU A 1 401 ? -4.782 6.391 24.582 1.00 80.94 401 LEU A O 1
ATOM 3245 N N . GLU A 1 402 ? -2.823 5.835 23.630 1.00 85.00 402 GLU A N 1
ATOM 3246 C CA . GLU A 1 402 ? -2.637 7.085 22.899 1.00 85.00 402 GLU A CA 1
ATOM 3247 C C . GLU A 1 402 ? -3.231 6.966 21.492 1.00 85.00 402 GLU A C 1
ATOM 3249 O O . GLU A 1 402 ? -2.970 5.978 20.799 1.00 85.00 402 GLU A O 1
ATOM 3254 N N . PRO A 1 403 ? -4.030 7.936 21.024 1.00 87.75 403 PRO A N 1
ATOM 3255 C CA . PRO A 1 403 ? -4.510 7.927 19.650 1.00 87.75 403 PRO A CA 1
ATOM 3256 C C . PRO A 1 403 ? -3.347 8.110 18.669 1.00 87.75 403 PRO A C 1
ATOM 3258 O O . PRO A 1 403 ? -2.403 8.851 18.938 1.00 87.75 403 PRO A O 1
ATOM 3261 N N . ILE A 1 404 ? -3.438 7.472 17.500 1.00 89.19 404 ILE A N 1
ATOM 3262 C CA . ILE A 1 404 ? -2.504 7.738 16.401 1.00 89.19 404 ILE A CA 1
ATOM 3263 C C . ILE A 1 404 ? -2.972 8.972 15.645 1.00 89.19 404 ILE A C 1
ATOM 3265 O O . ILE A 1 404 ? -4.053 8.969 15.062 1.00 89.19 404 ILE A O 1
ATOM 3269 N N . GLU A 1 405 ? -2.156 10.014 15.641 1.00 90.06 405 GLU A N 1
ATOM 3270 C CA . GLU A 1 405 ? -2.472 11.322 15.085 1.00 90.06 405 GLU A CA 1
ATOM 3271 C C . GLU A 1 405 ? -1.563 11.664 13.915 1.00 90.06 405 GLU A C 1
ATOM 3273 O O . GLU A 1 405 ? -0.365 11.382 13.928 1.00 90.06 405 GLU A O 1
ATOM 3278 N N . PHE A 1 406 ? -2.129 12.347 12.929 1.00 90.25 406 PHE A N 1
ATOM 3279 C CA . PHE A 1 406 ? -1.419 12.773 11.733 1.00 90.25 406 PHE A CA 1
ATOM 3280 C C . PHE A 1 406 ? -0.981 14.219 11.861 1.00 90.25 406 PHE A C 1
ATOM 3282 O O . PHE A 1 406 ? -1.809 15.102 12.093 1.00 90.25 406 PHE A O 1
ATOM 3289 N N . VAL A 1 407 ? 0.314 14.467 11.687 1.00 89.12 407 VAL A N 1
ATOM 3290 C CA . VAL A 1 407 ? 0.904 15.791 11.852 1.00 89.12 407 VAL A CA 1
ATOM 3291 C C . VAL A 1 407 ? 1.500 16.272 10.541 1.00 89.12 407 VAL A C 1
ATOM 3293 O O . VAL A 1 407 ? 2.287 15.574 9.903 1.00 89.12 407 VAL A O 1
ATOM 3296 N N . GLN A 1 408 ? 1.142 17.498 10.170 1.00 88.31 408 GLN A N 1
ATOM 3297 C CA . GLN A 1 408 ? 1.792 18.258 9.115 1.00 88.31 408 GLN A CA 1
ATOM 3298 C C . GLN A 1 408 ? 2.642 19.370 9.739 1.00 88.31 408 GLN A C 1
ATOM 3300 O O . GLN A 1 408 ? 2.111 20.294 10.354 1.00 88.31 408 GLN A O 1
ATOM 3305 N N . SER A 1 409 ? 3.957 19.303 9.557 1.00 85.50 409 SER A N 1
ATOM 3306 C CA . SER A 1 409 ? 4.924 20.299 10.014 1.00 85.50 409 SER A CA 1
ATOM 3307 C C . SER A 1 409 ? 5.406 21.187 8.868 1.00 85.50 409 SER A C 1
ATOM 3309 O O . SER A 1 409 ? 5.674 20.728 7.757 1.00 85.50 409 SER A O 1
ATOM 3311 N N . ARG A 1 410 ? 5.523 22.487 9.140 1.00 77.56 410 ARG A N 1
ATOM 3312 C CA . ARG A 1 410 ? 6.088 23.506 8.251 1.00 77.56 410 ARG A CA 1
ATOM 3313 C C . ARG A 1 410 ? 6.984 24.422 9.070 1.00 77.56 410 ARG A C 1
ATOM 3315 O O . ARG A 1 410 ? 6.452 25.236 9.815 1.00 77.56 410 ARG A O 1
ATOM 3322 N N . SER A 1 411 ? 8.304 24.283 8.912 1.00 67.81 411 SER A N 1
ATOM 3323 C CA . SER A 1 411 ? 9.398 25.084 9.509 1.00 67.81 411 SER A CA 1
ATOM 3324 C C . SER A 1 411 ? 9.278 25.432 11.006 1.00 67.81 411 SER A C 1
ATOM 3326 O O . SER A 1 411 ? 10.089 24.952 11.785 1.00 67.81 411 SER A O 1
ATOM 3328 N N . ASN A 1 412 ? 8.285 26.223 11.419 1.00 67.25 412 ASN A N 1
ATOM 3329 C CA . ASN A 1 412 ? 8.035 26.648 12.802 1.00 67.25 412 ASN A CA 1
ATOM 3330 C C . ASN A 1 412 ? 6.614 26.332 13.323 1.00 67.25 412 ASN A C 1
ATOM 3332 O O . ASN A 1 412 ? 6.259 26.762 14.419 1.00 67.25 412 ASN A O 1
ATOM 3336 N N . GLN A 1 413 ? 5.771 25.644 12.549 1.00 75.62 413 GLN A N 1
ATOM 3337 C CA . GLN A 1 413 ? 4.388 25.319 12.911 1.00 75.62 413 GLN A CA 1
ATOM 3338 C C . GLN A 1 413 ? 4.088 23.846 12.640 1.00 75.62 413 GLN A C 1
ATOM 3340 O O . GLN A 1 413 ? 4.511 23.302 11.623 1.00 75.62 413 GLN A O 1
ATOM 33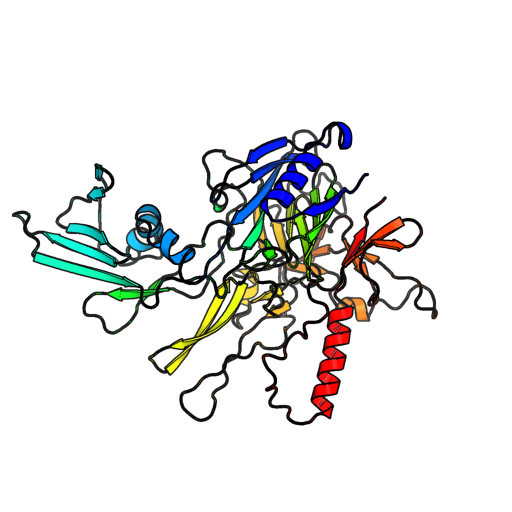45 N N . ALA A 1 414 ? 3.324 23.217 13.531 1.00 81.38 414 ALA A N 1
ATOM 3346 C CA . ALA A 1 414 ? 2.825 21.860 13.361 1.00 81.38 414 ALA A CA 1
ATOM 3347 C C . ALA A 1 414 ? 1.305 21.857 13.526 1.00 81.38 414 ALA A C 1
ATOM 3349 O O . ALA A 1 414 ? 0.785 22.365 14.519 1.00 81.38 414 ALA A O 1
ATOM 3350 N N . ASN A 1 415 ? 0.611 21.275 12.553 1.00 83.94 415 ASN A N 1
ATOM 3351 C CA . ASN A 1 415 ? -0.837 21.128 12.543 1.00 83.94 415 ASN A CA 1
ATOM 3352 C C . ASN A 1 415 ? -1.195 19.653 12.673 1.00 83.94 415 ASN A C 1
ATOM 3354 O O . ASN A 1 415 ? -0.623 18.810 11.983 1.00 83.94 415 ASN A O 1
ATOM 3358 N N . ILE A 1 416 ? -2.167 19.347 13.526 1.00 86.62 416 ILE A N 1
ATOM 3359 C CA . ILE A 1 416 ? -2.723 18.001 13.640 1.00 86.62 416 ILE A CA 1
ATOM 3360 C C . ILE A 1 416 ? -3.929 17.924 12.710 1.00 86.62 416 ILE A C 1
ATOM 3362 O O . ILE A 1 416 ? -4.860 18.717 12.834 1.00 86.62 416 ILE A O 1
ATOM 3366 N N . LEU A 1 417 ? -3.901 16.986 11.768 1.00 85.81 417 LEU A N 1
ATOM 3367 C CA . LEU A 1 417 ? -4.958 16.817 10.768 1.00 85.81 417 LEU A CA 1
ATOM 3368 C C . LEU A 1 417 ? -6.153 16.033 11.328 1.00 85.81 417 LEU A C 1
ATOM 3370 O O . LEU A 1 417 ? -7.287 16.228 10.902 1.00 85.81 417 LEU A O 1
ATOM 3374 N N . GLY A 1 418 ? -5.894 15.141 12.282 1.00 88.06 418 GLY A N 1
ATOM 3375 C CA . GLY A 1 418 ? -6.870 14.235 12.875 1.00 88.06 418 GLY A CA 1
ATOM 3376 C C . GLY A 1 418 ? -6.181 12.996 13.429 1.00 88.06 418 GLY A C 1
ATOM 3377 O O . GLY A 1 418 ? -4.952 12.957 13.541 1.00 88.06 418 GLY A O 1
ATOM 3378 N N . LYS A 1 419 ? -6.976 11.982 13.760 1.00 89.94 419 LYS A N 1
ATOM 3379 C CA . LYS A 1 419 ? -6.509 10.721 14.339 1.00 89.94 419 LYS A CA 1
ATOM 3380 C C . LYS A 1 419 ? -7.144 9.506 13.670 1.00 89.94 419 LYS A C 1
ATOM 3382 O O . LYS A 1 419 ? -8.203 9.604 13.048 1.00 89.94 419 LYS A O 1
ATOM 3387 N N . LEU A 1 420 ? -6.507 8.351 13.804 1.00 91.81 420 LEU A N 1
ATOM 3388 C CA . LEU A 1 420 ? -7.104 7.083 13.407 1.00 91.81 420 LEU A CA 1
ATOM 3389 C C . LEU A 1 420 ? -8.242 6.705 14.350 1.00 91.81 420 LEU A C 1
ATOM 3391 O O . LEU A 1 420 ? -8.131 6.792 15.572 1.00 91.81 420 LEU A O 1
ATOM 3395 N N . TRP A 1 421 ? -9.339 6.242 13.765 1.00 92.00 421 TRP A N 1
ATOM 3396 C CA . TRP A 1 421 ? -10.459 5.713 14.526 1.00 92.00 421 TRP A CA 1
ATOM 3397 C C . TRP A 1 421 ? -10.100 4.367 15.129 1.00 92.00 421 TRP A C 1
ATOM 3399 O O . TRP A 1 421 ? -9.673 3.471 14.408 1.00 92.00 421 TRP A O 1
ATOM 3409 N N . ARG A 1 422 ? -10.301 4.222 16.443 1.00 91.50 422 ARG A N 1
ATOM 3410 C CA . ARG A 1 422 ? -10.156 2.965 17.202 1.00 91.50 422 ARG A CA 1
ATOM 3411 C C . ARG A 1 422 ? -8.776 2.295 17.167 1.00 91.50 422 ARG A C 1
ATOM 3413 O O . ARG A 1 422 ? -8.646 1.220 17.744 1.00 91.50 422 ARG A O 1
ATOM 3420 N N . ILE A 1 423 ? -7.769 2.907 16.550 1.00 92.00 423 ILE A N 1
ATOM 3421 C CA . ILE A 1 423 ? -6.388 2.421 16.518 1.00 92.00 423 ILE A CA 1
ATOM 3422 C C . ILE A 1 423 ? -5.572 3.260 17.494 1.00 92.00 423 ILE A C 1
ATOM 3424 O O . ILE A 1 423 ? -5.503 4.485 17.370 1.00 92.00 423 ILE A O 1
ATOM 3428 N N . PHE A 1 424 ? -4.946 2.585 18.449 1.00 88.19 424 PHE A N 1
ATOM 3429 C CA . PHE A 1 424 ? -4.210 3.213 19.532 1.00 88.19 424 PHE A CA 1
ATOM 3430 C C . PHE A 1 424 ? -2.817 2.626 19.680 1.00 88.19 424 PHE A C 1
ATOM 3432 O O . PHE A 1 424 ? -2.570 1.448 19.404 1.00 88.19 424 PHE A O 1
ATOM 3439 N N . TRP A 1 425 ? -1.937 3.465 20.205 1.00 85.56 425 TRP A N 1
ATOM 3440 C CA . TRP A 1 425 ? -0.653 3.067 20.727 1.00 85.56 425 TRP A CA 1
ATOM 3441 C C . TRP A 1 425 ? -0.748 2.739 22.221 1.00 85.56 425 TRP A C 1
ATOM 3443 O O . TRP A 1 425 ? -1.210 3.583 22.991 1.00 85.56 425 TRP A O 1
ATOM 3453 N N . PRO A 1 426 ? -0.276 1.570 22.681 1.00 80.12 426 PRO A N 1
ATOM 3454 C CA . PRO A 1 426 ? -0.177 1.292 24.107 1.00 80.12 426 PRO A CA 1
ATOM 3455 C C . PRO A 1 426 ? 1.091 1.911 24.713 1.00 80.12 426 PRO A C 1
ATOM 3457 O O . PRO A 1 426 ? 2.202 1.653 24.255 1.00 80.12 426 PRO A O 1
ATOM 3460 N N . SER A 1 427 ? 0.960 2.675 25.797 1.00 71.94 427 SER A N 1
ATOM 3461 C CA . SER A 1 427 ? 2.083 3.344 26.479 1.00 71.94 427 SER A CA 1
ATOM 3462 C C . SER A 1 427 ? 3.168 2.398 27.018 1.00 71.94 427 SER A C 1
ATOM 3464 O O . SER A 1 427 ? 4.230 2.848 27.445 1.00 71.94 427 SER A O 1
ATOM 3466 N N . TYR A 1 428 ? 2.914 1.087 27.027 1.00 71.62 428 TYR A N 1
ATOM 3467 C CA . TYR A 1 428 ? 3.863 0.055 27.423 1.00 71.62 428 TYR A CA 1
ATOM 3468 C C . TYR A 1 428 ? 3.728 -1.183 26.522 1.00 71.62 428 TYR A C 1
ATOM 3470 O O . TYR A 1 428 ? 2.609 -1.507 26.115 1.00 71.62 428 TYR A O 1
ATOM 3478 N N . PRO A 1 429 ? 4.828 -1.916 26.255 1.00 72.12 429 PRO A N 1
ATOM 3479 C CA . PRO A 1 429 ? 4.778 -3.184 25.538 1.00 72.12 429 PRO A CA 1
ATOM 3480 C C . PRO A 1 429 ? 3.766 -4.175 26.122 1.00 72.12 429 PRO A C 1
ATOM 3482 O O . PRO A 1 429 ? 3.725 -4.414 27.333 1.00 72.12 429 PRO A O 1
ATOM 3485 N N . ILE A 1 430 ? 2.982 -4.795 25.244 1.00 75.12 430 ILE A N 1
ATOM 3486 C CA . ILE A 1 430 ? 2.011 -5.839 25.592 1.00 75.12 430 ILE A CA 1
ATOM 3487 C C . ILE A 1 430 ? 2.501 -7.170 25.020 1.00 75.12 430 ILE A C 1
ATOM 3489 O O . ILE A 1 430 ? 2.863 -7.246 23.856 1.00 75.12 430 ILE A O 1
ATOM 3493 N N . TYR A 1 431 ? 2.511 -8.226 25.829 1.00 75.75 431 TYR A N 1
ATOM 3494 C CA . TYR A 1 431 ? 3.103 -9.522 25.450 1.00 75.75 431 TYR A CA 1
ATOM 3495 C C . TYR A 1 431 ? 2.071 -10.601 25.124 1.00 75.75 431 TYR A C 1
ATOM 3497 O O . TYR A 1 431 ? 2.411 -11.742 24.823 1.00 75.75 431 TYR A O 1
ATOM 3505 N N . LYS A 1 432 ? 0.790 -10.260 25.244 1.00 81.19 432 LYS A N 1
ATOM 3506 C CA . LYS A 1 432 ? -0.321 -11.144 24.924 1.00 81.19 432 LYS A CA 1
ATOM 3507 C C . LYS A 1 432 ? -1.040 -10.533 23.729 1.00 81.19 432 LYS A C 1
ATOM 3509 O O . LYS A 1 432 ? -1.480 -9.389 23.815 1.00 81.19 432 LYS A O 1
ATOM 3514 N N . PHE A 1 433 ? -1.140 -11.283 22.640 1.00 87.00 433 PHE A N 1
ATOM 3515 C CA . PHE A 1 433 ? -1.744 -10.837 21.382 1.00 87.00 433 PHE A CA 1
ATOM 3516 C C . PHE A 1 433 ? -3.105 -11.494 21.153 1.00 87.00 433 PHE A C 1
ATOM 3518 O O . PHE A 1 433 ? -3.459 -12.462 21.830 1.00 87.00 433 PHE A O 1
ATOM 3525 N N . GLY A 1 434 ? -3.877 -10.953 20.215 1.00 89.75 434 GLY A N 1
ATOM 3526 C CA . GLY A 1 434 ? -5.245 -11.373 19.936 1.00 89.75 434 GLY A CA 1
ATOM 3527 C C . GLY A 1 434 ? -6.288 -10.625 20.771 1.00 89.75 434 GLY A C 1
ATOM 3528 O O . GLY A 1 434 ? -6.016 -9.573 21.356 1.00 89.75 434 GLY A O 1
ATOM 3529 N N . GLU A 1 435 ? -7.517 -11.146 20.778 1.00 92.25 435 GLU A N 1
ATOM 3530 C CA . GLU A 1 435 ? -8.642 -10.504 21.462 1.00 92.25 435 GLU A CA 1
ATOM 3531 C C . GLU A 1 435 ? -8.472 -10.513 22.983 1.00 92.25 435 GLU A C 1
ATOM 3533 O O . GLU A 1 435 ? -8.209 -11.550 23.597 1.00 92.25 435 GLU A O 1
ATOM 3538 N N . GLN A 1 436 ? -8.670 -9.351 23.600 1.00 87.44 436 GLN A N 1
ATOM 3539 C CA . GLN A 1 436 ? -8.607 -9.157 25.042 1.00 87.44 436 GLN A CA 1
ATOM 3540 C C . GLN A 1 436 ? -9.680 -8.197 25.525 1.00 87.44 436 GLN A C 1
ATOM 3542 O O . GLN A 1 436 ? -10.188 -7.366 24.777 1.00 87.44 436 GLN A O 1
ATOM 3547 N N . VAL A 1 437 ? -10.001 -8.302 26.811 1.00 83.25 437 VAL A N 1
ATOM 3548 C CA . VAL A 1 437 ? -10.876 -7.355 27.495 1.00 83.25 437 VAL A CA 1
ATOM 3549 C C . VAL A 1 437 ? -9.999 -6.411 28.306 1.00 83.25 437 VAL A C 1
ATOM 3551 O O . VAL A 1 437 ? -9.304 -6.848 29.221 1.00 83.25 437 VAL A O 1
ATOM 3554 N N . ILE A 1 438 ? -10.042 -5.126 27.965 1.00 76.44 438 ILE A N 1
ATOM 3555 C CA . ILE A 1 438 ? -9.363 -4.042 28.680 1.00 76.44 438 ILE A CA 1
ATOM 3556 C C . ILE A 1 438 ? -10.466 -3.097 29.151 1.00 76.44 438 ILE A C 1
ATOM 3558 O O . ILE A 1 438 ? -11.288 -2.669 28.343 1.00 76.44 438 ILE A O 1
ATOM 3562 N N . GLU A 1 439 ? -10.541 -2.852 30.461 1.00 72.38 439 GLU A N 1
ATOM 3563 C CA . GLU A 1 439 ? -11.569 -1.994 31.080 1.00 72.38 439 GLU A CA 1
ATOM 3564 C C . GLU A 1 439 ? -13.015 -2.359 30.677 1.00 72.38 439 GLU A C 1
ATOM 3566 O O . GLU A 1 439 ? -13.875 -1.508 30.464 1.00 72.38 439 GLU A O 1
ATOM 3571 N N . GLY A 1 440 ? -13.297 -3.660 30.543 1.00 78.19 440 GLY A N 1
ATOM 3572 C CA . GLY A 1 440 ? -14.630 -4.159 30.186 1.00 78.19 440 GLY A CA 1
ATOM 3573 C C . GLY A 1 440 ? -15.008 -3.999 28.709 1.00 78.19 440 GLY A C 1
ATOM 3574 O O . GLY A 1 440 ? -16.133 -4.331 28.345 1.00 78.19 440 GLY A O 1
ATOM 3575 N N . LYS A 1 441 ? -14.091 -3.531 27.854 1.00 84.38 441 LYS A N 1
ATOM 3576 C CA . LYS A 1 441 ? -14.284 -3.423 26.403 1.00 84.38 441 LYS A CA 1
ATOM 3577 C C . LYS A 1 441 ? -13.368 -4.378 25.660 1.00 84.38 441 LYS A C 1
ATOM 3579 O O . LYS A 1 441 ? -12.206 -4.570 26.041 1.00 84.38 441 LYS A O 1
ATOM 3584 N N . ARG A 1 442 ? -13.875 -4.973 24.582 1.00 89.31 442 ARG A N 1
ATOM 3585 C CA . ARG A 1 442 ? -13.067 -5.856 23.746 1.00 89.31 442 ARG A CA 1
ATOM 3586 C C . ARG A 1 442 ? -12.130 -5.067 22.837 1.00 89.31 442 ARG A C 1
ATOM 3588 O O . ARG A 1 442 ? -12.526 -4.122 22.154 1.00 89.31 442 ARG A O 1
ATOM 3595 N N . HIS A 1 443 ? -10.882 -5.501 22.819 1.00 90.88 443 HIS A N 1
ATOM 3596 C CA . HIS A 1 443 ? -9.799 -4.965 22.016 1.00 90.88 443 HIS A CA 1
ATOM 3597 C C . HIS A 1 443 ? -9.082 -6.111 21.311 1.00 90.88 443 HIS A C 1
ATOM 3599 O O . HIS A 1 443 ? -9.074 -7.240 21.795 1.00 90.88 443 HIS A O 1
ATOM 3605 N N . LEU A 1 444 ? -8.452 -5.810 20.188 1.00 93.06 444 LEU A N 1
ATOM 3606 C CA . LEU A 1 444 ? -7.523 -6.683 19.498 1.00 93.06 444 LEU A CA 1
ATOM 3607 C C . LEU A 1 444 ? -6.123 -6.115 19.696 1.00 93.06 444 LEU A C 1
ATOM 3609 O O . LEU A 1 444 ? -5.836 -4.996 19.270 1.00 93.06 444 LEU A O 1
ATOM 3613 N N . ILE A 1 445 ? -5.275 -6.872 20.386 1.00 90.06 445 ILE A N 1
ATOM 3614 C CA . ILE A 1 445 ? -3.881 -6.498 20.608 1.00 90.06 445 ILE A CA 1
ATOM 3615 C C . ILE A 1 445 ? -3.056 -7.153 19.519 1.00 90.06 445 ILE A C 1
ATOM 3617 O O . ILE A 1 445 ? -2.980 -8.378 19.428 1.00 90.06 445 ILE A O 1
ATOM 3621 N N . ILE A 1 446 ? -2.460 -6.317 18.691 1.00 88.44 446 ILE A N 1
ATOM 3622 C CA . ILE A 1 446 ? -1.725 -6.712 17.507 1.00 88.44 446 ILE A CA 1
ATOM 3623 C C . ILE A 1 446 ? -0.255 -6.440 17.821 1.00 88.44 446 ILE A C 1
ATOM 3625 O O . ILE A 1 446 ? 0.074 -5.316 18.219 1.00 88.44 446 ILE A O 1
ATOM 3629 N N . PRO A 1 447 ? 0.631 -7.441 17.712 1.00 82.31 447 PRO A N 1
ATOM 3630 C CA . PRO A 1 447 ? 2.056 -7.186 17.848 1.00 82.31 447 PRO A CA 1
ATOM 3631 C C . PRO A 1 447 ? 2.518 -6.250 16.735 1.00 82.31 447 PRO A C 1
ATOM 3633 O O . PRO A 1 447 ? 1.761 -6.002 15.793 1.00 82.31 447 PRO A O 1
ATOM 3636 N N . ASN A 1 448 ? 3.781 -5.814 16.744 1.00 72.31 448 ASN A N 1
ATOM 3637 C CA . ASN A 1 448 ? 4.372 -5.491 15.447 1.00 72.31 448 ASN A CA 1
ATOM 3638 C C . ASN A 1 448 ? 4.104 -6.652 14.488 1.00 72.31 448 ASN A C 1
ATOM 3640 O O . ASN A 1 448 ? 4.272 -7.809 14.878 1.00 72.31 448 ASN A O 1
ATOM 3644 N N . SER A 1 449 ? 3.700 -6.346 13.262 1.00 60.03 449 SER A N 1
ATOM 3645 C CA . SER A 1 449 ? 3.308 -7.291 12.219 1.00 60.03 449 SER A CA 1
ATOM 3646 C C . SER A 1 449 ? 4.278 -8.468 12.050 1.00 60.03 449 SER A C 1
ATOM 3648 O O . SER A 1 449 ? 3.873 -9.545 11.611 1.00 60.03 449 SER A O 1
ATOM 3650 N N . TRP A 1 450 ? 5.528 -8.310 12.507 1.00 63.50 450 TRP A N 1
ATOM 3651 C CA . TRP A 1 450 ? 6.501 -9.387 12.641 1.00 63.50 450 TRP A CA 1
ATOM 3652 C C . TRP A 1 450 ? 7.334 -9.312 13.932 1.00 63.50 450 TRP A C 1
ATOM 3654 O O . TRP A 1 450 ? 8.544 -9.118 13.871 1.00 63.50 450 TRP A O 1
ATOM 3664 N N . ASP A 1 451 ? 6.712 -9.531 15.095 1.00 47.19 451 ASP A N 1
ATOM 3665 C CA . ASP A 1 451 ? 7.304 -9.475 16.457 1.00 47.19 451 ASP A CA 1
ATOM 3666 C C . ASP A 1 451 ? 8.574 -10.321 16.717 1.00 47.19 451 ASP A C 1
ATOM 3668 O O . ASP A 1 451 ? 9.188 -10.278 17.782 1.00 47.19 451 ASP A O 1
ATOM 3672 N N . TRP A 1 452 ? 9.001 -11.106 15.731 1.00 52.50 452 TRP A N 1
ATOM 3673 C CA . TRP A 1 452 ? 10.198 -11.948 15.773 1.00 52.50 452 TRP A CA 1
ATOM 3674 C C . TRP A 1 452 ? 11.298 -11.474 14.821 1.00 52.50 452 TRP A C 1
ATOM 3676 O O . TRP A 1 452 ? 12.349 -12.109 14.704 1.00 52.50 452 TRP A O 1
ATOM 3686 N N . ARG A 1 453 ? 11.076 -10.351 14.131 1.00 56.34 453 ARG A N 1
ATOM 3687 C CA . ARG A 1 453 ? 12.033 -9.753 13.207 1.00 56.34 453 ARG A CA 1
ATOM 3688 C C . ARG A 1 453 ? 12.788 -8.648 13.886 1.00 56.34 453 ARG A C 1
ATOM 3690 O O . ARG A 1 453 ? 12.312 -7.543 14.105 1.00 56.34 453 ARG A O 1
ATOM 3697 N N . ARG A 1 454 ? 14.035 -8.978 14.173 1.00 54.78 454 ARG A N 1
ATOM 3698 C CA . ARG A 1 454 ? 15.053 -8.020 14.561 1.00 54.78 454 ARG A CA 1
ATOM 3699 C C . ARG A 1 454 ? 15.245 -7.069 13.386 1.00 54.78 454 ARG A C 1
ATOM 3701 O O . ARG A 1 454 ? 15.804 -7.475 12.366 1.00 54.78 454 ARG A O 1
ATOM 3708 N N . PHE A 1 455 ? 14.749 -5.837 13.515 1.00 55.00 455 PHE A N 1
ATOM 3709 C CA . PHE A 1 455 ? 15.080 -4.748 12.602 1.00 55.00 455 PHE A CA 1
ATOM 3710 C C . PHE A 1 455 ? 16.603 -4.680 12.510 1.00 55.00 455 PHE A C 1
ATOM 3712 O O . PHE A 1 455 ? 17.258 -4.194 13.420 1.00 55.00 455 PHE A O 1
ATOM 3719 N N . HIS A 1 456 ? 17.155 -5.199 11.416 1.00 53.53 456 HIS A N 1
ATOM 3720 C CA . HIS A 1 456 ? 18.590 -5.275 11.148 1.00 53.53 456 HIS A CA 1
ATOM 3721 C C . HIS A 1 456 ? 19.391 -6.243 12.029 1.00 53.53 456 HIS A C 1
ATOM 3723 O O . HIS A 1 456 ? 20.186 -5.846 12.876 1.00 53.53 456 HIS A O 1
ATOM 3729 N N . ILE A 1 457 ? 19.357 -7.521 11.651 1.00 46.75 457 ILE A N 1
ATOM 3730 C CA . ILE A 1 457 ? 20.607 -8.275 11.466 1.00 46.75 457 ILE A CA 1
ATOM 3731 C C . ILE A 1 457 ? 20.541 -8.927 10.085 1.00 46.75 457 ILE A C 1
ATOM 3733 O O . ILE A 1 457 ? 20.125 -10.076 9.993 1.00 46.75 457 ILE A O 1
ATOM 3737 N N . PRO A 1 458 ? 20.905 -8.237 8.990 1.00 40.69 458 PRO A N 1
ATOM 3738 C CA . PRO A 1 458 ? 20.942 -8.873 7.680 1.00 40.69 458 PRO A CA 1
ATOM 3739 C C . PRO A 1 458 ? 22.009 -9.971 7.739 1.00 40.69 458 PRO A C 1
ATOM 3741 O O . PRO A 1 458 ? 23.200 -9.686 7.714 1.00 40.69 458 PRO A O 1
ATOM 3744 N N . HIS A 1 459 ? 21.583 -11.217 7.936 1.00 38.22 459 HIS A N 1
ATOM 3745 C CA . HIS A 1 459 ? 22.431 -12.406 7.951 1.00 38.22 459 HIS A CA 1
ATOM 3746 C C . HIS A 1 459 ? 23.786 -12.241 8.664 1.00 38.22 459 HIS A C 1
ATOM 3748 O O . HIS A 1 459 ? 24.836 -12.251 8.030 1.00 38.22 459 HIS A O 1
ATOM 3754 N N . GLY A 1 460 ? 23.773 -12.140 9.997 1.00 36.12 460 GLY A N 1
ATOM 3755 C CA . GLY A 1 460 ? 24.858 -12.659 10.848 1.00 36.12 460 GLY A CA 1
ATOM 3756 C C . GLY A 1 460 ? 26.289 -12.176 10.576 1.00 36.12 460 GLY A C 1
ATOM 3757 O O . GLY A 1 460 ? 27.234 -12.866 10.948 1.00 36.12 460 GLY A O 1
ATOM 3758 N N . ARG A 1 461 ? 26.478 -11.018 9.940 1.00 42.09 461 ARG A N 1
ATOM 3759 C CA . ARG A 1 461 ? 27.768 -10.321 9.894 1.00 42.09 461 ARG A CA 1
ATOM 3760 C C . ARG A 1 461 ? 27.569 -8.841 10.156 1.00 42.09 461 ARG A C 1
ATOM 3762 O O . ARG A 1 461 ? 28.026 -7.981 9.410 1.00 42.09 461 ARG A O 1
ATOM 3769 N N . THR A 1 462 ? 26.959 -8.533 11.295 1.00 46.94 462 THR A N 1
ATOM 3770 C CA . THR A 1 462 ? 27.510 -7.423 12.065 1.00 46.94 462 THR A CA 1
ATOM 3771 C C . THR A 1 462 ? 29.010 -7.713 12.174 1.00 46.94 462 THR A C 1
ATOM 3773 O O . THR A 1 462 ? 29.387 -8.795 12.611 1.00 46.94 462 THR A O 1
ATOM 3776 N N . TYR A 1 463 ? 29.894 -6.797 11.775 1.00 48.69 463 TYR A N 1
ATOM 3777 C CA . TYR A 1 463 ? 31.336 -6.934 12.063 1.00 48.69 463 TYR A CA 1
ATOM 3778 C C . TYR A 1 463 ? 31.622 -7.075 13.580 1.00 48.69 463 TYR A C 1
ATOM 3780 O O . TYR A 1 463 ? 32.756 -7.293 13.995 1.00 48.69 463 TYR A O 1
ATOM 3788 N N . ILE A 1 464 ? 30.575 -6.974 14.405 1.00 55.22 464 ILE A N 1
ATOM 3789 C CA . ILE A 1 464 ? 30.473 -7.435 15.781 1.00 55.22 464 ILE A CA 1
ATOM 3790 C C . ILE A 1 464 ? 30.598 -8.967 15.818 1.00 55.22 464 ILE A C 1
ATOM 3792 O O . ILE A 1 464 ? 29.623 -9.699 15.681 1.00 55.22 464 ILE A O 1
ATOM 3796 N N . VAL A 1 465 ? 31.830 -9.433 16.000 1.00 58.56 465 VAL A N 1
ATOM 3797 C CA . VAL A 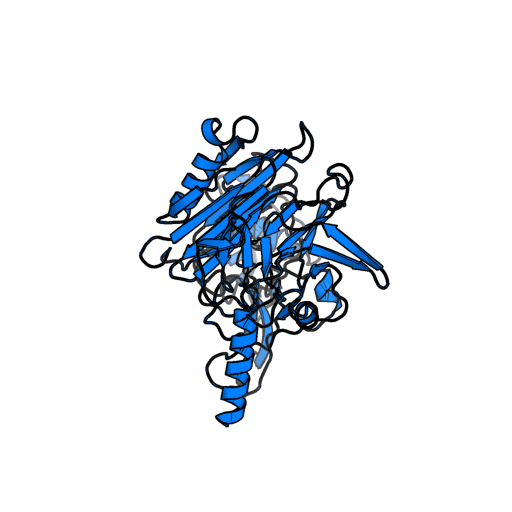1 465 ? 32.166 -10.828 16.342 1.00 58.56 465 VAL A CA 1
ATOM 3798 C C . VAL A 1 465 ? 32.117 -11.081 17.853 1.00 58.56 465 VAL A C 1
ATOM 3800 O O . VAL A 1 465 ? 32.157 -12.231 18.281 1.00 58.56 465 VAL A O 1
ATOM 3803 N N . ASP A 1 466 ? 32.051 -10.017 18.659 1.00 67.31 466 ASP A N 1
ATOM 3804 C CA . ASP A 1 466 ? 31.952 -10.102 20.115 1.00 67.31 466 ASP A CA 1
ATOM 3805 C C . ASP A 1 466 ? 30.506 -10.455 20.535 1.00 67.31 466 ASP A C 1
ATOM 3807 O O . ASP A 1 466 ? 29.576 -9.703 20.218 1.00 67.31 466 ASP A O 1
ATOM 3811 N N . PRO A 1 467 ? 30.291 -11.568 21.262 1.00 75.31 467 PRO A N 1
ATOM 3812 C CA . PRO A 1 467 ? 28.968 -11.979 21.727 1.00 75.31 467 PRO A CA 1
ATOM 3813 C C . PRO A 1 467 ? 28.261 -10.963 22.637 1.00 75.31 467 PRO A C 1
ATOM 3815 O O . PRO A 1 467 ? 27.031 -10.930 22.662 1.00 75.31 467 PRO A O 1
ATOM 3818 N N . LEU A 1 468 ? 28.996 -10.144 23.402 1.00 77.69 468 LEU A N 1
ATOM 3819 C CA . LEU A 1 468 ? 28.393 -9.230 24.381 1.00 77.69 468 LEU A CA 1
ATOM 3820 C C . LEU A 1 468 ? 27.675 -8.037 23.719 1.00 77.69 468 LEU A C 1
ATOM 3822 O O . LEU A 1 468 ? 26.494 -7.830 24.014 1.00 77.69 468 LEU A O 1
ATOM 3826 N N . PRO A 1 469 ? 28.302 -7.274 22.800 1.00 74.69 469 PRO A N 1
ATOM 3827 C CA . PRO A 1 469 ? 27.599 -6.248 22.038 1.00 74.69 469 PRO A CA 1
ATOM 3828 C C . PRO A 1 469 ? 26.470 -6.815 21.171 1.00 74.69 469 PRO A C 1
ATOM 3830 O O . PRO A 1 469 ? 25.440 -6.160 21.030 1.00 74.69 469 PRO A O 1
ATOM 3833 N N . GLN A 1 470 ? 26.620 -8.036 20.640 1.00 71.75 470 GLN A N 1
ATOM 3834 C CA . GLN A 1 470 ? 25.561 -8.693 19.871 1.00 71.75 470 GLN A CA 1
ATOM 3835 C C . GLN A 1 470 ? 24.328 -8.985 20.741 1.00 71.75 470 GLN A C 1
ATOM 3837 O O . GLN A 1 470 ? 23.210 -8.647 20.360 1.00 71.75 470 GLN A O 1
ATOM 3842 N N . LEU A 1 471 ? 24.526 -9.536 21.944 1.00 75.56 471 LEU A N 1
ATOM 3843 C CA . LEU A 1 471 ? 23.440 -9.774 22.896 1.00 75.56 471 LEU A CA 1
ATOM 3844 C C . LEU A 1 471 ? 22.766 -8.465 23.336 1.00 75.56 471 LEU A C 1
ATOM 3846 O O . LEU A 1 471 ? 21.540 -8.405 23.429 1.00 75.56 471 LEU A O 1
ATOM 3850 N N . ALA A 1 472 ? 23.543 -7.408 23.589 1.00 75.62 472 ALA A N 1
ATOM 3851 C CA . ALA A 1 472 ? 22.999 -6.100 23.954 1.00 75.62 472 ALA A CA 1
ATOM 3852 C C . ALA A 1 472 ? 22.157 -5.489 22.819 1.00 75.62 472 ALA A C 1
ATOM 3854 O O . ALA A 1 472 ? 21.086 -4.929 23.067 1.00 75.62 472 ALA A O 1
ATOM 3855 N N . GLN A 1 473 ? 22.610 -5.628 21.570 1.00 73.06 473 GLN A N 1
ATOM 3856 C CA . GLN A 1 473 ? 21.861 -5.197 20.391 1.00 73.06 473 GLN A CA 1
ATOM 3857 C C . GLN A 1 473 ? 20.561 -5.997 20.235 1.00 73.06 473 GLN A C 1
ATOM 3859 O O . GLN A 1 473 ? 19.504 -5.404 20.026 1.00 73.06 473 GLN A O 1
ATOM 3864 N N . ASP A 1 474 ? 20.614 -7.318 20.410 1.00 72.88 474 ASP A N 1
ATOM 3865 C CA . ASP A 1 474 ? 19.440 -8.195 20.368 1.00 72.88 474 ASP A CA 1
ATOM 3866 C C . ASP A 1 474 ? 18.390 -7.809 21.413 1.00 72.88 474 ASP A C 1
ATOM 3868 O O . ASP A 1 474 ? 17.207 -7.681 21.094 1.00 72.88 474 ASP A O 1
ATOM 3872 N N . GLN A 1 475 ? 18.818 -7.568 22.653 1.00 75.19 475 GLN A N 1
ATOM 3873 C CA . GLN A 1 475 ? 17.930 -7.132 23.730 1.00 75.19 475 GLN A CA 1
ATOM 3874 C C . GLN A 1 475 ? 17.290 -5.776 23.420 1.00 75.19 475 GLN A C 1
ATOM 3876 O O . GLN A 1 475 ? 16.083 -5.610 23.605 1.00 75.19 475 GLN A O 1
ATOM 3881 N N . ARG A 1 476 ? 18.068 -4.818 22.901 1.00 74.31 476 ARG A N 1
ATOM 3882 C CA . ARG A 1 476 ? 17.547 -3.514 22.471 1.00 74.31 476 ARG A CA 1
ATOM 3883 C C . ARG A 1 476 ? 16.499 -3.667 21.368 1.00 74.31 476 ARG A C 1
ATOM 3885 O O . ARG A 1 476 ? 15.437 -3.059 21.468 1.00 74.31 476 ARG A O 1
ATOM 3892 N N . MET A 1 477 ? 16.770 -4.467 20.337 1.00 72.12 477 MET A N 1
ATOM 3893 C CA . MET A 1 477 ? 15.829 -4.680 19.231 1.00 72.12 477 MET A CA 1
ATOM 3894 C C . MET A 1 477 ? 14.542 -5.356 19.693 1.00 72.12 477 MET A C 1
ATOM 3896 O O . MET A 1 477 ? 13.469 -4.967 19.244 1.00 72.12 477 MET A O 1
ATOM 3900 N N . GLN A 1 478 ? 14.629 -6.314 20.619 1.00 73.38 478 GLN A N 1
ATOM 3901 C CA . GLN A 1 478 ? 13.442 -6.943 21.195 1.00 73.38 478 GLN A CA 1
ATOM 3902 C C . GLN A 1 478 ? 12.572 -5.915 21.929 1.00 73.38 478 GLN A C 1
ATOM 3904 O O . GLN A 1 478 ? 11.363 -5.877 21.727 1.00 73.38 478 GLN A O 1
ATOM 3909 N N . VAL A 1 479 ? 13.177 -5.049 22.750 1.00 72.56 479 VAL A N 1
ATOM 3910 C CA . VAL A 1 479 ? 12.445 -3.977 23.448 1.00 72.56 479 VAL A CA 1
ATOM 3911 C C . VAL A 1 479 ? 11.767 -3.037 22.453 1.00 72.56 479 VAL A C 1
ATOM 3913 O O . VAL A 1 479 ? 10.602 -2.693 22.648 1.00 72.56 479 VAL A O 1
ATOM 3916 N N . LEU A 1 480 ? 12.469 -2.660 21.379 1.00 71.44 480 LEU A N 1
ATOM 3917 C CA . LEU A 1 480 ? 11.903 -1.832 20.317 1.00 71.44 480 LEU A CA 1
ATOM 3918 C C . LEU A 1 480 ? 10.727 -2.531 19.630 1.00 71.44 480 LEU A C 1
ATOM 3920 O O . LEU A 1 480 ? 9.683 -1.904 19.517 1.00 71.44 480 LEU A O 1
ATOM 3924 N N . SER A 1 481 ? 10.867 -3.805 19.236 1.00 72.00 481 SER A N 1
ATOM 3925 C CA . SER A 1 481 ? 9.808 -4.604 18.590 1.00 72.00 481 SER A CA 1
ATOM 3926 C C . SER A 1 481 ? 8.539 -4.665 19.438 1.00 72.00 481 SER A C 1
ATOM 3928 O O . SER A 1 481 ? 7.458 -4.329 18.961 1.00 72.00 481 SER A O 1
ATOM 3930 N N . ASN A 1 482 ? 8.681 -4.991 20.724 1.00 71.81 482 ASN A N 1
ATOM 3931 C CA . ASN A 1 482 ? 7.534 -5.147 21.620 1.00 71.81 482 ASN A CA 1
ATOM 3932 C C . ASN A 1 482 ? 6.835 -3.809 21.913 1.00 71.81 482 ASN A C 1
ATOM 3934 O O . ASN A 1 482 ? 5.671 -3.773 22.310 1.00 71.81 482 ASN A O 1
ATOM 3938 N N . ALA A 1 483 ? 7.549 -2.690 21.773 1.00 70.75 483 ALA A N 1
ATOM 3939 C CA . ALA A 1 483 ? 6.959 -1.364 21.890 1.00 70.75 483 ALA A CA 1
ATOM 3940 C C . ALA A 1 483 ? 6.143 -0.972 20.651 1.00 70.75 483 ALA A C 1
ATOM 3942 O O . ALA A 1 483 ? 5.459 0.049 20.696 1.00 70.75 483 ALA A O 1
ATOM 3943 N N . MET A 1 484 ? 6.186 -1.783 19.582 1.00 74.06 484 MET A N 1
ATOM 3944 C CA . MET A 1 484 ? 5.545 -1.484 18.304 1.00 74.06 484 MET A CA 1
ATOM 3945 C C . MET A 1 484 ? 4.127 -2.027 18.124 1.00 74.06 484 MET A C 1
ATOM 3947 O O . MET A 1 484 ? 3.604 -2.108 17.008 1.00 74.06 484 MET A O 1
ATOM 3951 N N . ASN A 1 485 ? 3.500 -2.399 19.230 1.00 81.50 485 ASN A N 1
ATOM 3952 C CA . ASN A 1 485 ? 2.169 -2.971 19.225 1.00 81.50 485 ASN A CA 1
ATOM 3953 C C . ASN A 1 485 ? 1.106 -1.957 18.808 1.00 81.50 485 ASN A C 1
ATOM 3955 O O . ASN A 1 485 ? 1.219 -0.754 19.043 1.00 81.50 485 ASN A O 1
ATOM 3959 N N . ILE A 1 486 ? 0.020 -2.484 18.260 1.00 87.38 486 ILE A N 1
ATOM 3960 C CA . ILE A 1 486 ? -1.211 -1.755 17.996 1.00 87.38 486 ILE A CA 1
ATOM 3961 C C . ILE A 1 486 ? -2.305 -2.315 18.893 1.00 87.38 486 ILE A C 1
ATOM 3963 O O . ILE A 1 486 ? -2.449 -3.526 19.049 1.00 87.38 486 ILE A O 1
ATOM 3967 N N . VAL A 1 487 ? -3.126 -1.429 19.445 1.00 89.81 487 VAL A N 1
ATOM 3968 C CA . VAL A 1 487 ? -4.388 -1.812 20.073 1.00 89.81 487 VAL A CA 1
ATOM 3969 C C . VAL A 1 487 ? -5.531 -1.310 19.203 1.00 89.81 487 VAL A C 1
ATOM 3971 O O . VAL A 1 487 ? -5.670 -0.108 18.987 1.00 89.81 487 VAL A O 1
ATOM 3974 N N . VAL A 1 488 ? -6.365 -2.228 18.716 1.00 93.19 488 VAL A N 1
ATOM 3975 C CA . VAL A 1 488 ? -7.588 -1.900 17.977 1.00 93.19 488 VAL A CA 1
ATOM 3976 C C . VAL A 1 488 ? -8.795 -2.134 18.873 1.00 93.19 488 VAL A C 1
ATOM 3978 O O . VAL A 1 488 ? -9.016 -3.242 19.353 1.00 93.19 488 VAL A O 1
ATOM 3981 N N . ARG A 1 489 ? -9.605 -1.107 19.115 1.00 91.88 489 ARG A N 1
ATOM 3982 C CA . ARG A 1 489 ? -10.837 -1.239 19.902 1.00 91.88 489 ARG A CA 1
ATOM 3983 C C . ARG A 1 489 ? -11.954 -1.856 19.056 1.00 91.88 489 ARG A C 1
ATOM 3985 O O . ARG A 1 489 ? -12.353 -1.293 18.039 1.00 91.88 489 ARG A O 1
ATOM 3992 N N . LEU A 1 490 ? -12.482 -3.001 19.485 1.00 92.25 490 LEU A N 1
ATOM 3993 C CA . LEU A 1 490 ? -13.518 -3.742 18.753 1.00 92.25 490 LEU A CA 1
ATOM 3994 C C . LEU A 1 490 ? -14.935 -3.282 19.131 1.00 92.25 490 LEU A C 1
ATOM 3996 O O . LEU A 1 490 ? -15.839 -3.289 18.295 1.00 92.25 490 LEU A O 1
ATOM 4000 N N . GLU A 1 491 ? -15.121 -2.802 20.361 1.00 85.25 491 GLU A N 1
ATOM 4001 C CA . GLU A 1 491 ? -16.422 -2.415 20.925 1.00 85.25 491 GLU A CA 1
ATOM 4002 C C . GLU A 1 491 ? -16.391 -0.987 21.494 1.00 85.25 491 GLU A C 1
ATOM 4004 O O . GLU A 1 491 ? -15.394 -0.588 22.096 1.00 85.25 491 GLU A O 1
ATOM 4009 N N . ASP A 1 492 ? -17.485 -0.229 21.350 1.00 72.25 492 ASP A N 1
ATOM 4010 C CA . ASP A 1 492 ? -17.681 1.053 22.057 1.00 72.25 492 ASP A CA 1
ATOM 4011 C C . ASP A 1 492 ? -18.084 0.819 23.504 1.00 72.25 492 ASP A C 1
ATOM 4013 O O . ASP A 1 492 ? -18.858 -0.122 23.782 1.00 72.25 492 ASP A O 1
#

pLDDT: mean 79.11, std 15.33, range [28.88, 98.38]

Foldseek 3Di:
DFKDKDKALFPVRVVVVVLCVQQDCVNAPVLRWAWPDDDAPQAFTWIWFAAPDPPAIKIKGKYKDWDAWPPDQLVVCLPPVNCCDAAVCNCLHPVVPPDDDWDWDDDDNDIAIDDQWGWDRDPSKIKIFGHDPVRDTDDIKIKHWPPGDAQEPATWIWIFIDMANADDNPDTQCRGHLNCPPFAFFDWTWMDIVPDPDTDTGRDDDDRRQLGQTQIEHSVGADVSMWIWMWDDGRFKIWIWIQGPNQIKIWIWGAFAAPDDSPPFPDWTKTAMQASQWDWDWDQDPVLDIDIGIHGYRYPPDLDCNRWYPLQWEFEDPPDPVCLWRRTGTSIWIQHSVRDIGGAHQWYKYWDWDDDDPSDTDTFIDQIDRDPDRQKYKDDHPVNLVPVDDPDDPVPPAWDWAFIWIWGDDPPDIDTRHTHPQKTQTSAFDDDAQWDQHPNFIKGKRFISCLPRQNDPPPDDPVPPDVPVVVVSVVVSNRVRRSRIMIGTSGD

Radius of gyration: 24.49 Å; chains: 1; bounding box: 68×50×93 Å

Secondary structure (DSSP, 8-state):
-PPEEEEESSHHHHHHHHHHHHT-HHHHGGG--EEEE---TTT-EEEEEE-SSTT-EEEEEEEE--B-TTTHHHHHHTSHHHIIIIIISSTTSGGGSTT----EEEETTEEEE-SSEEEEEETTEEEEEEE-TTS-EEEEEEEEESSPP--BSS-EEEEEEEEES---TTS-GGGSTT---TT--PPPEEEEETT-SS-EEE-PPPPTTTTS-EEEEETTBSGGG-EEEEEEE-SSEEEEEEEETTEEEEEEEEEPBPSS-TTS-S--EEEE-SB--EEEEEEE-TTS-EEEEEEE---TT---TTB--GGG-EEE--S-STHHHHS---SEEEE-TTS-EEEE-SEEEEE--EEETTTEEE-PEEEEE--TT-SEEEES-HHHHTT---SS-TT-----EEEEEEEEEETTEEEEEEEEEEEEEESS-----EEEEETTEEEEEE--TTTT--TT-STT--S---HHHHHHHHHHHHHHHHTT-EEEE---

Sequence (492 aa):
MPYLKGTATDHDDLLRQIIDWTTDETIHGTDAWELMRNEPWPRGTILKAHGWREGEHQYIGFLHTPLVKGKTYKEWFLTEKILSSEFLWGQQGINSKPGINYYQQVKDGAIIIHAAREIVITNGMVTIYTKNNVGTYVDAISYSFFPAPELFETSSHPMFLGVFKQYSQALDWHQQAGGERRTIHPKPLKYYISGSSHPFEFNPPLYPGVGYPAISCALEGFENGYADFWLIKDRSRMILVVNNGGCWEVGYLGFIEPYHKPEEYIFPACTIGGTSGVIPVGETVPVNTPEIGYRFDYTPQNWSLSHGNPTYAATPWTGNNNWLDEDAISQVQIMLPDGQWQSFANWAIKTEIIVIIGPAYFYPHKEPDQPQGLRHYIRPTYSNIGLTTHVYDNSKTTYQLEPIEFVQSRSNQANILGKLWRIFWPSYPIYKFGEQVIEGKRHLIIPNSWDWRRFHIPHGRTYIVDPLPQLAQDQRMQVLSNAMNIVVRLED